Protein AF-A0A4P8R6A0-F1 (afdb_monomer)

Radius of gyration: 49.5 Å; Cα contacts (8 Å, |Δi|>4): 825; chains: 1; bounding box: 116×62×145 Å

Structure (mmCIF, N/CA/C/O backbone):
data_AF-A0A4P8R6A0-F1
#
_entry.id   AF-A0A4P8R6A0-F1
#
loop_
_atom_site.group_PDB
_atom_site.id
_atom_site.type_symbol
_atom_site.label_atom_id
_atom_site.label_alt_id
_atom_site.label_comp_id
_atom_site.label_asym_id
_atom_site.label_entity_id
_atom_site.label_seq_id
_atom_site.pdbx_PDB_ins_code
_atom_site.Cartn_x
_atom_site.Cartn_y
_atom_site.Cartn_z
_atom_site.occupancy
_atom_site.B_iso_or_equiv
_atom_site.auth_seq_id
_atom_site.auth_comp_id
_atom_site.auth_asym_id
_atom_site.auth_atom_id
_atom_site.pdbx_PDB_model_num
ATOM 1 N N . ILE A 1 1 ? 23.141 7.580 -16.821 1.00 83.62 1 ILE A N 1
ATOM 2 C CA . ILE A 1 1 ? 24.372 8.199 -17.360 1.00 83.62 1 ILE A CA 1
ATOM 3 C C . ILE A 1 1 ? 23.989 9.528 -17.996 1.00 83.62 1 ILE A C 1
ATOM 5 O O . ILE A 1 1 ? 23.152 9.530 -18.891 1.00 83.62 1 ILE A O 1
ATOM 9 N N . THR A 1 2 ? 24.521 10.633 -17.475 1.00 76.69 2 THR A N 1
ATOM 10 C CA . THR A 1 2 ? 24.100 12.013 -17.808 1.00 76.69 2 THR A CA 1
ATOM 11 C C . THR A 1 2 ? 25.267 13.006 -17.854 1.00 76.69 2 THR A C 1
ATOM 13 O O . THR A 1 2 ? 25.053 14.209 -17.952 1.00 76.69 2 THR A O 1
ATOM 16 N N . GLU A 1 3 ? 26.505 12.516 -17.764 1.00 76.50 3 GLU A N 1
ATOM 17 C CA . GLU A 1 3 ? 27.731 13.314 -17.835 1.00 76.50 3 GLU A CA 1
ATOM 18 C C . GLU A 1 3 ? 28.727 12.661 -18.800 1.00 76.50 3 GLU A C 1
ATOM 20 O O . GLU A 1 3 ? 28.694 11.447 -19.013 1.00 76.50 3 GLU A O 1
ATOM 25 N N . GLY A 1 4 ? 29.629 13.465 -19.367 1.00 83.62 4 GLY A N 1
ATOM 26 C CA . GLY A 1 4 ? 30.627 13.024 -20.342 1.00 83.62 4 GLY A CA 1
ATOM 27 C C . GLY A 1 4 ? 30.249 13.360 -21.786 1.00 83.62 4 GLY A C 1
ATOM 28 O O . GLY A 1 4 ? 29.437 14.243 -22.047 1.00 83.62 4 GLY A O 1
ATOM 29 N N . ARG A 1 5 ? 30.892 12.678 -22.743 1.00 87.31 5 ARG A N 1
ATOM 30 C CA . ARG A 1 5 ? 30.683 12.903 -24.186 1.00 87.31 5 ARG A CA 1
ATOM 31 C C . ARG A 1 5 ? 29.739 11.875 -24.809 1.00 87.31 5 ARG A C 1
ATOM 33 O O . ARG A 1 5 ? 28.852 12.235 -25.573 1.00 87.31 5 ARG A O 1
ATOM 40 N N . CYS A 1 6 ? 29.945 10.604 -24.477 1.00 90.69 6 CYS A N 1
ATOM 41 C CA . CYS A 1 6 ? 29.092 9.484 -24.870 1.00 90.69 6 CYS A CA 1
ATOM 42 C C . CYS A 1 6 ? 28.660 8.736 -23.605 1.00 90.69 6 CYS A C 1
ATOM 44 O O . CYS A 1 6 ? 29.442 8.686 -22.655 1.00 90.69 6 CYS A O 1
ATOM 46 N N . GLY A 1 7 ? 27.457 8.160 -23.582 1.00 93.69 7 GLY A N 1
ATOM 47 C CA . GLY A 1 7 ? 26.949 7.446 -22.403 1.00 93.69 7 GLY A CA 1
ATOM 48 C C . GLY A 1 7 ? 27.606 6.084 -22.216 1.00 93.69 7 GLY A C 1
ATOM 49 O O . GLY A 1 7 ? 28.164 5.798 -21.161 1.00 93.69 7 GLY A O 1
ATOM 50 N N . VAL A 1 8 ? 27.593 5.270 -23.270 1.00 96.19 8 VAL A N 1
ATOM 51 C CA . VAL A 1 8 ? 28.396 4.044 -23.380 1.00 96.19 8 VAL A CA 1
ATOM 52 C C . VAL A 1 8 ? 29.249 4.145 -24.640 1.00 96.19 8 VAL A C 1
ATOM 54 O O . VAL A 1 8 ? 28.744 4.526 -25.696 1.00 96.19 8 VAL A O 1
ATOM 57 N N . PHE A 1 9 ? 30.537 3.812 -24.537 1.00 96.00 9 PHE A N 1
ATOM 58 C CA . PHE A 1 9 ? 31.465 3.802 -25.668 1.00 96.00 9 PHE A CA 1
ATOM 59 C C . PHE A 1 9 ? 32.236 2.481 -25.721 1.00 96.00 9 PHE A C 1
ATOM 61 O O . PHE A 1 9 ? 33.039 2.195 -24.833 1.00 96.00 9 PHE A O 1
ATOM 68 N N . LEU A 1 10 ? 31.999 1.694 -26.772 1.00 96.94 10 LEU A N 1
ATOM 69 C CA . LEU A 1 10 ? 32.788 0.515 -27.123 1.00 96.94 10 LEU A CA 1
ATOM 70 C C . LEU A 1 10 ? 33.717 0.877 -28.289 1.00 96.94 10 LEU A C 1
ATOM 72 O O . LEU A 1 10 ? 33.303 1.518 -29.257 1.00 96.94 10 LEU A O 1
ATOM 76 N N . ASN A 1 11 ? 34.987 0.498 -28.176 1.00 97.06 11 ASN A N 1
ATOM 77 C CA . ASN A 1 11 ? 36.048 0.893 -29.098 1.00 97.06 11 ASN A CA 1
ATOM 78 C C . ASN A 1 11 ? 37.005 -0.283 -29.290 1.00 97.06 11 ASN A C 1
ATOM 80 O O . ASN A 1 11 ? 37.835 -0.528 -28.414 1.00 97.06 11 ASN A O 1
ATOM 84 N N . ARG A 1 12 ? 36.890 -0.989 -30.421 1.00 97.56 12 ARG A N 1
ATOM 85 C CA . ARG A 1 12 ? 37.631 -2.230 -30.709 1.00 97.56 12 ARG A CA 1
ATOM 86 C C . ARG A 1 12 ? 37.357 -3.323 -29.664 1.00 97.56 12 ARG A C 1
ATOM 88 O O . ARG A 1 12 ? 38.287 -3.941 -29.149 1.00 97.56 12 ARG A O 1
ATOM 95 N N . VAL A 1 13 ? 36.079 -3.505 -29.318 1.00 96.31 13 VAL A N 1
ATOM 96 C CA . VAL A 1 13 ? 35.604 -4.482 -28.325 1.00 96.31 13 VAL A CA 1
ATOM 97 C C . VAL A 1 13 ? 34.478 -5.327 -28.919 1.00 96.31 13 VAL A C 1
ATOM 99 O O . VAL A 1 13 ? 33.514 -4.790 -29.463 1.00 96.31 13 VAL A O 1
ATOM 102 N N . ASP A 1 14 ? 34.584 -6.645 -28.762 1.00 97.06 14 ASP A N 1
ATOM 103 C CA . ASP A 1 14 ? 33.605 -7.607 -29.264 1.00 97.06 14 ASP A CA 1
ATOM 104 C C . ASP A 1 14 ? 32.998 -8.450 -28.129 1.00 97.06 14 ASP A C 1
ATOM 106 O O . ASP A 1 14 ? 33.640 -8.674 -27.101 1.00 97.06 14 ASP A O 1
ATOM 110 N N . ASN A 1 15 ? 31.809 -9.017 -28.361 1.00 96.50 15 ASN A N 1
ATOM 111 C CA . ASN A 1 15 ? 31.113 -9.953 -27.456 1.00 96.50 15 ASN A CA 1
ATOM 112 C C . ASN A 1 15 ? 30.705 -9.375 -26.079 1.00 96.50 15 ASN A C 1
ATOM 114 O O . ASN A 1 15 ? 30.519 -10.125 -25.116 1.00 96.50 15 ASN A O 1
ATOM 118 N N . CYS A 1 16 ? 30.543 -8.056 -25.951 1.00 96.88 16 CYS A N 1
ATOM 119 C CA . CYS A 1 16 ? 30.001 -7.430 -24.744 1.00 96.88 16 CYS A CA 1
ATOM 120 C C . CYS A 1 16 ? 28.467 -7.349 -24.760 1.00 96.88 16 CYS A C 1
ATOM 122 O O . CYS A 1 16 ? 27.828 -7.324 -25.809 1.00 96.88 16 CYS A O 1
ATOM 124 N N . THR A 1 17 ? 27.871 -7.261 -23.569 1.00 97.06 17 THR A N 1
ATOM 125 C CA . THR A 1 17 ? 26.450 -6.930 -23.385 1.00 97.06 17 THR A CA 1
ATOM 126 C C . THR A 1 17 ? 26.327 -5.537 -22.772 1.00 97.06 17 THR A C 1
ATOM 128 O O . THR A 1 17 ? 27.044 -5.212 -21.826 1.00 97.06 17 THR A O 1
ATOM 131 N N . VAL A 1 18 ? 25.427 -4.718 -23.314 1.00 96.50 18 VAL A N 1
ATOM 132 C CA . VAL A 1 18 ? 25.070 -3.386 -22.813 1.00 96.50 18 VAL A CA 1
ATOM 133 C C . VAL A 1 18 ? 23.563 -3.378 -22.590 1.00 96.50 18 VAL A C 1
ATOM 135 O O . VAL A 1 18 ? 22.793 -3.316 -23.552 1.00 96.50 18 VAL A O 1
ATOM 138 N N . ASN A 1 19 ? 23.132 -3.474 -21.335 1.00 95.00 19 ASN A N 1
ATOM 139 C CA . ASN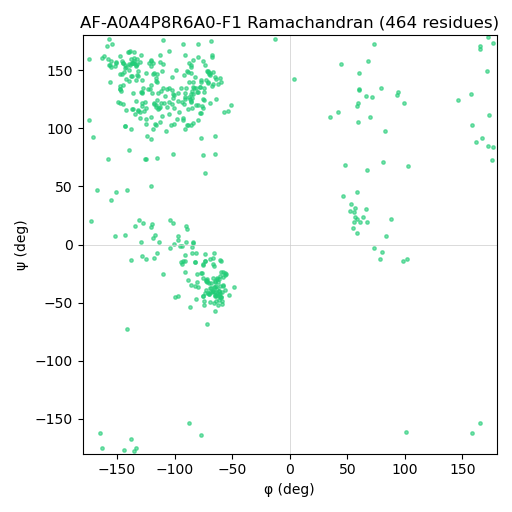 A 1 19 ? 21.719 -3.591 -20.993 1.00 95.00 19 ASN A CA 1
ATOM 140 C C . ASN A 1 19 ? 21.274 -2.730 -19.811 1.00 95.00 19 ASN A C 1
ATOM 142 O O . ASN A 1 19 ? 22.078 -2.353 -18.962 1.00 95.00 19 ASN A O 1
ATOM 146 N N . ASP A 1 20 ? 19.973 -2.428 -19.800 1.00 92.56 20 ASP A N 1
ATOM 147 C CA . ASP A 1 20 ? 19.247 -1.755 -18.713 1.00 92.56 20 ASP A CA 1
ATOM 148 C C . ASP A 1 20 ? 19.795 -0.351 -18.337 1.00 92.56 20 ASP A C 1
ATOM 150 O O . ASP A 1 20 ? 19.543 0.175 -17.251 1.00 92.56 20 ASP A O 1
ATOM 154 N N . ASN A 1 21 ? 20.527 0.308 -19.249 1.00 93.44 21 ASN A N 1
ATOM 155 C CA . ASN A 1 21 ? 21.082 1.648 -19.025 1.00 93.44 21 ASN A CA 1
ATOM 156 C C . ASN A 1 21 ? 20.065 2.754 -19.327 1.00 93.44 21 ASN A C 1
ATOM 158 O O . ASN A 1 21 ? 19.465 2.777 -20.400 1.00 93.44 21 ASN A O 1
ATOM 162 N N . LYS A 1 22 ? 19.979 3.764 -18.452 1.00 93.94 22 LYS A N 1
ATOM 163 C CA . LYS A 1 22 ? 19.275 5.031 -18.718 1.00 93.94 22 LYS A CA 1
ATOM 164 C C . LYS A 1 22 ? 20.279 6.128 -19.095 1.00 93.94 22 LYS A C 1
ATOM 166 O O . LYS A 1 22 ? 21.149 6.458 -18.284 1.00 93.94 22 LYS A O 1
ATOM 171 N N . ILE A 1 23 ? 20.194 6.673 -20.310 1.00 95.00 23 ILE A N 1
ATOM 172 C CA . ILE A 1 23 ? 21.212 7.547 -20.921 1.00 95.00 23 ILE A CA 1
ATOM 173 C C . ILE A 1 23 ? 20.560 8.784 -21.552 1.00 95.00 23 ILE A C 1
ATOM 175 O O . ILE A 1 23 ? 19.707 8.648 -22.430 1.00 95.00 23 ILE A O 1
ATOM 179 N N . SER A 1 24 ? 20.978 9.987 -21.147 1.00 94.94 24 SER A N 1
ATOM 180 C CA . SER A 1 24 ? 20.421 11.226 -21.706 1.00 94.94 24 SER A CA 1
ATOM 181 C C . SER A 1 24 ? 21.304 12.463 -21.577 1.00 94.94 24 SER A C 1
ATOM 183 O O . SER A 1 24 ? 22.168 12.537 -20.704 1.00 94.94 24 SER A O 1
ATOM 185 N N . ASN A 1 25 ? 21.019 13.457 -22.428 1.00 92.75 25 ASN A N 1
ATOM 186 C CA . ASN A 1 25 ? 21.640 14.788 -22.467 1.00 92.75 25 ASN A CA 1
ATOM 187 C C . ASN A 1 25 ? 23.136 14.806 -22.854 1.00 92.75 25 ASN A C 1
ATOM 189 O O . ASN A 1 25 ? 23.879 15.684 -22.416 1.00 92.75 25 ASN A O 1
ATOM 193 N N . LEU A 1 26 ? 23.584 13.852 -23.679 1.00 92.94 26 LEU A N 1
ATOM 194 C CA . LEU A 1 26 ? 24.978 13.713 -24.135 1.00 92.94 26 LEU A CA 1
ATOM 195 C C . LEU A 1 26 ? 25.134 14.039 -25.634 1.00 92.94 26 LEU A C 1
ATOM 197 O O . LEU A 1 26 ? 24.149 14.272 -26.336 1.00 92.94 26 LEU A O 1
ATOM 201 N N . GLU A 1 27 ? 26.370 14.037 -26.154 1.00 92.31 27 GLU A N 1
ATOM 202 C CA . GLU A 1 27 ? 26.608 14.156 -27.605 1.00 92.31 27 GLU A CA 1
ATOM 203 C C . GLU A 1 27 ? 26.057 12.915 -28.320 1.00 92.31 27 GLU A C 1
ATOM 205 O O . GLU A 1 27 ? 25.243 13.050 -29.227 1.00 92.31 27 GLU A O 1
ATOM 210 N N . ALA A 1 28 ? 26.409 11.713 -27.856 1.00 93.50 28 ALA A N 1
ATOM 211 C CA . ALA A 1 28 ? 25.808 10.456 -28.307 1.00 93.50 28 ALA A CA 1
ATOM 212 C C . ALA A 1 28 ? 25.401 9.572 -27.118 1.00 93.50 28 ALA A C 1
ATOM 214 O O . ALA A 1 28 ? 26.092 9.535 -26.100 1.00 93.50 28 ALA A O 1
ATOM 215 N N . GLY A 1 29 ? 24.300 8.829 -27.241 1.00 96.62 29 GLY A N 1
ATOM 216 C CA . GLY A 1 29 ? 23.851 7.924 -26.179 1.00 96.62 29 GLY A CA 1
ATOM 217 C C . GLY A 1 29 ? 24.743 6.684 -26.052 1.00 96.62 29 GLY A C 1
ATOM 218 O O . GLY A 1 29 ? 25.488 6.539 -25.081 1.00 96.62 29 GLY A O 1
ATOM 219 N N . ILE A 1 30 ? 24.702 5.805 -27.054 1.00 97.50 30 ILE A N 1
ATOM 220 C CA . ILE A 1 30 ? 25.554 4.610 -27.165 1.00 97.50 30 ILE A CA 1
ATOM 221 C C . ILE A 1 30 ? 26.386 4.708 -28.447 1.00 97.50 30 ILE A C 1
ATOM 223 O O . ILE A 1 30 ? 25.845 4.952 -29.523 1.00 97.50 30 ILE A O 1
ATOM 227 N N . TYR A 1 31 ? 27.698 4.501 -28.353 1.00 97.06 31 TYR A N 1
ATOM 228 C CA . TYR A 1 31 ? 28.618 4.566 -29.488 1.00 97.06 31 TYR A CA 1
ATOM 229 C C . TYR A 1 31 ? 29.477 3.297 -29.566 1.00 97.06 31 TYR A C 1
ATOM 231 O O . TYR A 1 31 ? 30.196 2.967 -28.627 1.00 97.06 31 TYR A O 1
ATOM 239 N N . LEU A 1 32 ? 29.405 2.591 -30.695 1.00 97.75 32 LEU A N 1
ATOM 240 C CA . LEU A 1 32 ? 30.290 1.489 -31.068 1.00 97.75 32 LEU A CA 1
ATOM 241 C C . LEU A 1 32 ? 31.209 1.954 -32.205 1.00 97.75 32 LEU A C 1
ATOM 243 O O . LEU A 1 32 ? 30.745 2.451 -33.238 1.00 97.75 32 LEU A O 1
ATOM 247 N N . PHE A 1 33 ? 32.516 1.776 -32.018 1.00 97.25 33 PHE A N 1
ATOM 248 C CA . PHE A 1 33 ? 33.543 2.024 -33.026 1.00 97.25 33 PHE A CA 1
ATOM 249 C C . PHE A 1 33 ? 34.406 0.773 -33.221 1.00 97.25 33 PHE A C 1
ATOM 251 O O . PHE A 1 33 ? 34.992 0.274 -32.258 1.00 97.25 33 PHE A O 1
ATOM 258 N N . GLU A 1 34 ? 34.476 0.261 -34.454 1.00 97.69 34 GLU A N 1
ATOM 259 C CA . GLU A 1 34 ? 35.178 -0.992 -34.800 1.00 97.69 34 GLU A CA 1
ATOM 260 C C . GLU A 1 34 ? 34.856 -2.156 -33.828 1.00 97.69 34 GLU A C 1
ATOM 262 O O . GLU A 1 34 ? 35.760 -2.852 -33.380 1.00 97.69 34 GLU A O 1
ATOM 267 N N . SER A 1 35 ? 33.584 -2.305 -33.431 1.00 97.88 35 SER A N 1
ATOM 268 C CA . SER A 1 35 ? 33.126 -3.200 -32.349 1.00 97.88 35 SER A CA 1
ATOM 269 C C . SER A 1 35 ? 31.979 -4.106 -32.819 1.00 97.88 35 SER A C 1
ATOM 271 O O . SER A 1 35 ? 31.016 -3.619 -33.412 1.00 97.88 35 SER A O 1
ATOM 273 N N . SER A 1 36 ? 32.059 -5.411 -32.560 1.00 97.19 36 SER A N 1
ATOM 274 C CA . SER A 1 36 ? 31.266 -6.431 -33.270 1.00 97.19 36 SER A CA 1
ATOM 275 C C . SER A 1 36 ? 30.707 -7.520 -32.345 1.00 97.19 36 SER A C 1
ATOM 277 O O . SER A 1 36 ? 31.235 -7.764 -31.263 1.00 97.19 36 SER A O 1
ATOM 279 N N . ASN A 1 37 ? 29.664 -8.242 -32.767 1.00 96.75 37 ASN A N 1
ATOM 280 C CA . ASN A 1 37 ? 29.056 -9.332 -31.976 1.00 96.75 37 ASN A CA 1
ATOM 281 C C . ASN A 1 37 ? 28.564 -8.900 -30.572 1.00 96.75 37 ASN A C 1
ATOM 283 O O . ASN A 1 37 ? 28.491 -9.722 -29.659 1.00 96.75 37 ASN A O 1
ATOM 287 N N . ASN A 1 38 ? 28.260 -7.615 -30.357 1.00 97.69 38 ASN A N 1
ATOM 288 C CA . ASN A 1 38 ? 27.766 -7.110 -29.073 1.00 97.69 38 ASN A CA 1
ATOM 289 C C . ASN A 1 38 ? 26.232 -7.182 -28.992 1.00 97.69 38 ASN A C 1
ATOM 291 O O . ASN A 1 38 ? 25.535 -7.011 -29.993 1.00 97.69 38 ASN A O 1
ATOM 295 N N . LEU A 1 39 ? 25.708 -7.375 -27.780 1.00 96.75 39 LEU A N 1
ATOM 296 C CA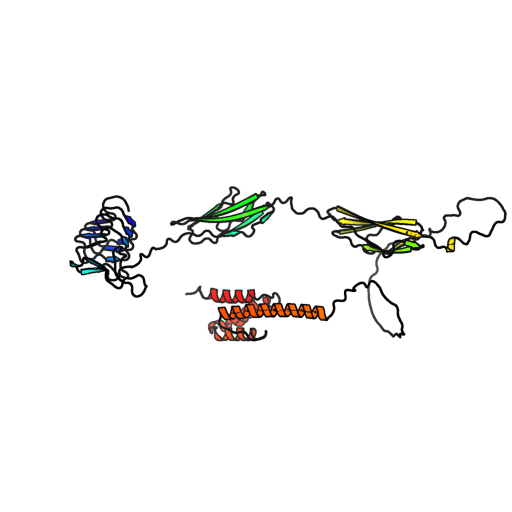 . LEU A 1 39 ? 24.275 -7.399 -27.475 1.00 96.75 39 LEU A CA 1
ATOM 297 C C . LEU A 1 39 ? 23.849 -6.104 -26.772 1.00 96.75 39 LEU A C 1
ATOM 299 O O . LEU A 1 39 ? 24.362 -5.778 -25.703 1.00 96.75 39 LEU A O 1
ATOM 303 N N . LEU A 1 40 ? 22.886 -5.382 -27.342 1.00 96.81 40 LEU A N 1
ATOM 304 C CA . LEU A 1 40 ? 22.347 -4.136 -26.800 1.00 96.81 40 LEU A CA 1
ATOM 305 C C . LEU A 1 40 ? 20.840 -4.285 -26.553 1.00 96.81 40 LEU A C 1
ATOM 307 O O . LEU A 1 40 ? 20.062 -4.344 -27.506 1.00 96.81 40 LEU A O 1
ATOM 311 N N . SER A 1 41 ? 20.396 -4.332 -25.294 1.00 94.50 41 SER A N 1
ATOM 312 C CA . SER A 1 41 ? 18.958 -4.472 -25.000 1.00 94.50 41 SER A CA 1
ATOM 313 C C . SER A 1 41 ? 18.452 -3.736 -23.763 1.00 94.50 41 SER A C 1
ATOM 315 O O . SER A 1 41 ? 19.210 -3.423 -22.855 1.00 94.50 41 SER A O 1
ATOM 317 N N . ASN A 1 42 ? 17.151 -3.430 -23.735 1.00 92.12 42 ASN A N 1
ATOM 318 C CA . ASN A 1 42 ? 16.465 -2.716 -22.645 1.00 92.12 42 ASN A CA 1
ATOM 319 C C . ASN A 1 42 ? 17.011 -1.302 -22.311 1.00 92.12 42 ASN A C 1
ATOM 321 O O . ASN A 1 42 ? 16.628 -0.727 -21.292 1.00 92.12 42 ASN A O 1
ATOM 325 N N . ASN A 1 43 ? 17.903 -0.710 -23.115 1.00 94.12 43 ASN A N 1
ATOM 326 C CA . ASN A 1 43 ? 18.475 0.602 -22.796 1.00 94.12 43 ASN A CA 1
ATOM 327 C C . ASN A 1 43 ? 17.480 1.731 -23.114 1.00 94.12 43 ASN A C 1
ATOM 329 O O . ASN A 1 43 ? 16.888 1.762 -24.191 1.00 94.12 43 ASN A O 1
ATOM 333 N N . MET A 1 44 ? 17.343 2.697 -22.205 1.00 93.88 44 MET A N 1
ATOM 334 C CA . MET A 1 44 ? 16.517 3.896 -22.356 1.00 93.88 44 MET A CA 1
ATOM 335 C C . MET A 1 44 ? 17.397 5.093 -22.728 1.00 93.88 44 MET A C 1
ATOM 337 O O . MET A 1 44 ? 18.076 5.656 -21.868 1.00 93.88 44 MET A O 1
ATOM 341 N N . VAL A 1 45 ? 17.382 5.492 -24.002 1.00 95.88 45 VAL A N 1
ATOM 342 C CA . VAL A 1 45 ? 18.336 6.444 -24.587 1.00 95.88 45 VAL A CA 1
ATOM 343 C C . VAL A 1 45 ? 17.603 7.623 -25.234 1.00 95.88 45 VAL A C 1
ATOM 345 O O . VAL A 1 45 ? 16.983 7.479 -26.288 1.00 95.88 45 VAL A O 1
ATOM 348 N N . TYR A 1 46 ? 17.664 8.803 -24.614 1.00 95.19 46 TYR A N 1
ATOM 349 C CA . TYR A 1 46 ? 16.819 9.943 -24.998 1.00 95.19 46 TYR A CA 1
ATOM 350 C C . TYR A 1 46 ? 17.487 11.313 -24.834 1.00 95.19 46 TYR A C 1
ATOM 352 O O . TYR A 1 46 ? 18.418 11.472 -24.050 1.00 95.19 46 TYR A O 1
ATOM 360 N N . SER A 1 47 ? 16.996 12.322 -25.556 1.00 94.50 47 SER A N 1
ATOM 361 C CA . SER A 1 47 ? 17.477 13.714 -25.487 1.00 94.50 47 SER A CA 1
ATOM 362 C C . SER A 1 47 ? 18.987 13.892 -25.747 1.00 94.50 47 SER A C 1
ATOM 364 O O . SER A 1 47 ? 19.594 14.837 -25.247 1.00 94.50 47 SER A O 1
ATOM 366 N N . ASN A 1 48 ? 19.614 13.000 -26.523 1.00 92.88 48 ASN A N 1
ATOM 367 C CA . ASN A 1 48 ? 21.011 13.141 -26.952 1.00 92.88 48 ASN A CA 1
ATOM 368 C C . ASN A 1 48 ? 21.108 13.944 -28.265 1.00 92.88 48 ASN A C 1
ATOM 370 O O . ASN A 1 48 ? 20.191 13.918 -29.089 1.00 92.88 48 ASN A O 1
ATOM 374 N N . LEU A 1 49 ? 22.206 14.685 -28.440 1.00 91.38 49 LEU A N 1
ATOM 375 C CA . LEU A 1 49 ? 22.309 15.771 -29.426 1.00 91.38 49 LEU A CA 1
ATOM 376 C C . LEU A 1 49 ? 22.621 15.307 -30.858 1.00 91.38 49 LEU A C 1
ATOM 378 O O . LEU A 1 49 ? 21.976 15.774 -31.793 1.00 91.38 49 LEU A O 1
ATOM 382 N N . ASP A 1 50 ? 23.608 14.425 -31.041 1.00 91.88 50 ASP A N 1
ATOM 383 C CA . ASP A 1 50 ? 24.022 13.914 -32.355 1.00 91.88 50 ASP A CA 1
ATOM 384 C C . ASP A 1 50 ? 23.187 12.692 -32.751 1.00 91.88 50 ASP A C 1
ATOM 386 O O . ASP A 1 50 ? 22.591 12.675 -33.828 1.00 91.88 50 ASP A O 1
ATOM 390 N N . CYS A 1 51 ? 23.133 11.671 -31.891 1.00 93.62 51 CYS A N 1
ATOM 391 C CA . CYS A 1 51 ? 22.218 10.538 -32.047 1.00 93.62 51 CYS A CA 1
ATOM 392 C C . CYS A 1 51 ? 22.039 9.718 -30.757 1.00 93.62 51 CYS A C 1
ATOM 394 O O . CYS A 1 51 ? 22.871 9.763 -29.846 1.00 93.62 51 CYS A O 1
ATOM 396 N N . GLY A 1 52 ? 20.953 8.941 -30.690 1.00 96.56 52 GLY A N 1
ATOM 397 C CA . GLY A 1 52 ? 20.723 7.961 -29.626 1.00 96.56 52 GLY A CA 1
ATOM 398 C C . GLY A 1 52 ? 21.761 6.839 -29.655 1.00 96.56 52 GLY A C 1
ATOM 399 O O . GLY A 1 52 ? 22.494 6.645 -28.686 1.00 96.56 52 GLY A O 1
ATOM 400 N N . ILE A 1 53 ? 21.878 6.140 -30.784 1.00 96.88 53 ILE A N 1
ATOM 401 C CA . ILE A 1 53 ? 22.861 5.070 -30.997 1.00 96.88 53 ILE A CA 1
ATOM 402 C C . ILE A 1 53 ? 23.672 5.275 -32.285 1.00 96.88 53 ILE A C 1
ATOM 404 O O . ILE A 1 53 ? 23.151 5.708 -33.312 1.00 96.88 53 ILE A O 1
ATOM 408 N N . LYS A 1 54 ? 24.970 4.963 -32.226 1.00 95.94 54 LYS A N 1
ATOM 409 C CA . LYS A 1 54 ? 25.952 5.218 -33.283 1.00 95.94 54 LYS A CA 1
ATOM 410 C C . LYS A 1 54 ? 26.826 3.984 -33.503 1.00 95.94 54 LYS A C 1
ATOM 412 O O . LYS A 1 54 ? 27.617 3.640 -32.631 1.00 95.94 54 LYS A O 1
ATOM 417 N N . LEU A 1 55 ? 26.706 3.334 -34.657 1.00 95.31 55 LEU A N 1
ATOM 418 C CA . LEU A 1 55 ? 27.491 2.161 -35.051 1.00 95.31 55 LEU A CA 1
ATOM 419 C C . LEU A 1 55 ? 28.407 2.551 -36.221 1.00 95.31 55 LEU A C 1
ATOM 421 O O . LEU A 1 55 ? 27.946 2.741 -37.346 1.00 95.31 55 LEU A O 1
ATOM 425 N N . LEU A 1 56 ? 29.710 2.704 -35.959 1.00 94.81 56 LEU A N 1
ATOM 426 C CA . LEU A 1 56 ? 30.707 3.045 -36.982 1.00 94.81 56 LEU A CA 1
ATOM 427 C C . LEU A 1 56 ? 31.715 1.910 -37.155 1.00 94.81 56 LEU A C 1
ATOM 429 O O . LEU A 1 56 ? 32.406 1.525 -36.211 1.00 94.81 56 LEU A O 1
ATOM 433 N N . SER A 1 57 ? 31.793 1.367 -38.371 1.00 95.31 57 SER A N 1
ATOM 434 C CA . SER A 1 57 ? 32.621 0.199 -38.712 1.00 95.31 57 SER A CA 1
ATOM 435 C C . SER A 1 57 ? 32.385 -1.004 -37.789 1.00 95.31 57 SER A C 1
ATOM 437 O O . SER A 1 57 ? 33.287 -1.800 -37.569 1.00 95.31 57 SER A O 1
ATOM 439 N N . SER A 1 58 ? 31.170 -1.106 -37.250 1.00 95.94 58 SER A N 1
ATOM 440 C CA . SER A 1 58 ? 30.775 -2.003 -36.164 1.00 95.94 58 SER A CA 1
ATOM 441 C C . SER A 1 58 ? 29.663 -2.932 -36.669 1.00 95.94 58 SER A C 1
ATOM 443 O O . SER A 1 58 ? 28.510 -2.501 -36.670 1.00 95.94 58 SER A O 1
ATOM 445 N N . PRO A 1 59 ? 29.993 -4.118 -37.217 1.00 94.19 59 PRO A N 1
ATOM 446 C CA . PRO A 1 59 ? 29.035 -5.067 -37.789 1.00 94.19 59 PRO A CA 1
ATOM 447 C C . PRO A 1 59 ? 28.555 -6.107 -36.765 1.00 94.19 59 PRO A C 1
ATOM 449 O O . PRO A 1 59 ? 29.118 -6.235 -35.679 1.00 94.19 59 PRO A O 1
ATOM 452 N N . ASP A 1 60 ? 27.566 -6.910 -37.153 1.00 94.50 60 ASP A N 1
ATOM 453 C CA . ASP A 1 60 ? 27.179 -8.156 -36.475 1.00 94.50 60 ASP A CA 1
ATOM 454 C C . ASP A 1 60 ? 26.712 -7.974 -35.013 1.00 94.50 60 ASP A C 1
ATOM 456 O O . ASP A 1 60 ? 26.697 -8.922 -34.231 1.00 94.50 60 ASP A O 1
ATOM 460 N N . ASN A 1 61 ? 26.322 -6.758 -34.615 1.00 95.50 61 ASN A N 1
ATOM 461 C CA . ASN A 1 61 ? 25.734 -6.483 -33.303 1.00 95.50 61 ASN A CA 1
ATOM 462 C C . ASN A 1 61 ? 24.216 -6.733 -33.328 1.00 95.50 61 ASN A C 1
ATOM 464 O O . ASN A 1 61 ? 23.567 -6.581 -34.366 1.00 95.50 61 ASN A O 1
ATOM 468 N N . VAL A 1 62 ? 23.643 -7.079 -32.173 1.00 95.75 62 VAL A N 1
ATOM 469 C CA . VAL A 1 62 ? 22.210 -7.371 -31.994 1.00 95.75 62 VAL A CA 1
ATOM 470 C C . VAL A 1 62 ? 21.589 -6.332 -31.061 1.00 95.75 62 VAL A C 1
ATOM 472 O O . VAL A 1 62 ? 22.066 -6.144 -29.941 1.00 95.75 62 VAL A O 1
ATOM 475 N N . ILE A 1 63 ? 20.532 -5.651 -31.511 1.00 96.12 63 ILE A N 1
ATOM 476 C CA . ILE A 1 63 ? 19.920 -4.502 -30.833 1.00 96.12 63 ILE A CA 1
ATOM 477 C C . ILE A 1 63 ? 18.399 -4.703 -30.729 1.00 96.12 63 ILE A C 1
ATOM 479 O O . ILE A 1 63 ? 17.705 -4.602 -31.735 1.00 96.12 63 ILE A O 1
ATOM 483 N N . TYR A 1 64 ? 17.854 -4.960 -29.532 1.00 94.81 64 TYR A N 1
ATOM 484 C CA . TYR A 1 64 ? 16.403 -5.160 -29.328 1.00 94.81 64 TYR A CA 1
ATOM 485 C C . TYR A 1 64 ? 15.861 -4.573 -28.015 1.00 94.81 64 TYR A C 1
ATOM 487 O O . TYR A 1 64 ? 16.569 -4.484 -27.016 1.00 94.81 64 TYR A O 1
ATOM 495 N N . ARG A 1 65 ? 14.563 -4.242 -27.967 1.00 92.44 65 ARG A N 1
ATOM 496 C CA . ARG A 1 65 ? 13.834 -3.702 -26.793 1.00 92.44 65 ARG A CA 1
ATOM 497 C C . ARG A 1 65 ? 14.440 -2.430 -26.182 1.00 92.44 65 ARG A C 1
ATOM 499 O O . ARG A 1 65 ? 14.164 -2.108 -25.029 1.00 92.44 65 ARG A O 1
ATOM 506 N N . ASN A 1 66 ? 15.267 -1.701 -26.926 1.00 94.31 66 ASN A N 1
ATOM 507 C CA . ASN A 1 66 ? 15.756 -0.392 -26.505 1.00 94.31 66 ASN A CA 1
ATOM 508 C C . ASN A 1 66 ? 14.686 0.680 -26.770 1.00 94.31 66 ASN A C 1
ATOM 510 O O . ASN A 1 66 ? 13.769 0.474 -27.564 1.00 94.31 66 ASN A O 1
ATOM 514 N N . TYR A 1 67 ? 14.812 1.823 -26.105 1.00 93.81 67 TYR A N 1
ATOM 515 C CA . TYR A 1 67 ? 13.988 3.011 -26.300 1.00 93.81 67 TYR A CA 1
ATOM 516 C C . TYR A 1 67 ? 14.858 4.134 -26.847 1.00 93.81 67 TYR A C 1
ATOM 518 O O . TYR A 1 67 ? 15.770 4.589 -26.152 1.00 93.81 67 TYR A O 1
ATOM 526 N N . PHE A 1 68 ? 14.562 4.589 -28.063 1.00 95.50 68 PHE A N 1
ATOM 527 C CA . PHE A 1 68 ? 15.233 5.723 -28.685 1.00 95.50 68 PHE A CA 1
ATOM 528 C C . PHE A 1 68 ? 14.260 6.902 -28.839 1.00 95.50 68 PHE A C 1
ATOM 530 O O . PHE A 1 68 ? 13.239 6.797 -29.519 1.00 95.50 68 PHE A O 1
ATOM 537 N N . ASN A 1 69 ? 14.578 8.024 -28.181 1.00 94.81 69 ASN A N 1
ATOM 538 C CA . ASN A 1 69 ? 13.853 9.294 -28.308 1.00 94.81 69 ASN A CA 1
ATOM 539 C C . ASN A 1 69 ? 14.812 10.499 -28.340 1.00 94.81 69 ASN A C 1
ATOM 541 O O . ASN A 1 69 ? 15.096 11.129 -27.319 1.00 94.81 69 ASN A O 1
ATOM 545 N N . ASN A 1 70 ? 15.391 10.769 -29.508 1.00 94.12 70 ASN A N 1
ATOM 546 C CA . ASN A 1 70 ? 16.488 11.716 -29.720 1.00 94.12 70 ASN A CA 1
ATOM 547 C C . ASN A 1 70 ? 16.273 12.496 -31.028 1.00 94.12 70 ASN A C 1
ATOM 549 O O . ASN A 1 70 ? 15.522 12.061 -31.892 1.00 94.12 70 ASN A O 1
ATOM 553 N N . THR A 1 71 ? 17.012 13.594 -31.229 1.00 88.69 71 THR A N 1
ATOM 554 C CA . THR A 1 71 ? 16.994 14.397 -32.476 1.00 88.69 71 THR A CA 1
ATOM 555 C C . THR A 1 71 ? 17.303 13.574 -33.738 1.00 88.69 71 THR A C 1
ATOM 557 O O . THR A 1 71 ? 16.915 13.935 -34.844 1.00 88.69 71 THR A O 1
ATOM 560 N N . ASN A 1 72 ? 18.031 12.473 -33.565 1.00 93.62 72 ASN A N 1
ATOM 561 C CA . ASN A 1 72 ? 18.243 11.410 -34.538 1.00 93.62 72 ASN A CA 1
ATOM 562 C C . ASN A 1 72 ? 18.383 10.116 -33.721 1.00 93.62 72 ASN A C 1
ATOM 564 O O . ASN A 1 72 ? 19.231 10.049 -32.826 1.00 93.62 72 ASN A O 1
ATOM 568 N N . ASN A 1 73 ? 17.540 9.112 -33.952 1.00 95.00 73 ASN A N 1
ATOM 569 C CA . ASN A 1 73 ? 17.515 7.950 -33.066 1.00 95.00 73 ASN A CA 1
ATOM 570 C C . ASN A 1 73 ? 18.705 7.005 -33.269 1.00 95.00 73 ASN A C 1
ATOM 572 O O . ASN A 1 73 ? 19.340 6.626 -32.282 1.00 95.00 73 ASN A O 1
ATOM 576 N N . ALA A 1 74 ? 19.074 6.702 -34.514 1.00 95.31 74 ALA A N 1
ATOM 577 C CA . ALA A 1 74 ? 20.165 5.784 -34.820 1.00 95.31 74 ALA A CA 1
ATOM 578 C C . ALA A 1 74 ? 20.975 6.188 -36.059 1.00 95.31 74 ALA A C 1
ATOM 580 O O . ALA A 1 74 ? 20.454 6.726 -37.034 1.00 95.31 74 ALA A O 1
ATOM 581 N N . ARG A 1 75 ? 22.270 5.856 -36.038 1.00 94.06 75 ARG A N 1
ATOM 582 C CA . ARG A 1 75 ? 23.153 5.889 -37.209 1.00 94.06 75 ARG A CA 1
ATOM 583 C C . ARG A 1 75 ? 23.937 4.589 -37.299 1.00 94.06 75 ARG A C 1
ATOM 585 O O . ARG A 1 75 ? 24.777 4.319 -36.444 1.00 94.06 75 ARG A O 1
ATOM 592 N N . ASP A 1 76 ? 23.690 3.828 -38.355 1.00 93.69 76 ASP A N 1
ATOM 593 C CA . ASP A 1 76 ? 24.344 2.554 -38.653 1.00 93.69 76 ASP A CA 1
ATOM 594 C C . ASP A 1 76 ? 25.059 2.638 -40.009 1.00 93.69 76 ASP A C 1
ATOM 596 O O . ASP A 1 76 ? 24.510 3.198 -40.957 1.00 93.69 76 ASP A O 1
ATOM 600 N N . ASN A 1 77 ? 26.281 2.111 -40.123 1.00 92.62 77 ASN A N 1
ATOM 601 C CA . ASN A 1 77 ? 27.009 2.018 -41.396 1.00 92.62 77 ASN A CA 1
ATOM 602 C C . ASN A 1 77 ? 27.537 0.608 -41.722 1.00 92.62 77 ASN A C 1
ATOM 604 O O . ASN A 1 77 ? 28.432 0.450 -42.565 1.00 92.62 77 ASN A O 1
ATOM 608 N N . LYS A 1 78 ? 26.985 -0.415 -41.057 1.00 91.75 78 LYS A N 1
ATOM 609 C CA . LYS A 1 78 ? 27.234 -1.836 -41.323 1.00 91.75 78 LYS A CA 1
ATOM 610 C C . LYS A 1 78 ? 25.923 -2.624 -41.315 1.00 91.75 78 LYS A C 1
ATOM 612 O O . LYS A 1 78 ? 24.843 -2.057 -41.213 1.00 91.75 78 LYS A O 1
ATOM 617 N N . PHE A 1 79 ? 26.035 -3.936 -41.493 1.00 90.00 79 PHE A N 1
ATOM 618 C CA . PHE A 1 79 ? 24.940 -4.852 -41.218 1.00 90.00 79 PHE A CA 1
ATOM 619 C C . PHE A 1 79 ? 24.915 -5.125 -39.716 1.00 90.00 79 PHE A C 1
ATOM 621 O O . PHE A 1 79 ? 25.900 -5.613 -39.162 1.00 90.00 79 PHE A O 1
ATOM 628 N N . ASN A 1 80 ? 23.801 -4.781 -39.080 1.00 92.81 80 ASN A N 1
ATOM 629 C CA . ASN A 1 80 ? 23.497 -5.074 -37.687 1.00 92.81 80 ASN A CA 1
ATOM 630 C C . ASN A 1 80 ? 22.038 -5.537 -37.590 1.00 92.81 80 ASN A C 1
ATOM 632 O O . ASN A 1 80 ? 21.213 -5.238 -38.455 1.00 92.81 80 ASN A O 1
ATOM 636 N N . THR A 1 81 ? 21.731 -6.287 -36.541 1.00 93.88 81 THR A N 1
ATOM 637 C CA . THR A 1 81 ? 20.458 -6.988 -36.375 1.00 93.88 81 THR A CA 1
ATOM 638 C C . THR A 1 81 ? 19.593 -6.225 -35.376 1.00 93.88 81 THR A C 1
ATOM 640 O O . THR A 1 81 ? 19.829 -6.284 -34.172 1.00 93.88 81 THR A O 1
ATOM 643 N N . TRP A 1 82 ? 18.604 -5.478 -35.872 1.00 95.06 82 TRP A N 1
ATOM 644 C CA . TRP A 1 82 ? 17.798 -4.540 -35.074 1.00 95.06 82 TRP A CA 1
ATOM 645 C C . TRP A 1 82 ? 16.533 -5.150 -34.441 1.00 95.06 82 TRP A C 1
ATOM 647 O O . TRP A 1 82 ? 15.658 -4.421 -33.980 1.00 95.06 82 TRP A O 1
ATOM 657 N N . ASN A 1 83 ? 16.434 -6.479 -34.387 1.00 89.75 83 ASN A N 1
ATOM 658 C CA . ASN A 1 83 ? 15.453 -7.217 -33.590 1.00 89.75 83 ASN A CA 1
ATOM 659 C C . ASN A 1 83 ? 15.923 -8.660 -33.321 1.00 89.75 83 ASN A C 1
ATOM 661 O O . ASN A 1 83 ? 16.923 -9.112 -33.864 1.00 89.75 83 ASN A O 1
ATOM 665 N N . ASP A 1 84 ? 15.214 -9.376 -32.449 1.00 79.94 84 ASP A N 1
ATOM 666 C CA . ASP A 1 84 ? 15.456 -10.799 -32.143 1.00 79.94 84 ASP A CA 1
ATOM 667 C C . ASP A 1 84 ? 14.109 -11.513 -31.962 1.00 79.94 84 ASP A C 1
ATOM 669 O O . ASP A 1 84 ? 13.631 -12.238 -32.827 1.00 79.94 84 ASP A O 1
ATOM 673 N N . SER A 1 85 ? 13.456 -11.217 -30.840 1.00 79.88 85 SER A N 1
ATOM 674 C CA . SER A 1 85 ? 12.139 -11.724 -30.438 1.00 79.88 85 SER A CA 1
ATOM 675 C C . SER A 1 85 ? 11.100 -10.604 -30.298 1.00 79.88 85 SER A C 1
ATOM 677 O O . SER A 1 85 ? 9.912 -10.873 -30.138 1.00 79.88 85 SER A O 1
ATOM 679 N N . ARG A 1 86 ? 11.577 -9.352 -30.321 1.00 81.44 86 ARG A N 1
ATOM 680 C CA . ARG A 1 86 ? 10.879 -8.057 -30.409 1.00 81.44 86 ARG A CA 1
ATOM 681 C C . ARG A 1 86 ? 11.872 -7.048 -31.011 1.00 81.44 86 ARG A C 1
ATOM 683 O O . ARG A 1 86 ? 13.077 -7.279 -30.891 1.00 81.44 86 ARG A O 1
ATOM 690 N N . GLY A 1 87 ? 11.404 -5.957 -31.611 1.00 91.25 87 GLY A N 1
ATOM 691 C CA . GLY A 1 87 ? 12.254 -4.835 -32.026 1.00 91.25 87 GLY A CA 1
ATOM 692 C C . GLY A 1 87 ? 12.451 -3.798 -30.923 1.00 91.25 87 GLY A C 1
ATOM 693 O O . GLY A 1 87 ? 12.396 -4.118 -29.731 1.00 91.25 87 GLY A O 1
ATOM 694 N N . ASN A 1 88 ? 12.718 -2.558 -31.319 1.00 94.38 88 ASN A N 1
ATOM 695 C CA . ASN A 1 88 ? 13.003 -1.409 -30.459 1.00 94.38 88 ASN A CA 1
ATOM 696 C C . ASN A 1 88 ? 11.874 -0.371 -30.549 1.00 94.38 88 ASN A C 1
ATOM 698 O O . ASN A 1 88 ? 11.151 -0.318 -31.538 1.00 94.38 88 ASN A O 1
ATOM 702 N N . TYR A 1 89 ? 11.728 0.470 -29.527 1.00 94.19 89 TYR A N 1
ATOM 703 C CA . TYR A 1 89 ? 10.864 1.647 -29.598 1.00 94.19 89 TYR A CA 1
ATOM 704 C C . TYR A 1 89 ? 11.604 2.811 -30.266 1.00 94.19 89 TYR A C 1
ATOM 706 O O . TYR A 1 89 ? 12.737 3.133 -29.888 1.00 94.19 89 TYR A O 1
ATOM 714 N N . TRP A 1 90 ? 10.913 3.481 -31.185 1.00 94.38 90 TRP A N 1
ATOM 715 C CA . TRP A 1 90 ? 11.411 4.598 -31.981 1.00 94.38 90 TRP A CA 1
ATOM 716 C C . TRP A 1 90 ? 10.435 5.777 -31.869 1.00 94.38 90 TRP A C 1
ATOM 718 O O . TRP A 1 90 ? 9.275 5.662 -32.255 1.00 94.38 90 TRP A O 1
ATOM 728 N N . SER A 1 91 ? 10.884 6.923 -31.349 1.00 91.81 91 SER A N 1
ATOM 729 C CA . SER A 1 91 ? 10.027 8.111 -31.156 1.00 91.81 91 SER A CA 1
ATOM 730 C C . SER A 1 91 ? 9.525 8.774 -32.445 1.00 91.81 91 SER A C 1
ATOM 732 O O . SER A 1 91 ? 8.713 9.693 -32.383 1.00 91.81 91 SER A O 1
ATOM 734 N N . ASP A 1 92 ? 10.086 8.378 -33.584 1.00 92.31 92 ASP A N 1
ATOM 735 C CA . ASP A 1 92 ? 9.893 8.924 -34.929 1.00 92.31 92 ASP A CA 1
ATOM 736 C C . ASP A 1 92 ? 9.341 7.871 -35.914 1.00 92.31 92 ASP A C 1
ATOM 738 O O . ASP A 1 92 ? 9.418 8.044 -37.128 1.00 92.31 92 ASP A O 1
ATOM 742 N N . TYR A 1 93 ? 8.782 6.770 -35.402 1.00 93.81 93 TYR A N 1
ATOM 743 C CA . TYR A 1 93 ? 8.115 5.748 -36.207 1.00 93.81 93 TYR A CA 1
ATOM 744 C C . TYR A 1 93 ? 6.646 6.111 -36.477 1.00 93.81 93 TYR A C 1
ATOM 746 O O . TYR A 1 93 ? 5.836 6.202 -35.559 1.00 93.81 93 TYR A O 1
ATOM 754 N N . GLU A 1 94 ? 6.303 6.290 -37.757 1.00 90.69 94 GLU A N 1
ATOM 755 C CA . GLU A 1 94 ? 4.969 6.704 -38.236 1.00 90.69 94 GLU A CA 1
ATOM 756 C C . GLU A 1 94 ? 4.144 5.544 -38.845 1.00 90.69 94 GLU A C 1
ATOM 758 O O . GLU A 1 94 ? 3.261 5.772 -39.672 1.00 90.69 94 GLU A O 1
ATOM 763 N N . GLY A 1 95 ? 4.465 4.287 -38.513 1.00 91.12 95 GLY A N 1
ATOM 764 C CA . GLY A 1 95 ? 3.812 3.108 -39.101 1.00 91.12 95 GLY A CA 1
ATOM 765 C C . GLY A 1 95 ? 2.419 2.791 -38.540 1.00 91.12 95 GLY A C 1
ATOM 766 O O . GLY A 1 95 ? 1.784 3.601 -37.867 1.00 91.12 95 GLY A O 1
ATOM 767 N N . SER A 1 96 ? 1.955 1.566 -38.791 1.00 90.75 96 SER A N 1
ATOM 768 C CA . SER A 1 96 ? 0.684 1.025 -38.292 1.00 90.75 96 SER A CA 1
ATOM 769 C C . SER A 1 96 ? 0.890 -0.195 -37.393 1.00 90.75 96 SER A C 1
ATOM 771 O O . SER A 1 96 ? 1.807 -0.981 -37.615 1.00 90.75 96 SER A O 1
ATOM 773 N N . ASP A 1 97 ? 0.003 -0.350 -36.413 1.00 89.44 97 ASP A N 1
ATOM 774 C CA . ASP A 1 97 ? -0.284 -1.601 -35.706 1.00 89.44 97 ASP A CA 1
ATOM 775 C C . ASP A 1 97 ? -1.753 -1.919 -36.026 1.00 89.44 97 ASP A C 1
ATOM 777 O O . ASP A 1 97 ? -2.669 -1.229 -35.570 1.00 89.44 97 ASP A O 1
ATOM 781 N N . GLU A 1 98 ? -1.971 -2.876 -36.929 1.00 90.38 98 GLU A N 1
ATOM 782 C CA . GLU A 1 98 ? -3.301 -3.293 -37.389 1.00 90.38 98 GLU A CA 1
ATOM 783 C C . GLU A 1 98 ? -3.965 -4.287 -36.423 1.00 90.38 98 GLU A C 1
ATOM 785 O O . GLU A 1 98 ? -5.171 -4.537 -36.525 1.00 90.38 98 GLU A O 1
ATOM 790 N N . ASN A 1 99 ? -3.192 -4.877 -35.504 1.00 90.19 99 ASN A N 1
ATOM 791 C CA . ASN A 1 99 ? -3.601 -6.033 -34.708 1.00 90.19 99 ASN A CA 1
ATOM 792 C C . ASN A 1 99 ? -3.837 -5.701 -33.215 1.00 90.19 99 ASN A C 1
ATOM 794 O O . ASN A 1 99 ? -4.669 -6.344 -32.567 1.00 90.19 99 ASN A O 1
ATOM 798 N N . GLY A 1 100 ? -3.191 -4.649 -32.707 1.00 85.75 100 GLY A N 1
ATOM 799 C CA . GLY A 1 100 ? -3.318 -4.102 -31.359 1.00 85.75 100 GLY A CA 1
ATOM 800 C C . GLY A 1 100 ? -2.392 -4.723 -30.307 1.00 85.75 100 GLY A C 1
ATOM 801 O O . GLY A 1 100 ? -2.733 -4.657 -29.123 1.00 85.75 100 GLY A O 1
ATOM 802 N N . ASP A 1 101 ? -1.274 -5.353 -30.692 1.00 85.81 101 ASP A N 1
ATOM 803 C CA . ASP A 1 101 ? -0.315 -5.965 -29.753 1.00 85.81 101 ASP A CA 1
ATOM 804 C C . ASP A 1 101 ? 0.858 -5.057 -29.335 1.00 85.81 101 ASP A C 1
ATOM 806 O O . ASP A 1 101 ? 1.668 -5.449 -28.484 1.00 85.81 101 ASP A O 1
ATOM 810 N N . GLY A 1 102 ? 0.925 -3.831 -29.869 1.00 87.56 102 GLY A N 1
ATOM 811 C CA . GLY A 1 102 ? 1.968 -2.852 -29.569 1.00 87.56 102 GLY A CA 1
ATOM 812 C C . GLY A 1 102 ? 3.248 -3.029 -30.393 1.00 87.56 102 GLY A C 1
ATOM 813 O O . GLY A 1 102 ? 4.239 -2.339 -30.127 1.00 87.56 102 GLY A O 1
ATOM 814 N N . ILE A 1 103 ? 3.250 -3.925 -31.384 1.00 90.19 103 ILE A N 1
ATOM 815 C CA . ILE A 1 103 ? 4.309 -4.081 -32.384 1.00 90.19 103 ILE A CA 1
ATOM 816 C C . ILE A 1 103 ? 3.794 -3.525 -33.717 1.00 90.19 103 ILE A C 1
ATOM 818 O O . ILE A 1 103 ? 2.676 -3.798 -34.136 1.00 90.19 103 ILE A O 1
ATOM 822 N N . GLY A 1 104 ? 4.609 -2.720 -34.390 1.00 91.19 104 GLY A N 1
ATOM 823 C CA . GLY A 1 104 ? 4.271 -2.159 -35.690 1.00 91.19 104 GLY A CA 1
ATOM 824 C C . GLY A 1 104 ? 4.479 -3.153 -36.833 1.00 91.19 104 GLY A C 1
ATOM 825 O O . GLY A 1 104 ? 5.560 -3.727 -36.976 1.00 91.19 104 GLY A O 1
ATOM 826 N N . ASP A 1 105 ? 3.473 -3.295 -37.696 1.00 91.38 105 ASP A N 1
ATOM 827 C CA . ASP A 1 105 ? 3.479 -4.182 -38.869 1.00 91.38 105 ASP A CA 1
ATOM 828 C C . ASP A 1 105 ? 4.371 -3.660 -40.019 1.00 91.38 105 ASP A C 1
ATOM 830 O O . ASP A 1 105 ? 4.698 -4.387 -40.958 1.00 91.38 105 ASP A O 1
ATOM 834 N N . SER A 1 106 ? 4.780 -2.386 -39.964 1.00 92.81 106 SER A N 1
ATOM 835 C CA . SER A 1 106 ? 5.697 -1.763 -40.932 1.00 92.81 106 SER A CA 1
ATOM 836 C C . SER A 1 106 ? 7.120 -1.670 -40.378 1.00 92.81 106 SER A C 1
ATOM 838 O O . SER A 1 106 ? 7.318 -1.125 -39.296 1.00 92.81 106 SER A O 1
ATOM 840 N N . ALA A 1 107 ? 8.129 -2.116 -41.130 1.00 92.94 107 ALA A N 1
ATOM 841 C CA . ALA A 1 107 ? 9.527 -2.041 -40.695 1.00 92.94 107 ALA A CA 1
ATOM 842 C C . ALA A 1 107 ? 10.048 -0.589 -40.599 1.00 92.94 107 ALA A C 1
ATOM 844 O O . ALA A 1 107 ? 9.843 0.214 -41.511 1.00 92.94 107 ALA A O 1
ATOM 845 N N . TYR A 1 108 ? 10.781 -0.269 -39.529 1.00 93.81 108 TYR A N 1
ATOM 846 C CA . TYR A 1 108 ? 11.502 0.996 -39.367 1.00 93.81 108 TYR A CA 1
ATOM 847 C C . TYR A 1 108 ? 12.895 0.900 -40.011 1.00 93.81 108 TYR A C 1
ATOM 849 O O . TYR A 1 108 ? 13.688 0.007 -39.698 1.00 93.81 108 TYR A O 1
ATOM 857 N N . ALA A 1 109 ? 13.217 1.822 -40.920 1.00 92.25 109 ALA A N 1
ATOM 858 C CA . ALA A 1 109 ? 14.461 1.789 -41.687 1.00 92.25 109 ALA A CA 1
ATOM 859 C C . ALA A 1 109 ? 15.593 2.570 -40.998 1.00 92.25 109 ALA A C 1
ATOM 861 O O . ALA A 1 109 ? 15.701 3.786 -41.135 1.00 92.25 109 ALA A O 1
ATOM 862 N N . VAL A 1 110 ? 16.473 1.847 -40.299 1.00 92.44 110 VAL A N 1
ATOM 863 C CA . VAL A 1 110 ? 17.602 2.406 -39.533 1.00 92.44 110 VAL A CA 1
ATOM 864 C C . VAL A 1 110 ? 18.731 2.911 -40.442 1.00 92.44 110 VAL A C 1
ATOM 866 O O . VAL A 1 110 ? 19.325 3.960 -40.194 1.00 92.44 110 VAL A O 1
ATOM 869 N N . ASN A 1 111 ? 19.020 2.185 -41.523 1.00 85.50 111 ASN A N 1
ATOM 870 C CA . ASN A 1 111 ? 19.787 2.691 -42.659 1.00 85.50 111 ASN A CA 1
ATOM 871 C C . ASN A 1 111 ? 19.207 2.114 -43.967 1.00 85.50 111 ASN A C 1
ATOM 873 O O . ASN A 1 111 ? 19.517 0.966 -44.310 1.00 85.50 111 ASN A O 1
ATOM 877 N N . PRO A 1 112 ? 18.420 2.905 -44.726 1.00 79.75 112 PRO A N 1
ATOM 878 C CA . PRO A 1 112 ? 17.858 2.489 -46.011 1.00 79.75 112 PRO A CA 1
ATOM 879 C C . PRO A 1 112 ? 18.901 2.074 -47.061 1.00 79.75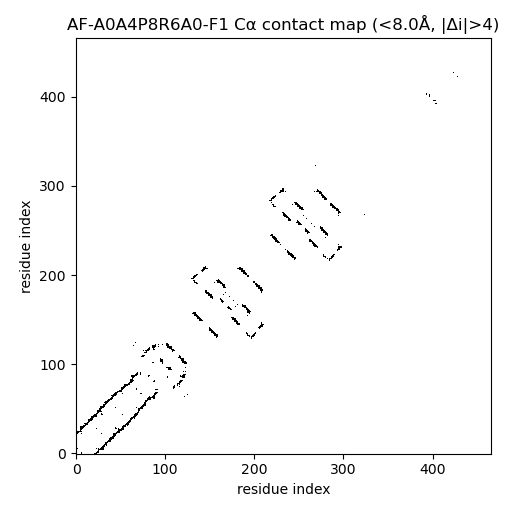 112 PRO A C 1
ATOM 881 O O . PRO A 1 112 ? 18.654 1.143 -47.821 1.00 79.75 112 PRO A O 1
ATOM 884 N N . GLU A 1 113 ? 20.070 2.723 -47.105 1.00 80.12 113 GLU A N 1
ATOM 885 C CA . GLU A 1 113 ? 21.123 2.442 -48.097 1.00 80.12 113 GLU A CA 1
ATOM 886 C C . GLU A 1 113 ? 21.830 1.104 -47.837 1.00 80.12 113 GLU A C 1
ATOM 888 O O . GLU A 1 113 ? 22.266 0.435 -48.773 1.00 80.12 113 GLU A O 1
ATOM 893 N N . ALA A 1 114 ? 21.926 0.702 -46.566 1.00 77.12 114 ALA A N 1
ATOM 894 C CA . ALA A 1 114 ? 22.481 -0.586 -46.151 1.00 77.12 114 ALA A CA 1
ATOM 895 C C . ALA A 1 114 ? 21.424 -1.702 -46.046 1.00 77.12 114 ALA A C 1
ATOM 897 O O . ALA A 1 114 ? 21.783 -2.857 -45.836 1.00 77.12 114 ALA A O 1
ATOM 898 N N . GLY A 1 115 ? 20.129 -1.379 -46.147 1.00 79.75 115 GLY A N 1
ATOM 899 C CA . GLY A 1 115 ? 19.040 -2.312 -45.833 1.00 79.75 115 GLY A CA 1
ATOM 900 C C . GLY A 1 115 ? 18.951 -2.683 -44.345 1.00 79.75 115 GLY A C 1
ATOM 901 O O . GLY A 1 115 ? 18.359 -3.707 -44.009 1.00 79.75 115 GLY A O 1
ATOM 902 N N . SER A 1 116 ? 19.544 -1.876 -43.456 1.00 89.12 116 SER A N 1
ATOM 903 C CA . SER A 1 116 ? 19.498 -2.088 -42.004 1.00 89.12 116 SER A CA 1
ATOM 904 C C . SER A 1 116 ? 18.131 -1.630 -41.486 1.00 89.12 116 SER A C 1
ATOM 906 O O . SER A 1 116 ? 17.785 -0.450 -41.595 1.00 89.12 116 SER A O 1
ATOM 908 N N . MET A 1 117 ? 17.320 -2.570 -41.000 1.00 92.06 117 MET A N 1
ATOM 909 C CA . MET A 1 117 ? 15.901 -2.374 -40.680 1.00 92.06 117 MET A CA 1
ATOM 910 C C . MET A 1 117 ? 15.523 -3.089 -39.382 1.00 92.06 117 MET A C 1
ATOM 912 O O . MET A 1 117 ? 15.931 -4.227 -39.153 1.00 92.06 117 MET A O 1
ATOM 916 N N . ASP A 1 118 ? 14.683 -2.441 -38.578 1.00 93.94 118 ASP A N 1
ATOM 917 C CA . ASP A 1 118 ? 13.918 -3.089 -37.518 1.00 93.94 118 ASP A CA 1
ATOM 918 C C . ASP A 1 118 ? 12.553 -3.498 -38.086 1.00 93.94 118 ASP A C 1
ATOM 920 O O . ASP A 1 118 ? 11.705 -2.659 -38.377 1.00 93.94 118 ASP A O 1
ATOM 924 N N . TYR A 1 119 ? 12.353 -4.800 -38.270 1.00 93.44 119 TYR A N 1
ATOM 925 C CA . TYR A 1 119 ? 11.113 -5.397 -38.779 1.00 93.44 119 TYR A CA 1
ATOM 926 C C . TYR A 1 119 ? 10.038 -5.641 -37.702 1.00 93.44 119 TYR A C 1
ATOM 928 O O . TYR A 1 119 ? 9.012 -6.233 -38.019 1.00 93.44 119 TYR A O 1
ATOM 936 N N . MET A 1 120 ? 10.271 -5.268 -36.437 1.00 93.25 120 MET A N 1
ATOM 937 C CA . MET A 1 120 ? 9.311 -5.448 -35.335 1.00 93.25 120 MET A CA 1
ATOM 938 C C . MET A 1 120 ? 9.311 -4.242 -34.366 1.00 93.25 120 MET A C 1
ATOM 940 O O . MET A 1 120 ? 9.411 -4.449 -33.148 1.00 93.25 120 MET A O 1
ATOM 944 N N . PRO A 1 121 ? 9.260 -2.988 -34.864 1.00 93.50 121 PRO A N 1
ATOM 945 C CA . PRO A 1 121 ? 9.369 -1.798 -34.024 1.00 93.50 121 PRO A CA 1
ATOM 946 C C . PRO A 1 121 ? 8.235 -1.751 -32.993 1.00 93.50 121 PRO A C 1
ATOM 948 O O . PRO A 1 121 ? 7.104 -2.135 -33.274 1.00 93.50 121 PRO A O 1
ATOM 951 N N . LEU A 1 122 ? 8.524 -1.279 -31.785 1.00 91.25 122 LEU A N 1
ATOM 952 C CA . LEU A 1 122 ? 7.537 -1.159 -30.712 1.00 91.25 122 LEU A CA 1
ATOM 953 C C . LEU A 1 122 ? 6.797 0.179 -30.834 1.00 91.25 122 LEU A C 1
ATOM 955 O O . LEU A 1 122 ? 7.431 1.234 -30.799 1.00 91.25 122 LEU A O 1
ATOM 959 N N . MET A 1 123 ? 5.467 0.123 -30.938 1.00 86.25 123 MET A N 1
ATOM 960 C CA . MET A 1 123 ? 4.579 1.293 -31.022 1.00 86.25 123 MET A CA 1
ATOM 961 C C . MET A 1 123 ? 4.505 2.071 -29.714 1.00 86.25 123 MET A C 1
ATOM 963 O O . MET A 1 123 ? 4.539 3.301 -29.700 1.00 86.25 123 MET A O 1
ATOM 967 N N . GLU A 1 124 ? 4.415 1.351 -28.600 1.00 78.75 124 GLU A N 1
ATOM 968 C CA . GLU A 1 124 ? 4.469 1.922 -27.263 1.00 78.75 124 GLU A CA 1
ATOM 969 C C . GLU A 1 124 ? 5.696 1.410 -26.515 1.00 78.75 124 GLU A C 1
ATOM 971 O O . GLU A 1 124 ? 6.116 0.257 -26.646 1.00 78.75 124 GLU A O 1
ATOM 976 N N . TYR A 1 125 ? 6.302 2.281 -25.709 1.00 68.94 125 TYR A N 1
ATOM 977 C CA . TYR A 1 125 ? 7.367 1.833 -24.833 1.00 68.94 125 TYR A CA 1
ATOM 978 C C . TYR A 1 125 ? 6.772 1.103 -23.637 1.00 68.94 125 TYR A C 1
ATOM 980 O O . TYR A 1 125 ? 6.154 1.717 -22.762 1.00 68.94 125 TYR A O 1
ATOM 988 N N . LEU A 1 126 ? 7.040 -0.201 -23.584 1.00 61.34 126 LEU A N 1
ATOM 989 C CA . LEU A 1 126 ? 6.796 -1.052 -22.428 1.00 61.34 126 LEU A CA 1
ATOM 990 C C . LEU A 1 126 ? 7.680 -0.615 -21.249 1.00 61.34 126 LEU A C 1
ATOM 992 O O . LEU A 1 126 ? 8.689 -1.247 -20.933 1.00 61.34 126 LEU A O 1
ATOM 996 N N . HIS A 1 127 ? 7.272 0.461 -20.576 1.00 60.41 127 HIS A N 1
ATOM 997 C CA . HIS A 1 127 ? 7.739 0.780 -19.237 1.00 60.41 127 HIS A CA 1
ATOM 998 C C . HIS A 1 127 ? 7.503 -0.444 -18.351 1.00 60.41 127 HIS A C 1
ATOM 1000 O O . HIS A 1 127 ? 6.362 -0.811 -18.065 1.00 60.41 127 HIS A O 1
ATOM 1006 N N . SER A 1 128 ? 8.583 -1.054 -17.869 1.00 59.75 128 SER A N 1
ATOM 1007 C CA . SER A 1 128 ? 8.511 -1.940 -16.716 1.00 59.75 128 SER A CA 1
ATOM 1008 C C . SER A 1 128 ? 8.096 -1.096 -15.511 1.00 59.75 128 SER A C 1
ATOM 1010 O O . SER A 1 128 ? 8.945 -0.461 -14.881 1.00 59.75 128 SER A O 1
ATOM 1012 N N . SER A 1 129 ? 6.792 -1.030 -15.232 1.00 65.81 129 SER A N 1
ATOM 1013 C CA . SER A 1 129 ? 6.257 -0.322 -14.069 1.00 65.81 129 SER A CA 1
ATOM 1014 C C . SER A 1 129 ? 7.004 -0.795 -12.819 1.00 65.81 129 SER A C 1
ATOM 1016 O O . SER A 1 129 ? 6.993 -2.003 -12.554 1.00 65.81 129 SER A O 1
ATOM 1018 N N . PRO A 1 130 ? 7.684 0.098 -12.075 1.00 77.38 130 PRO A N 1
ATOM 1019 C CA . PRO A 1 130 ? 8.441 -0.307 -10.901 1.00 77.38 130 PRO A CA 1
ATOM 1020 C C . PRO A 1 130 ? 7.497 -0.966 -9.900 1.00 77.38 130 PRO A C 1
ATOM 1022 O O . PRO A 1 130 ? 6.361 -0.523 -9.709 1.00 77.38 130 PRO A O 1
ATOM 1025 N N . VAL A 1 131 ? 7.956 -2.043 -9.268 1.00 86.00 131 VAL A N 1
ATOM 1026 C CA . VAL A 1 131 ? 7.148 -2.752 -8.278 1.00 86.00 131 VAL A CA 1
ATOM 1027 C C . VAL A 1 131 ? 7.183 -1.937 -6.987 1.00 86.00 131 VAL A C 1
ATOM 1029 O O . VAL A 1 131 ? 8.092 -2.075 -6.172 1.00 86.00 131 VAL A O 1
ATOM 1032 N N . LEU A 1 132 ? 6.212 -1.041 -6.831 1.00 89.06 132 LEU A N 1
ATOM 1033 C CA . LEU A 1 132 ? 6.082 -0.183 -5.655 1.00 89.06 132 LEU A CA 1
ATOM 1034 C C . LEU A 1 132 ? 5.656 -1.008 -4.425 1.00 89.06 132 LEU A C 1
ATOM 1036 O O . LEU A 1 132 ? 4.906 -1.985 -4.575 1.00 89.06 132 LEU A O 1
ATOM 1040 N N . PRO A 1 133 ? 6.106 -0.639 -3.210 1.00 96.62 133 PRO A N 1
ATOM 1041 C CA . PRO A 1 133 ? 5.576 -1.209 -1.980 1.00 96.62 133 PRO A CA 1
ATOM 1042 C C . PRO A 1 133 ? 4.123 -0.760 -1.776 1.00 96.62 133 PRO A C 1
ATOM 1044 O O . PRO A 1 133 ? 3.656 0.201 -2.388 1.00 96.62 133 PRO A O 1
ATOM 1047 N N . THR A 1 134 ? 3.382 -1.446 -0.911 1.00 96.25 134 THR A N 1
ATOM 1048 C CA . THR A 1 134 ? 2.041 -0.995 -0.510 1.00 96.25 134 THR A CA 1
ATOM 1049 C C . THR A 1 134 ? 1.817 -1.272 0.967 1.00 96.25 134 THR A C 1
ATOM 1051 O O . THR A 1 134 ? 1.788 -2.432 1.377 1.00 96.25 134 THR A O 1
ATOM 1054 N N . ALA A 1 135 ? 1.660 -0.217 1.761 1.00 97.25 135 ALA A N 1
ATOM 1055 C CA . ALA A 1 135 ? 1.471 -0.251 3.203 1.00 97.25 135 ALA A CA 1
ATOM 1056 C C . ALA A 1 135 ? 0.046 -0.694 3.544 1.00 97.25 135 ALA A C 1
ATOM 1058 O O . ALA A 1 135 ? -0.933 -0.034 3.193 1.00 97.25 135 ALA A O 1
ATOM 1059 N N . ARG A 1 136 ? -0.107 -1.826 4.233 1.00 96.94 136 ARG A N 1
ATOM 1060 C CA . ARG A 1 136 ? -1.429 -2.354 4.603 1.00 96.94 136 ARG A CA 1
ATOM 1061 C C . ARG A 1 136 ? -1.345 -3.056 5.946 1.00 96.94 136 ARG A C 1
ATOM 1063 O O . ARG A 1 136 ? -0.482 -3.903 6.140 1.00 96.94 136 ARG A O 1
ATOM 1070 N N . PHE A 1 137 ? -2.266 -2.764 6.859 1.00 97.62 137 PHE A N 1
ATOM 1071 C CA . PHE A 1 137 ? -2.355 -3.481 8.131 1.00 97.62 137 PHE A CA 1
ATOM 1072 C C . PHE A 1 137 ? -3.762 -3.458 8.731 1.00 97.62 137 PHE A C 1
ATOM 1074 O O . PHE A 1 137 ? -4.654 -2.762 8.249 1.00 97.62 137 PHE A O 1
ATOM 1081 N N . THR A 1 138 ? -3.944 -4.222 9.807 1.00 96.62 138 THR A N 1
ATOM 1082 C CA . THR A 1 138 ? -5.114 -4.157 10.696 1.00 96.62 138 THR A CA 1
ATOM 1083 C C . THR A 1 138 ? -4.667 -4.123 12.154 1.00 96.62 138 THR A C 1
ATOM 1085 O O . THR A 1 138 ? -3.706 -4.815 12.499 1.00 96.62 138 THR A O 1
ATOM 1088 N N . SER A 1 139 ? -5.391 -3.412 13.017 1.00 96.69 139 SER A N 1
ATOM 1089 C CA . SER A 1 139 ? -5.409 -3.690 14.459 1.00 96.69 139 SER A CA 1
ATOM 1090 C C . SER A 1 139 ? -6.530 -4.680 14.808 1.00 96.69 139 SER A C 1
ATOM 1092 O O . SER A 1 139 ? -7.438 -4.901 14.003 1.00 96.69 139 SER A O 1
ATOM 1094 N N . ASP A 1 140 ? -6.467 -5.303 15.985 1.00 96.00 140 ASP A N 1
ATOM 1095 C CA . ASP A 1 140 ? -7.557 -6.121 16.536 1.00 96.00 140 ASP A CA 1
ATOM 1096 C C . ASP A 1 140 ? -8.665 -5.281 17.195 1.00 96.00 140 ASP A C 1
ATOM 1098 O O . ASP A 1 140 ? -9.838 -5.643 17.111 1.00 96.00 140 ASP A O 1
ATOM 1102 N N . ILE A 1 141 ? -8.303 -4.137 17.782 1.00 94.38 141 ILE A N 1
ATOM 1103 C CA . ILE A 1 141 ? -9.215 -3.117 18.323 1.00 94.38 141 ILE A CA 1
ATOM 1104 C C . ILE A 1 141 ? -8.773 -1.700 17.917 1.00 94.38 141 ILE A C 1
ATOM 1106 O O . ILE A 1 141 ? -7.621 -1.477 17.539 1.00 94.38 141 ILE A O 1
ATOM 1110 N N . THR A 1 142 ? -9.689 -0.730 17.983 1.00 96.25 142 THR A N 1
ATOM 1111 C CA . THR A 1 142 ? -9.419 0.700 17.705 1.00 96.25 142 THR A CA 1
ATOM 1112 C C . THR A 1 142 ? -9.821 1.641 18.841 1.00 96.25 142 THR A C 1
ATOM 1114 O O . THR A 1 142 ? -9.401 2.794 18.849 1.00 96.25 142 THR A O 1
ATOM 1117 N N . GLU A 1 143 ? -10.586 1.170 19.826 1.00 95.44 143 GLU A N 1
ATOM 1118 C CA . GLU A 1 143 ? -10.977 1.934 21.013 1.00 95.44 143 GLU A CA 1
ATOM 1119 C C . GLU A 1 143 ? -11.069 1.003 22.232 1.00 95.44 143 GLU A C 1
ATOM 1121 O O . GLU A 1 143 ? -11.425 -0.170 22.099 1.00 95.44 143 GLU A O 1
ATOM 1126 N N . GLY A 1 144 ? -10.735 1.518 23.414 1.00 91.62 144 GLY A N 1
ATOM 1127 C CA . GLY A 1 144 ? -10.846 0.810 24.691 1.00 91.62 144 GLY A CA 1
ATOM 1128 C C . GLY A 1 144 ? -10.206 1.601 25.833 1.00 91.62 144 GLY A C 1
ATOM 1129 O O . GLY A 1 144 ? -9.673 2.685 25.614 1.00 91.62 144 GLY A O 1
ATOM 1130 N N . PHE A 1 145 ? -10.258 1.091 27.063 1.00 91.81 145 PHE A N 1
ATOM 1131 C CA . PHE A 1 145 ? -9.712 1.799 28.228 1.00 91.81 145 PHE A CA 1
ATOM 1132 C C . PHE A 1 145 ? -8.196 1.607 28.387 1.00 91.81 145 PHE A C 1
ATOM 1134 O O . PHE A 1 145 ? -7.669 0.528 28.125 1.00 91.81 145 PHE A O 1
ATOM 1141 N N . ALA A 1 146 ? -7.504 2.651 28.846 1.00 92.38 146 ALA A N 1
ATOM 1142 C CA . ALA A 1 146 ? -6.095 2.594 29.223 1.00 92.38 146 ALA A CA 1
ATOM 1143 C C . ALA A 1 146 ? -5.899 1.783 30.529 1.00 92.38 146 ALA A C 1
ATOM 1145 O O . ALA A 1 146 ? -6.684 1.970 31.464 1.00 92.38 146 ALA A O 1
ATOM 1146 N N . PRO A 1 147 ? -4.862 0.925 30.647 1.00 93.75 147 PRO A N 1
ATOM 1147 C CA . PRO A 1 147 ? -3.839 0.626 29.644 1.00 93.75 147 PRO A CA 1
ATOM 1148 C C . PRO A 1 147 ? -4.363 -0.291 28.522 1.00 93.75 147 PRO A C 1
ATOM 1150 O O . PRO A 1 147 ? -4.747 -1.437 28.759 1.00 93.75 147 PRO A O 1
ATOM 1153 N N . LEU A 1 148 ? -4.335 0.203 27.283 1.00 95.19 148 LEU A N 1
ATOM 1154 C CA . LEU A 1 148 ? -4.953 -0.440 26.125 1.00 95.19 148 LEU A CA 1
ATOM 1155 C C . LEU A 1 148 ? -3.906 -1.223 25.327 1.00 95.19 148 LEU A C 1
ATOM 1157 O O . LEU A 1 148 ? -3.065 -0.620 24.661 1.00 95.19 148 LEU A O 1
ATOM 1161 N N . SER A 1 149 ? -3.951 -2.556 25.380 1.00 96.69 149 SER A N 1
ATOM 1162 C CA . SER A 1 149 ? -3.059 -3.412 24.585 1.00 96.69 149 SER A CA 1
ATOM 1163 C C . SER A 1 149 ? -3.699 -3.768 23.241 1.00 96.69 149 SER A C 1
ATOM 1165 O O . SER A 1 149 ? -4.817 -4.276 23.210 1.00 96.69 149 SER A O 1
ATOM 1167 N N . VAL A 1 150 ? -2.994 -3.488 22.143 1.00 97.62 150 VAL A N 1
ATOM 1168 C CA . VAL A 1 150 ? -3.480 -3.602 20.759 1.00 97.62 150 VAL A CA 1
ATOM 1169 C C . VAL A 1 150 ? -2.493 -4.419 19.935 1.00 97.62 150 VAL A C 1
ATOM 1171 O O . VAL A 1 150 ? -1.286 -4.150 19.937 1.00 97.62 150 VAL A O 1
ATOM 1174 N N . ARG A 1 151 ? -2.992 -5.421 19.209 1.00 97.12 151 ARG A N 1
ATOM 1175 C CA . ARG A 1 151 ? -2.197 -6.229 18.283 1.00 97.12 151 ARG A CA 1
ATOM 1176 C C . ARG A 1 151 ? -2.356 -5.706 16.869 1.00 97.12 151 ARG A C 1
ATOM 1178 O O . ARG A 1 151 ? -3.451 -5.712 16.311 1.00 97.12 151 ARG A O 1
ATOM 1185 N N . PHE A 1 152 ? -1.237 -5.363 16.252 1.00 97.69 152 PHE A N 1
ATOM 1186 C CA . PHE A 1 152 ? -1.191 -4.999 14.845 1.00 97.69 152 PHE A CA 1
ATOM 1187 C C . PHE A 1 152 ? -0.735 -6.187 14.003 1.00 97.69 152 PHE A C 1
ATOM 1189 O O . PHE A 1 152 ? 0.018 -7.053 14.459 1.00 97.69 152 PHE A O 1
ATOM 1196 N N . LYS A 1 153 ? -1.204 -6.233 12.757 1.00 95.56 153 LYS A N 1
ATOM 1197 C CA . LYS A 1 153 ? -0.839 -7.260 11.787 1.00 95.56 153 LYS A CA 1
ATOM 1198 C C . LYS A 1 153 ? -0.557 -6.637 10.428 1.00 95.56 153 LYS A C 1
ATOM 1200 O O . LYS A 1 153 ? -1.468 -6.093 9.806 1.00 95.56 153 LYS A O 1
ATOM 1205 N N . ASP A 1 154 ? 0.689 -6.769 9.988 1.00 96.69 154 ASP A N 1
ATOM 1206 C CA . ASP A 1 154 ? 1.150 -6.372 8.661 1.00 96.69 154 ASP A CA 1
ATOM 1207 C C . ASP A 1 154 ? 0.502 -7.250 7.567 1.00 96.69 154 ASP A C 1
ATOM 1209 O O . ASP A 1 154 ? 0.356 -8.471 7.708 1.00 96.69 154 ASP A O 1
ATOM 1213 N N . PHE A 1 155 ? 0.096 -6.600 6.484 1.00 95.94 155 PHE A N 1
ATOM 1214 C CA . PHE A 1 155 ? -0.427 -7.161 5.237 1.00 95.94 155 PHE A CA 1
ATOM 1215 C C . PHE A 1 155 ? 0.220 -6.478 4.015 1.00 95.94 155 PHE A C 1
ATOM 1217 O O . PHE A 1 155 ? -0.322 -6.557 2.913 1.00 95.94 155 PHE A O 1
ATOM 1224 N N . SER A 1 156 ? 1.336 -5.773 4.214 1.00 96.38 156 SER A N 1
ATOM 1225 C CA . SER A 1 156 ? 1.983 -4.954 3.193 1.00 96.38 156 SER A CA 1
ATOM 1226 C C . SER A 1 156 ? 2.603 -5.797 2.083 1.00 96.38 156 SER A C 1
ATOM 1228 O O . SER A 1 156 ? 3.113 -6.897 2.307 1.00 96.38 156 SER A O 1
ATOM 1230 N N . GLU A 1 157 ? 2.573 -5.258 0.869 1.00 95.38 157 GLU A N 1
ATOM 1231 C CA . GLU A 1 157 ? 3.002 -5.943 -0.350 1.00 95.38 157 GLU A CA 1
ATOM 1232 C C . GLU A 1 157 ? 4.288 -5.300 -0.899 1.00 95.38 157 GLU A C 1
ATOM 1234 O O . GLU A 1 157 ? 4.547 -4.116 -0.685 1.00 95.38 157 GLU A O 1
ATOM 1239 N N . ASN A 1 158 ? 5.127 -6.104 -1.562 1.00 94.44 158 ASN A N 1
ATOM 1240 C CA . ASN A 1 158 ? 6.381 -5.714 -2.237 1.00 94.44 158 ASN A CA 1
ATOM 1241 C C . ASN A 1 158 ? 7.448 -4.967 -1.398 1.00 94.44 158 ASN A C 1
ATOM 1243 O O . ASN A 1 158 ? 8.393 -4.416 -1.961 1.00 94.44 158 ASN A O 1
ATOM 1247 N N . ALA A 1 159 ? 7.335 -4.950 -0.069 1.00 94.44 159 ALA A N 1
ATOM 1248 C CA . ALA A 1 159 ? 8.230 -4.217 0.826 1.00 94.44 159 ALA A CA 1
ATOM 1249 C C . ALA A 1 159 ? 9.440 -5.037 1.316 1.00 94.44 159 ALA A C 1
ATOM 1251 O O . ALA A 1 159 ? 9.280 -6.125 1.879 1.00 94.44 159 ALA A O 1
ATOM 1252 N N . THR A 1 160 ? 10.649 -4.474 1.214 1.00 94.19 160 THR A N 1
ATOM 1253 C CA . THR A 1 160 ? 11.868 -5.045 1.816 1.00 94.19 160 THR A CA 1
ATOM 1254 C C . THR A 1 160 ? 12.042 -4.603 3.273 1.00 94.19 160 THR A C 1
ATOM 1256 O O . THR A 1 160 ? 12.453 -5.414 4.106 1.00 94.19 160 THR A O 1
ATOM 1259 N N . SER A 1 161 ? 11.647 -3.371 3.620 1.00 94.81 161 SER A N 1
ATOM 1260 C CA . SER A 1 161 ? 11.714 -2.813 4.981 1.00 94.81 161 SER A CA 1
ATOM 1261 C C . SER A 1 161 ? 10.337 -2.397 5.525 1.00 94.81 161 SER A C 1
ATOM 1263 O O . SER A 1 161 ? 9.394 -2.202 4.755 1.00 94.81 161 SER A O 1
ATOM 1265 N N . ARG A 1 162 ? 10.217 -2.290 6.857 1.00 96.81 162 ARG A N 1
ATOM 1266 C CA . ARG A 1 162 ? 9.008 -1.832 7.562 1.00 96.81 162 ARG A CA 1
ATOM 1267 C C . ARG A 1 162 ? 9.363 -1.075 8.843 1.00 96.81 162 ARG A C 1
ATOM 1269 O O . ARG A 1 162 ? 10.340 -1.422 9.504 1.00 96.81 162 ARG A O 1
ATOM 1276 N N . LEU A 1 163 ? 8.557 -0.081 9.198 1.00 97.94 163 LEU A N 1
ATOM 1277 C CA . LEU A 1 163 ? 8.671 0.703 10.424 1.00 97.94 163 LEU A CA 1
ATOM 1278 C C . LEU A 1 163 ? 7.278 1.083 10.936 1.00 97.94 163 LEU A C 1
ATOM 1280 O O . LEU A 1 163 ? 6.519 1.779 10.265 1.00 97.94 163 LEU A O 1
ATOM 1284 N N . TRP A 1 164 ? 6.974 0.667 12.159 1.00 98.06 164 TRP A N 1
ATOM 1285 C CA . TRP A 1 164 ? 5.829 1.128 12.932 1.00 98.06 164 TRP A CA 1
ATOM 1286 C C . TRP A 1 164 ? 6.186 2.375 13.729 1.00 98.06 164 TRP A C 1
ATOM 1288 O O . TRP A 1 164 ? 7.244 2.432 14.358 1.00 98.06 164 TRP A O 1
ATOM 1298 N N . MET A 1 165 ? 5.259 3.324 13.776 1.00 98.00 165 MET A N 1
ATOM 1299 C CA . MET A 1 165 ? 5.265 4.470 14.680 1.00 98.00 165 MET A CA 1
ATOM 1300 C C . MET A 1 165 ? 3.922 4.492 15.408 1.00 98.00 165 MET A C 1
ATOM 1302 O O . MET A 1 165 ? 2.890 4.672 14.767 1.00 98.00 165 MET A O 1
ATOM 1306 N N . PHE A 1 166 ? 3.898 4.300 16.729 1.00 97.50 166 PHE A N 1
ATOM 1307 C CA . PHE A 1 166 ? 2.631 4.147 17.463 1.00 97.50 166 PHE A CA 1
ATOM 1308 C C . PHE A 1 166 ? 1.967 5.478 17.864 1.00 97.50 166 PHE A C 1
ATOM 1310 O O . PHE A 1 166 ? 0.888 5.475 18.446 1.00 97.50 166 PHE A O 1
ATOM 1317 N N . GLY A 1 167 ? 2.587 6.621 17.558 1.00 95.88 167 GLY A N 1
ATOM 1318 C CA . GLY A 1 167 ? 2.057 7.955 17.878 1.00 95.88 167 GLY A CA 1
ATOM 1319 C C . GLY A 1 167 ? 2.277 8.410 19.329 1.00 95.88 167 GLY A C 1
ATOM 1320 O O . GLY A 1 167 ? 2.021 9.565 19.649 1.00 95.88 167 GLY A O 1
ATOM 1321 N N . ASP A 1 168 ? 2.801 7.541 20.195 1.00 95.06 168 ASP A N 1
ATOM 1322 C CA . ASP A 1 168 ? 3.176 7.816 21.592 1.00 95.06 168 ASP A CA 1
ATOM 1323 C C . ASP A 1 168 ? 4.693 8.041 21.791 1.00 95.06 168 ASP A C 1
ATOM 1325 O O . ASP A 1 168 ? 5.152 8.263 22.910 1.00 95.06 168 ASP A O 1
ATOM 1329 N N . GLY A 1 169 ? 5.470 7.973 20.704 1.00 94.81 169 GLY A N 1
ATOM 1330 C CA . GLY A 1 169 ? 6.935 8.026 20.691 1.00 94.81 169 GLY A CA 1
ATOM 1331 C C . GLY A 1 169 ? 7.622 6.664 20.527 1.00 94.81 169 GLY A C 1
ATOM 1332 O O . GLY A 1 169 ? 8.813 6.634 20.222 1.00 94.81 169 GLY A O 1
ATOM 1333 N N . ASN A 1 170 ? 6.899 5.548 20.666 1.00 96.06 170 ASN A N 1
ATOM 1334 C CA . ASN A 1 170 ? 7.437 4.202 20.465 1.00 96.06 170 ASN A CA 1
ATOM 1335 C C . ASN A 1 170 ? 7.377 3.763 18.990 1.00 96.06 170 ASN A C 1
ATOM 1337 O O . ASN A 1 170 ? 6.526 4.206 18.208 1.00 96.06 170 ASN A O 1
ATOM 1341 N N . THR A 1 171 ? 8.275 2.848 18.618 1.00 97.38 171 THR A N 1
ATOM 1342 C CA . THR A 1 171 ? 8.413 2.292 17.262 1.00 97.38 171 THR A CA 1
ATOM 1343 C C . THR A 1 171 ? 8.671 0.782 17.281 1.00 97.38 171 THR A C 1
ATOM 1345 O O . THR A 1 171 ? 8.976 0.203 18.325 1.00 97.38 171 THR A O 1
ATOM 1348 N N . SER A 1 172 ? 8.534 0.115 16.130 1.00 96.38 172 SER A N 1
ATOM 1349 C CA . SER A 1 172 ? 8.898 -1.303 15.960 1.00 96.38 172 SER A CA 1
ATOM 1350 C C . SER A 1 172 ? 9.202 -1.644 14.496 1.00 96.38 172 SER A C 1
ATOM 1352 O O . SER A 1 172 ? 8.665 -1.018 13.590 1.00 96.38 172 SER A O 1
ATOM 1354 N N . ASP A 1 173 ? 10.013 -2.669 14.256 1.00 94.81 173 ASP A N 1
ATOM 1355 C CA . ASP A 1 173 ? 10.296 -3.289 12.951 1.00 94.81 173 ASP A CA 1
ATOM 1356 C C . ASP A 1 173 ? 9.573 -4.645 12.758 1.00 94.81 173 ASP A C 1
ATOM 1358 O O . ASP A 1 173 ? 9.643 -5.262 11.693 1.00 94.81 173 ASP A O 1
ATOM 1362 N N . SER A 1 174 ? 8.853 -5.116 13.784 1.00 93.56 174 SER A N 1
ATOM 1363 C CA . SER A 1 174 ? 8.152 -6.405 13.793 1.00 93.56 174 SER A CA 1
ATOM 1364 C C . SER A 1 174 ? 7.027 -6.476 12.745 1.00 93.56 174 SER A C 1
ATOM 1366 O O . SER A 1 174 ? 6.271 -5.520 12.598 1.00 93.56 174 SER A O 1
ATOM 1368 N N . PRO A 1 175 ? 6.799 -7.618 12.067 1.00 87.81 175 PRO A N 1
ATOM 1369 C CA . PRO A 1 175 ? 5.662 -7.790 11.154 1.00 87.81 175 PRO A CA 1
ATOM 1370 C C . PRO A 1 175 ? 4.304 -7.951 11.870 1.00 87.81 175 PRO A C 1
ATOM 1372 O O . PRO A 1 175 ? 3.258 -8.019 11.225 1.00 87.81 175 PRO A O 1
ATOM 1375 N N . SER A 1 176 ? 4.268 -8.081 13.200 1.00 90.44 176 SER A N 1
ATOM 1376 C CA . SER A 1 176 ? 3.016 -8.125 13.980 1.00 90.44 176 SER A CA 1
ATOM 1377 C C . SER A 1 176 ? 3.269 -7.728 15.442 1.00 90.44 176 SER A C 1
ATOM 1379 O O . SER A 1 176 ? 3.327 -8.605 16.313 1.00 90.44 176 SER A O 1
ATOM 1381 N N . PRO A 1 177 ? 3.494 -6.435 15.735 1.00 96.38 177 PRO A N 1
ATOM 1382 C CA . PRO A 1 177 ? 3.747 -5.982 17.094 1.00 96.38 177 PRO A CA 1
ATOM 1383 C C . PRO A 1 177 ? 2.480 -6.053 17.959 1.00 96.38 177 PRO A C 1
ATOM 1385 O O . PRO A 1 177 ? 1.356 -5.858 17.495 1.00 96.38 177 PRO A O 1
ATOM 1388 N N . LEU A 1 178 ? 2.690 -6.306 19.249 1.00 96.88 178 LEU A N 1
ATOM 1389 C CA . LEU A 1 178 ? 1.719 -6.062 20.310 1.00 96.88 178 LEU A CA 1
ATOM 1390 C C . LEU A 1 178 ? 2.218 -4.831 21.070 1.00 96.88 178 LEU A C 1
ATOM 1392 O O . LEU A 1 178 ? 3.323 -4.874 21.609 1.00 96.88 178 LEU A O 1
ATOM 1396 N N . HIS A 1 179 ? 1.436 -3.755 21.084 1.00 97.44 179 HIS A N 1
ATOM 1397 C CA . HIS A 1 179 ? 1.788 -2.505 21.765 1.00 97.44 179 HIS A CA 1
ATOM 1398 C C . HIS A 1 179 ? 0.767 -2.173 22.853 1.00 97.44 179 HIS A C 1
ATOM 1400 O O . HIS A 1 179 ? -0.374 -2.624 22.773 1.00 97.44 179 HIS A O 1
ATOM 1406 N N . THR A 1 180 ? 1.156 -1.391 23.861 1.00 96.75 180 THR A N 1
ATOM 1407 C CA . THR A 1 180 ? 0.273 -1.025 24.978 1.00 96.75 180 THR A CA 1
ATOM 1408 C C . THR A 1 180 ? 0.311 0.475 25.239 1.00 96.75 180 THR A C 1
ATOM 1410 O O . THR A 1 180 ? 1.326 1.016 25.673 1.00 96.75 180 THR A O 1
ATOM 1413 N N . PHE A 1 181 ? -0.826 1.134 25.029 1.00 97.12 181 PHE A N 1
ATOM 1414 C CA . PHE A 1 181 ? -1.028 2.552 25.310 1.00 97.12 181 PHE A CA 1
ATOM 1415 C C . PHE A 1 181 ? -1.388 2.732 26.787 1.00 97.12 181 PHE A C 1
ATOM 1417 O O . PHE A 1 181 ? -2.495 2.401 27.208 1.00 97.12 181 PHE A O 1
ATOM 1424 N N . PHE A 1 182 ? -0.435 3.206 27.594 1.00 94.06 182 PHE A N 1
ATOM 1425 C CA . PHE A 1 182 ? -0.576 3.265 29.056 1.00 94.06 182 PHE A CA 1
ATOM 1426 C C . PHE A 1 182 ? -1.451 4.412 29.582 1.00 94.06 182 PHE A C 1
ATOM 1428 O O . PHE A 1 182 ? -1.990 4.289 30.678 1.00 94.06 182 PHE A O 1
ATOM 1435 N N . ASN A 1 183 ? -1.593 5.498 28.819 1.00 94.25 183 ASN A N 1
ATOM 1436 C CA . ASN A 1 183 ? -2.366 6.686 29.192 1.00 94.25 183 ASN A CA 1
ATOM 1437 C C . ASN A 1 183 ? -3.600 6.817 28.288 1.00 94.25 183 ASN A C 1
ATOM 1439 O O . ASN A 1 183 ? -3.641 6.222 27.208 1.00 94.25 183 ASN A O 1
ATOM 1443 N N . GLU A 1 184 ? -4.587 7.621 28.684 1.00 94.69 184 GLU A N 1
ATOM 1444 C CA . GLU A 1 184 ? -5.627 8.048 27.749 1.00 94.69 184 GLU A CA 1
ATOM 1445 C C . GLU A 1 184 ? -5.065 8.968 26.651 1.00 94.69 184 GLU A C 1
ATOM 1447 O O . GLU A 1 184 ? -4.129 9.741 26.867 1.00 94.69 184 GLU A O 1
ATOM 1452 N N . GLY A 1 185 ? -5.652 8.898 25.458 1.00 95.00 185 GLY A N 1
ATOM 1453 C CA . GLY A 1 185 ? -5.192 9.656 24.303 1.00 95.00 185 GLY A CA 1
ATOM 1454 C C . GLY A 1 185 ? -5.779 9.163 22.986 1.00 95.00 185 GLY A C 1
ATOM 1455 O O . GLY A 1 185 ? -6.376 8.089 22.902 1.00 95.00 185 GLY A O 1
ATOM 1456 N N . GLU A 1 186 ? -5.590 9.965 21.943 1.00 97.44 186 GLU A N 1
ATOM 1457 C CA . GLU A 1 186 ? -5.890 9.592 20.564 1.00 97.44 186 GLU A CA 1
ATOM 1458 C C . GLU A 1 186 ? -4.562 9.464 19.808 1.00 97.44 186 GLU A C 1
ATOM 1460 O O . GLU A 1 186 ? -3.840 10.443 19.618 1.00 97.44 186 GLU A O 1
ATOM 1465 N N . TYR A 1 187 ? -4.211 8.230 19.448 1.00 97.56 187 TYR A N 1
ATOM 1466 C CA . TYR A 1 187 ? -2.907 7.845 18.922 1.00 97.56 187 TYR A CA 1
ATOM 1467 C C . TYR A 1 187 ? -3.017 7.498 17.439 1.00 97.56 187 TYR A C 1
ATOM 1469 O O . TYR A 1 187 ? -3.766 6.597 17.059 1.00 97.56 187 TYR A O 1
ATOM 1477 N N . ILE A 1 188 ? -2.259 8.193 16.592 1.00 97.94 188 ILE A N 1
ATOM 1478 C CA . ILE A 1 188 ? -2.164 7.870 15.165 1.00 97.94 188 ILE A CA 1
ATOM 1479 C C . ILE A 1 188 ? -1.045 6.844 14.996 1.00 97.94 188 ILE A C 1
ATOM 1481 O O . ILE A 1 188 ? 0.136 7.191 15.041 1.00 97.94 188 ILE A O 1
ATOM 1485 N N . VAL A 1 189 ? -1.421 5.580 14.811 1.00 98.12 189 VAL A N 1
ATOM 1486 C CA . VAL A 1 189 ? -0.480 4.497 14.520 1.00 98.12 189 VAL A CA 1
ATOM 1487 C C . VAL A 1 189 ? -0.235 4.462 13.023 1.00 98.12 189 VAL A C 1
ATOM 1489 O O . VAL A 1 189 ? -1.177 4.289 12.252 1.00 98.12 189 VAL A O 1
ATOM 1492 N N . SER A 1 190 ? 1.023 4.596 12.617 1.00 97.56 190 SER A N 1
ATOM 1493 C CA . SER A 1 190 ? 1.452 4.544 11.223 1.00 97.56 190 SER A CA 1
ATOM 1494 C C . SER A 1 190 ? 2.352 3.336 10.969 1.00 97.56 190 SER A C 1
ATOM 1496 O O . SER A 1 190 ? 3.205 3.002 11.795 1.00 97.56 190 SER A O 1
ATOM 1498 N N . LEU A 1 191 ? 2.162 2.696 9.818 1.00 98.12 191 LEU A N 1
ATOM 1499 C CA . LEU A 1 191 ? 3.067 1.708 9.244 1.00 98.12 191 LEU A CA 1
ATOM 1500 C C . LEU A 1 191 ? 3.652 2.298 7.964 1.00 98.12 191 LEU A C 1
ATOM 1502 O O . LEU A 1 191 ? 2.918 2.548 7.008 1.00 98.12 191 LEU A O 1
ATOM 1506 N N . ILE A 1 192 ? 4.968 2.481 7.953 1.00 97.62 192 ILE A N 1
ATOM 1507 C CA . ILE A 1 192 ? 5.754 2.907 6.797 1.00 97.62 192 ILE A CA 1
ATOM 1508 C C . ILE A 1 192 ? 6.500 1.681 6.267 1.00 97.62 192 ILE A C 1
ATOM 1510 O O . ILE A 1 192 ? 7.093 0.929 7.042 1.00 97.62 192 ILE A O 1
ATOM 1514 N N . VAL A 1 193 ? 6.494 1.473 4.955 1.00 97.50 193 VAL A N 1
ATOM 1515 C CA . VAL A 1 193 ? 7.224 0.386 4.286 1.00 97.50 193 VAL A CA 1
ATOM 1516 C C . VAL A 1 193 ? 7.986 0.908 3.076 1.00 97.50 193 VAL A C 1
ATOM 1518 O O . VAL A 1 193 ? 7.598 1.909 2.479 1.00 97.50 193 VAL A O 1
ATOM 1521 N N . SER A 1 194 ? 9.070 0.236 2.691 1.00 95.88 194 SER A N 1
ATOM 1522 C CA . SER A 1 194 ? 9.861 0.629 1.518 1.00 95.88 194 SER A CA 1
ATOM 1523 C C . SER A 1 194 ? 10.497 -0.549 0.792 1.00 95.88 194 SER A C 1
ATOM 1525 O O . SER A 1 194 ? 10.628 -1.647 1.343 1.00 95.88 194 SER A O 1
ATOM 1527 N N . ASN A 1 195 ? 10.905 -0.301 -0.451 1.00 93.19 195 ASN A N 1
ATOM 1528 C CA . ASN A 1 195 ? 11.828 -1.135 -1.214 1.00 93.19 195 ASN A CA 1
ATOM 1529 C C . ASN A 1 195 ? 12.842 -0.254 -1.969 1.00 93.19 195 ASN A C 1
ATOM 1531 O O . ASN A 1 195 ? 12.988 0.926 -1.661 1.00 93.19 195 ASN A O 1
ATOM 1535 N N . GLU A 1 196 ? 13.591 -0.819 -2.915 1.00 87.94 196 GLU A N 1
ATOM 1536 C CA . GLU A 1 196 ? 14.578 -0.086 -3.716 1.00 87.94 196 GLU A CA 1
ATOM 1537 C C . GLU A 1 196 ? 13.982 0.923 -4.717 1.00 87.94 196 GLU A C 1
ATOM 1539 O O . GLU A 1 196 ? 14.725 1.745 -5.251 1.00 87.94 196 GLU A O 1
ATOM 1544 N N . ASN A 1 197 ? 12.668 0.879 -4.965 1.00 87.50 197 ASN A N 1
ATOM 1545 C CA . ASN A 1 197 ? 11.977 1.770 -5.897 1.00 87.50 197 ASN A CA 1
ATOM 1546 C C . ASN A 1 197 ? 11.321 2.966 -5.189 1.00 87.50 197 ASN A C 1
ATOM 1548 O O . ASN A 1 197 ? 11.417 4.082 -5.694 1.00 87.50 197 ASN A O 1
ATOM 1552 N N . ASP A 1 198 ? 10.634 2.738 -4.061 1.00 92.25 198 ASP A N 1
ATOM 1553 C CA . ASP A 1 198 ? 9.848 3.772 -3.367 1.00 92.25 198 ASP A CA 1
ATOM 1554 C C . ASP A 1 198 ? 9.508 3.392 -1.903 1.00 92.25 198 ASP A C 1
ATOM 1556 O O . ASP A 1 198 ? 9.930 2.349 -1.387 1.00 92.25 198 ASP A O 1
ATOM 1560 N N . SER A 1 199 ? 8.707 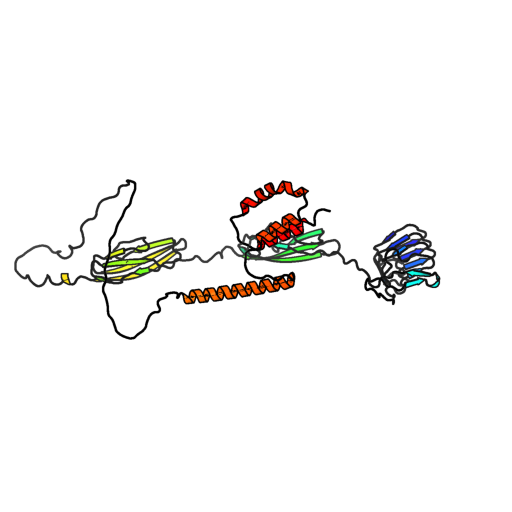4.226 -1.236 1.00 94.88 199 SER A N 1
ATOM 1561 C CA . SER A 1 199 ? 8.090 3.972 0.071 1.00 94.88 199 SER A CA 1
ATOM 1562 C C . SER A 1 199 ? 6.593 4.293 0.080 1.00 94.88 199 SER A C 1
ATOM 1564 O O . SER A 1 199 ? 6.150 5.204 -0.609 1.00 94.88 199 SER A O 1
ATOM 1566 N N . ASP A 1 200 ? 5.824 3.578 0.901 1.00 97.62 200 ASP A N 1
ATOM 1567 C CA . ASP A 1 200 ? 4.394 3.826 1.119 1.00 97.62 200 ASP A CA 1
ATOM 1568 C C . ASP A 1 200 ? 4.069 3.833 2.623 1.00 97.62 200 ASP A C 1
ATOM 1570 O O . ASP A 1 200 ? 4.829 3.299 3.439 1.00 97.62 200 ASP A O 1
ATOM 1574 N N . SER A 1 201 ? 2.944 4.439 3.010 1.00 96.88 201 SER A N 1
ATOM 1575 C CA . SER A 1 201 ? 2.514 4.517 4.407 1.00 96.88 201 SER A CA 1
ATOM 1576 C C . SER A 1 201 ? 0.999 4.431 4.586 1.00 96.88 201 SER A C 1
ATOM 1578 O O . SER A 1 201 ? 0.228 5.099 3.900 1.00 96.88 201 SER A O 1
ATOM 1580 N N . ALA A 1 202 ? 0.574 3.657 5.582 1.00 97.31 202 ALA A N 1
ATOM 1581 C CA . ALA A 1 202 ? -0.812 3.556 6.026 1.00 97.31 202 ALA A CA 1
ATOM 1582 C C . ALA A 1 202 ? -0.912 3.967 7.496 1.00 97.31 202 ALA A C 1
ATOM 1584 O O . ALA A 1 202 ? 0.056 3.838 8.243 1.00 97.31 202 ALA A O 1
ATOM 1585 N N . SER A 1 203 ? -2.078 4.446 7.936 1.00 97.50 203 SER A N 1
ATOM 1586 C CA . SER A 1 203 ? -2.290 4.837 9.337 1.00 97.50 203 SER A CA 1
ATOM 1587 C C . SER A 1 203 ? -3.691 4.489 9.841 1.00 97.50 203 SER A C 1
ATOM 1589 O O . SER A 1 203 ? -4.645 4.466 9.063 1.00 97.50 203 SER A O 1
ATOM 1591 N N . VAL A 1 204 ? -3.821 4.256 11.149 1.00 97.31 204 VAL A N 1
ATOM 1592 C CA . VAL A 1 204 ? -5.100 4.080 11.855 1.00 97.31 204 VAL A CA 1
ATOM 1593 C C . VAL A 1 204 ? -5.085 4.851 13.175 1.00 97.31 204 VAL A C 1
ATOM 1595 O O . VAL A 1 204 ? -4.057 4.933 13.846 1.00 97.31 204 VAL A O 1
ATOM 1598 N N . THR A 1 205 ? -6.233 5.397 13.565 1.00 98.00 205 THR A N 1
ATOM 1599 C CA . THR A 1 205 ? -6.412 6.026 14.878 1.00 98.00 205 THR A CA 1
ATOM 1600 C C . THR A 1 205 ? -6.787 4.977 15.924 1.00 98.00 205 THR A C 1
ATOM 1602 O O . THR A 1 205 ? -7.738 4.220 15.728 1.00 98.00 205 THR A O 1
ATOM 1605 N N . ILE A 1 206 ? -6.071 4.967 17.048 1.00 97.94 206 ILE A N 1
ATOM 1606 C CA . ILE A 1 206 ? -6.372 4.185 18.250 1.00 97.94 206 ILE A CA 1
ATOM 1607 C C . ILE A 1 206 ? -6.773 5.142 19.377 1.00 97.94 206 ILE A C 1
ATOM 1609 O O . ILE A 1 206 ? -6.091 6.135 19.625 1.00 97.94 206 ILE A O 1
ATOM 1613 N N . ARG A 1 207 ? -7.873 4.851 20.075 1.00 96.88 207 ARG A N 1
ATOM 1614 C CA . ARG A 1 207 ? -8.458 5.726 21.101 1.00 96.88 207 ARG A CA 1
ATOM 1615 C C . ARG A 1 207 ? -8.399 5.047 22.468 1.00 96.88 207 ARG A C 1
ATOM 1617 O O . ARG A 1 207 ? -9.184 4.146 22.758 1.00 96.88 207 ARG A O 1
ATOM 1624 N N . ALA A 1 208 ? -7.454 5.473 23.300 1.00 95.50 208 ALA A N 1
ATOM 1625 C CA . ALA A 1 208 ? -7.340 5.026 24.681 1.00 95.50 208 ALA A CA 1
ATOM 1626 C C . ALA A 1 208 ? -8.191 5.937 25.579 1.00 95.50 208 ALA A C 1
ATOM 1628 O O . ALA A 1 208 ? -7.945 7.137 25.690 1.00 95.50 208 ALA A O 1
ATOM 1629 N N . LEU A 1 209 ? -9.215 5.371 26.210 1.00 92.50 209 LEU A N 1
ATOM 1630 C CA . LEU A 1 209 ? -10.148 6.068 27.092 1.00 92.50 209 LEU A CA 1
ATOM 1631 C C . LEU A 1 209 ? -9.672 5.992 28.550 1.00 92.50 209 LEU A C 1
ATOM 1633 O O . LEU A 1 209 ? -9.136 4.973 28.982 1.00 92.50 209 LEU A O 1
ATOM 1637 N N . ASN A 1 210 ? -9.914 7.035 29.345 1.00 86.38 210 ASN A N 1
ATOM 1638 C CA . ASN A 1 210 ? -9.596 7.000 30.775 1.00 86.38 210 ASN A CA 1
ATOM 1639 C C . ASN A 1 210 ? -10.533 6.014 31.506 1.00 86.38 210 ASN A C 1
ATOM 1641 O O . ASN A 1 210 ? -11.755 6.184 31.486 1.00 86.38 210 ASN A O 1
ATOM 1645 N N . ALA A 1 211 ? -9.955 5.008 32.172 1.00 73.88 211 ALA A N 1
ATOM 1646 C CA . ALA A 1 211 ? -10.680 3.948 32.880 1.00 73.88 211 ALA A CA 1
ATOM 1647 C C . ALA A 1 211 ? -11.602 4.455 34.009 1.00 73.88 211 ALA A C 1
ATOM 1649 O O . ALA A 1 211 ? -12.595 3.806 34.322 1.00 73.88 211 ALA A O 1
ATOM 1650 N N . SER A 1 212 ? -11.355 5.642 34.575 1.00 69.62 212 SER A N 1
ATOM 1651 C CA . SER A 1 212 ? -12.238 6.242 35.593 1.00 69.62 212 SER A CA 1
ATOM 1652 C C . SER A 1 212 ? -13.633 6.633 35.075 1.00 69.62 212 SER A C 1
ATOM 1654 O O . SER A 1 212 ? -14.498 6.981 35.872 1.00 69.62 212 SER A O 1
ATOM 1656 N N . ARG A 1 213 ? -13.886 6.549 33.758 1.00 62.06 213 ARG A N 1
ATOM 1657 C CA . ARG A 1 213 ? -15.219 6.719 33.147 1.00 62.06 213 ARG A CA 1
ATOM 1658 C C . ARG A 1 213 ? -16.027 5.418 33.027 1.00 62.06 213 ARG A C 1
ATOM 1660 O O . ARG A 1 213 ? -17.014 5.384 32.291 1.00 62.06 213 ARG A O 1
ATOM 1667 N N . GLN A 1 214 ? -15.619 4.340 33.695 1.00 56.81 214 GLN A N 1
ATOM 1668 C CA . GLN A 1 214 ? -16.300 3.045 33.631 1.00 56.81 214 GLN A CA 1
ATOM 1669 C C . GLN A 1 214 ? -17.610 3.039 34.449 1.00 56.81 214 GLN A C 1
ATOM 1671 O O . GLN A 1 214 ? -17.679 2.458 35.526 1.00 56.81 214 GLN A O 1
ATOM 1676 N N . SER A 1 215 ? -18.649 3.654 33.864 1.00 60.25 215 SER A N 1
ATOM 1677 C CA . SER A 1 215 ? -20.046 3.785 34.330 1.00 60.25 215 SER A CA 1
ATOM 1678 C C . SER A 1 215 ? -20.280 4.506 35.665 1.00 60.25 215 SER A C 1
ATOM 1680 O O . SER A 1 215 ? -19.678 4.185 36.683 1.00 60.25 215 SER A O 1
ATOM 1682 N N . ASP A 1 216 ? -21.242 5.436 35.674 1.00 68.06 216 ASP A N 1
ATOM 1683 C CA . ASP A 1 216 ? -21.812 5.951 36.922 1.00 68.06 216 ASP A CA 1
ATOM 1684 C C . ASP A 1 216 ? -22.510 4.806 37.691 1.00 68.06 216 ASP A C 1
ATOM 1686 O O . ASP A 1 216 ? -23.207 3.994 37.069 1.00 68.06 216 ASP A O 1
ATOM 1690 N N . PRO A 1 217 ? -22.352 4.718 39.026 1.00 74.88 217 PRO A N 1
ATOM 1691 C CA . PRO A 1 217 ? -22.879 3.612 39.821 1.00 74.88 217 PRO A CA 1
ATOM 1692 C C . PRO A 1 217 ? -24.413 3.568 39.798 1.00 74.88 217 PRO A C 1
ATOM 1694 O O . PRO A 1 217 ? -25.097 4.536 40.142 1.00 74.88 217 PRO A O 1
ATOM 1697 N N . VAL A 1 218 ? -24.972 2.419 39.406 1.00 83.25 218 VAL A N 1
ATOM 1698 C CA . VAL A 1 218 ? -26.421 2.246 39.243 1.00 83.25 218 VAL A CA 1
ATOM 1699 C C . VAL A 1 218 ? -27.078 2.016 40.604 1.00 83.25 218 VAL A C 1
ATOM 1701 O O . VAL A 1 218 ? -26.968 0.943 41.194 1.00 83.25 218 VAL A O 1
ATOM 1704 N N . LEU A 1 219 ? -27.795 3.026 41.094 1.00 89.25 219 LEU A N 1
ATOM 1705 C CA . LEU A 1 219 ? -28.570 2.945 42.334 1.00 89.25 219 LEU A CA 1
ATOM 1706 C C . LEU A 1 219 ? -29.854 2.096 42.175 1.00 89.25 219 LEU A C 1
ATOM 1708 O O . LEU A 1 219 ? -30.411 2.010 41.071 1.00 89.25 219 LEU A O 1
ATOM 1712 N N . PRO A 1 220 ? -30.364 1.503 43.273 1.00 94.88 220 PRO A N 1
ATOM 1713 C CA . PRO A 1 220 ? -31.638 0.790 43.273 1.00 94.88 220 PRO A CA 1
ATOM 1714 C C . PRO A 1 220 ? -32.846 1.739 43.150 1.00 94.88 220 PRO A C 1
ATOM 1716 O O . PRO A 1 220 ? -32.842 2.865 43.649 1.00 94.88 220 PRO A O 1
ATOM 1719 N N . GLU A 1 221 ? -33.927 1.265 42.529 1.00 95.81 221 GLU A N 1
ATOM 1720 C CA . GLU A 1 221 ? -35.231 1.947 42.455 1.00 95.81 221 GLU A CA 1
ATOM 1721 C C . GLU A 1 221 ? -36.214 1.194 43.367 1.00 95.81 221 GLU A C 1
ATOM 1723 O O . GLU A 1 221 ? -36.739 0.159 42.963 1.00 95.81 221 GLU A O 1
ATOM 1728 N N . ALA A 1 222 ? -36.443 1.661 44.602 1.00 96.25 222 ALA A N 1
ATOM 1729 C CA . ALA A 1 222 ? -37.346 0.989 45.543 1.00 96.25 222 ALA A CA 1
ATOM 1730 C C . ALA A 1 222 ? -38.823 1.232 45.188 1.00 96.25 222 ALA A C 1
ATOM 1732 O O . ALA A 1 222 ? -39.271 2.380 45.110 1.00 96.25 222 ALA A O 1
ATOM 1733 N N . LYS A 1 223 ? -39.609 0.162 45.020 1.00 96.81 223 LYS A N 1
ATOM 1734 C CA . LYS A 1 223 ? -41.018 0.249 44.611 1.00 96.81 223 LYS A CA 1
ATOM 1735 C C . LYS A 1 223 ? -41.858 -0.866 45.230 1.00 96.81 223 LYS A C 1
ATOM 1737 O O . LYS A 1 223 ? -41.480 -2.026 45.168 1.00 96.81 223 LYS A O 1
ATOM 1742 N N . LEU A 1 224 ? -43.026 -0.515 45.768 1.00 96.50 224 LEU A N 1
ATOM 1743 C CA . LEU A 1 224 ? -43.981 -1.455 46.364 1.00 96.50 224 LEU A CA 1
ATOM 1744 C C . LEU A 1 224 ? -45.393 -1.270 45.799 1.00 96.50 224 LEU A C 1
ATOM 1746 O O . LEU A 1 224 ? -45.721 -0.208 45.263 1.00 96.50 224 LEU A O 1
ATOM 1750 N N . ILE A 1 225 ? -46.240 -2.279 46.002 1.00 96.00 225 ILE A N 1
ATOM 1751 C CA . ILE A 1 225 ? -47.708 -2.169 46.016 1.00 96.00 225 ILE A CA 1
ATOM 1752 C C . ILE A 1 225 ? -48.286 -2.957 47.203 1.00 96.00 225 ILE A C 1
ATOM 1754 O O . ILE A 1 225 ? -47.601 -3.789 47.801 1.00 96.00 225 ILE A O 1
ATOM 1758 N N . SER A 1 226 ? -49.556 -2.716 47.532 1.00 94.88 226 SER A N 1
ATOM 1759 C CA . SER A 1 226 ? -50.331 -3.509 48.495 1.00 94.88 226 SER A CA 1
ATOM 1760 C C . SER A 1 226 ? -51.742 -3.787 47.972 1.00 94.88 226 SER A C 1
ATOM 1762 O O . SER A 1 226 ? -52.262 -3.038 47.144 1.00 94.88 226 SER A O 1
ATOM 1764 N N . ASN A 1 227 ? -52.389 -4.850 48.462 1.00 94.50 227 ASN A N 1
ATOM 1765 C CA . ASN A 1 227 ? -53.785 -5.153 48.112 1.00 94.50 227 ASN A CA 1
ATOM 1766 C C . ASN A 1 227 ? -54.812 -4.237 48.812 1.00 94.50 227 ASN A C 1
ATOM 1768 O O . ASN A 1 227 ? -55.965 -4.179 48.391 1.00 94.50 227 ASN A O 1
ATOM 1772 N N . ALA A 1 228 ? -54.406 -3.535 49.874 1.00 92.19 228 ALA A N 1
ATOM 1773 C CA . ALA A 1 228 ? -55.225 -2.586 50.622 1.00 92.19 228 ALA A CA 1
ATOM 1774 C C . ALA A 1 228 ? -54.365 -1.474 51.253 1.00 92.19 228 ALA A C 1
ATOM 1776 O O . ALA A 1 228 ? -53.175 -1.663 51.513 1.00 92.19 228 ALA A O 1
ATOM 1777 N N . THR A 1 229 ? -54.985 -0.326 51.540 1.00 93.56 229 THR A N 1
ATOM 1778 C CA . THR A 1 229 ? -54.388 0.813 52.274 1.00 93.56 229 THR A CA 1
ATOM 1779 C C . THR A 1 229 ? -55.126 1.147 53.577 1.00 93.56 229 THR A C 1
ATOM 1781 O O . THR A 1 229 ? -54.810 2.117 54.263 1.00 93.56 229 THR A O 1
ATOM 1784 N N . GLY A 1 230 ? -56.108 0.332 53.962 1.00 92.88 230 GLY A N 1
ATOM 1785 C CA . GLY A 1 230 ? -56.825 0.476 55.223 1.00 92.88 230 GLY A CA 1
ATOM 1786 C C . GLY A 1 230 ? -57.959 -0.530 55.380 1.00 92.88 230 GLY A C 1
ATOM 1787 O O . GLY A 1 230 ? -58.257 -1.294 54.463 1.00 92.88 230 GLY A O 1
ATOM 1788 N N . GLY A 1 231 ? -58.571 -0.544 56.562 1.00 92.88 231 GLY A N 1
ATOM 1789 C CA . GLY A 1 231 ? -59.611 -1.506 56.933 1.00 92.88 231 GLY A CA 1
ATOM 1790 C C . GLY A 1 231 ? -59.869 -1.521 58.439 1.00 92.88 231 GLY A C 1
ATOM 1791 O O . GLY A 1 231 ? -59.637 -0.519 59.116 1.00 92.88 231 GLY A O 1
ATOM 1792 N N . ARG A 1 232 ? -60.343 -2.649 58.980 1.00 91.69 232 ARG A N 1
ATOM 1793 C CA . ARG A 1 232 ? -60.599 -2.840 60.421 1.00 91.69 232 ARG A CA 1
ATOM 1794 C C . ARG A 1 232 ? -59.800 -4.016 60.978 1.00 91.69 232 ARG A C 1
ATOM 1796 O O . ARG A 1 232 ? -59.435 -4.914 60.228 1.00 91.69 232 ARG A O 1
ATOM 1803 N N . VAL A 1 233 ? -59.541 -4.007 62.285 1.00 91.56 233 VAL A N 1
ATOM 1804 C CA . VAL A 1 233 ? -58.824 -5.095 62.972 1.00 91.56 233 VAL A CA 1
ATOM 1805 C C . VAL A 1 233 ? -59.595 -6.431 62.964 1.00 91.56 233 VAL A C 1
ATOM 1807 O O . VAL A 1 233 ? -60.812 -6.424 63.149 1.00 91.56 233 VAL A O 1
ATOM 1810 N N . PRO A 1 234 ? -58.910 -7.586 62.853 1.00 92.50 234 PRO A N 1
ATOM 1811 C CA . PRO A 1 234 ? -57.522 -7.746 62.417 1.00 92.50 234 PRO A CA 1
ATOM 1812 C C . PRO A 1 234 ? -57.412 -7.544 60.895 1.00 92.50 234 PRO A C 1
ATOM 1814 O O . PRO A 1 234 ? -58.074 -8.239 60.127 1.00 92.50 234 PRO A O 1
ATOM 1817 N N . LEU A 1 235 ? -56.562 -6.614 60.449 1.00 93.56 235 LEU A N 1
ATOM 1818 C CA . LEU A 1 235 ? -56.411 -6.311 59.023 1.00 93.56 235 LEU A CA 1
ATOM 1819 C C . LEU A 1 235 ? -55.222 -7.069 58.432 1.00 93.56 235 LEU A C 1
ATOM 1821 O O . LEU A 1 235 ? -54.079 -6.777 58.780 1.00 93.56 235 LEU A O 1
ATOM 1825 N N . VAL A 1 236 ? -55.493 -8.004 57.523 1.00 95.88 236 VAL A N 1
ATOM 1826 C CA . VAL A 1 236 ? -54.472 -8.730 56.751 1.00 95.88 236 VAL A CA 1
ATOM 1827 C C . VAL A 1 236 ? -54.198 -7.985 55.444 1.00 95.88 236 VAL A C 1
ATOM 1829 O O . VAL A 1 236 ? -55.129 -7.706 54.686 1.00 95.88 236 VAL A O 1
ATOM 1832 N N . ILE A 1 237 ? -52.931 -7.671 55.167 1.00 96.62 237 ILE A N 1
ATOM 1833 C CA . ILE A 1 237 ? -52.487 -7.009 53.933 1.00 96.62 237 ILE A CA 1
ATOM 1834 C C . ILE A 1 237 ? -51.367 -7.826 53.292 1.00 96.62 237 ILE A C 1
ATOM 1836 O O . ILE A 1 237 ? -50.423 -8.241 53.965 1.00 96.62 237 ILE A O 1
ATOM 1840 N N . LYS A 1 238 ? -51.466 -8.020 51.975 1.00 96.62 238 LYS A N 1
ATOM 1841 C CA . LYS A 1 238 ? -50.391 -8.535 51.124 1.00 96.62 238 LYS A CA 1
ATOM 1842 C C . LYS A 1 238 ? -49.677 -7.370 50.460 1.00 96.62 238 LYS A C 1
ATOM 1844 O O . LYS A 1 238 ? -50.328 -6.505 49.866 1.00 96.62 238 LYS A O 1
ATOM 1849 N N . PHE A 1 239 ? -48.355 -7.377 50.543 1.00 97.06 239 PHE A N 1
ATOM 1850 C CA . PHE A 1 239 ? -47.480 -6.447 49.841 1.00 97.06 239 PHE A CA 1
ATOM 1851 C C . PHE A 1 239 ? -46.712 -7.191 48.748 1.00 97.06 239 PHE A C 1
ATOM 1853 O O . PHE A 1 239 ? -46.524 -8.401 48.848 1.00 97.06 239 PHE A O 1
ATOM 1860 N N . VAL A 1 240 ? -46.280 -6.472 47.713 1.00 96.88 240 VAL A N 1
ATOM 1861 C CA . VAL A 1 240 ? -45.442 -7.007 46.630 1.00 96.88 240 VAL A CA 1
ATOM 1862 C C . VAL A 1 240 ? -44.336 -6.005 46.324 1.00 96.88 240 VAL A C 1
ATOM 1864 O O . VAL A 1 240 ? -44.606 -4.811 46.144 1.00 96.88 240 VAL A O 1
ATOM 1867 N N . ASP A 1 241 ? -43.101 -6.494 46.280 1.00 96.31 241 ASP A N 1
ATOM 1868 C CA . ASP A 1 241 ? -41.932 -5.767 45.798 1.00 96.31 241 ASP A CA 1
ATOM 1869 C C . ASP A 1 241 ? -41.939 -5.668 44.263 1.00 96.31 241 ASP A C 1
ATOM 1871 O O . ASP A 1 241 ? -42.195 -6.639 43.555 1.00 96.31 241 ASP A O 1
ATOM 1875 N N . LEU A 1 242 ? -41.651 -4.475 43.745 1.00 96.06 242 LEU A N 1
ATOM 1876 C CA . LEU A 1 242 ? -41.491 -4.172 42.319 1.00 96.06 242 LEU A CA 1
ATOM 1877 C C . LEU A 1 242 ? -40.197 -3.378 42.059 1.00 96.06 242 LEU A C 1
ATOM 1879 O O . LEU A 1 242 ? -40.110 -2.639 41.070 1.00 96.06 242 LEU A O 1
ATOM 1883 N N . SER A 1 243 ? -39.235 -3.460 42.982 1.00 96.62 243 SER A N 1
ATOM 1884 C CA . SER A 1 243 ? -37.983 -2.710 42.948 1.00 96.62 243 SER A CA 1
ATOM 1885 C C . SER A 1 243 ? -37.069 -3.150 41.801 1.00 96.62 243 SER A C 1
ATOM 1887 O O . SER A 1 243 ? -37.218 -4.226 41.221 1.00 96.62 243 SER A O 1
ATOM 1889 N N . ARG A 1 244 ? -36.100 -2.300 41.450 1.00 94.88 244 ARG A N 1
ATOM 1890 C CA . ARG A 1 244 ? -35.106 -2.583 40.402 1.00 94.88 244 ARG A CA 1
ATOM 1891 C C . ARG A 1 244 ? -33.688 -2.316 40.875 1.00 94.88 244 ARG A C 1
ATOM 1893 O O . ARG A 1 244 ? -33.474 -1.495 41.763 1.00 94.88 244 ARG A O 1
ATOM 1900 N N . ASN A 1 245 ? -32.736 -2.969 40.207 1.00 92.50 245 ASN A N 1
ATOM 1901 C CA . ASN A 1 245 ? -31.295 -2.851 40.441 1.00 92.50 245 ASN A CA 1
ATOM 1902 C C . ASN A 1 245 ? -30.913 -3.099 41.914 1.00 92.50 245 ASN A C 1
ATOM 1904 O O . ASN A 1 245 ? -30.021 -2.434 42.430 1.00 92.50 245 ASN A O 1
ATOM 1908 N N . ALA A 1 246 ? -31.620 -4.001 42.599 1.00 93.56 246 ALA A N 1
ATOM 1909 C CA . ALA A 1 246 ? -31.441 -4.296 44.017 1.00 93.56 246 ALA A CA 1
ATOM 1910 C C . ALA A 1 246 ? -31.093 -5.776 44.222 1.00 93.56 246 ALA A C 1
ATOM 1912 O O . ALA A 1 246 ? -31.760 -6.649 43.669 1.00 93.56 246 ALA A O 1
ATOM 1913 N N . ASP A 1 247 ? -30.083 -6.030 45.050 1.00 95.00 247 ASP A N 1
ATOM 1914 C CA . ASP A 1 247 ? -29.637 -7.366 45.459 1.00 95.00 247 ASP A CA 1
ATOM 1915 C C . ASP A 1 247 ? -30.352 -7.827 46.741 1.00 95.00 247 ASP A C 1
ATOM 1917 O O . ASP A 1 247 ? -30.443 -9.021 47.028 1.00 95.00 247 ASP A O 1
ATOM 1921 N N . CYS A 1 248 ? -30.852 -6.877 47.540 1.00 95.06 248 CYS A N 1
ATOM 1922 C CA . CYS A 1 248 ? -31.549 -7.147 48.792 1.00 95.06 248 CYS A CA 1
ATOM 1923 C C . CYS A 1 248 ? -32.695 -6.162 49.061 1.00 95.06 248 CYS A C 1
ATOM 1925 O O . CYS A 1 248 ? -32.705 -5.023 48.586 1.00 95.06 248 CYS A O 1
ATOM 1927 N N . ILE A 1 249 ? -33.656 -6.608 49.874 1.00 97.31 249 ILE A N 1
ATOM 1928 C CA . ILE A 1 249 ? -34.805 -5.817 50.324 1.00 97.31 249 ILE A CA 1
ATOM 1929 C C . ILE A 1 249 ? -35.062 -5.990 51.823 1.00 97.31 249 ILE A C 1
ATOM 1931 O O . ILE A 1 249 ? -34.701 -6.998 52.432 1.00 97.31 249 ILE A O 1
ATOM 1935 N N . THR A 1 250 ? -35.715 -5.009 52.441 1.00 97.62 250 THR A N 1
ATOM 1936 C CA . THR A 1 250 ? -36.233 -5.103 53.812 1.00 97.62 250 THR A CA 1
ATOM 1937 C C . THR A 1 250 ? -37.495 -4.263 53.973 1.00 97.62 250 THR A C 1
ATOM 1939 O O . THR A 1 250 ? -37.477 -3.044 53.802 1.00 97.62 250 THR A O 1
ATOM 1942 N N . TRP A 1 251 ? -38.577 -4.919 54.379 1.00 97.50 251 TRP A N 1
ATOM 1943 C CA . TRP A 1 251 ? -39.829 -4.303 54.803 1.00 97.50 251 TRP A CA 1
ATOM 1944 C C . TRP A 1 251 ? -39.790 -3.932 56.286 1.00 97.50 251 TRP A C 1
ATOM 1946 O O . TRP A 1 251 ? -39.223 -4.654 57.108 1.00 97.50 251 TRP A O 1
ATOM 1956 N N . SER A 1 252 ? -40.478 -2.854 56.645 1.00 97.38 252 SER A N 1
ATOM 1957 C CA . SER A 1 252 ? -40.786 -2.464 58.021 1.00 97.38 252 SER A CA 1
ATOM 1958 C C . SER A 1 252 ? -42.239 -2.011 58.080 1.00 97.38 252 SER A C 1
ATOM 1960 O O . SER A 1 252 ? -42.591 -1.021 57.446 1.00 97.38 252 SER A O 1
ATOM 1962 N N . PHE A 1 253 ? -43.093 -2.711 58.830 1.00 96.62 253 PHE A N 1
ATOM 1963 C CA . PHE A 1 253 ? -44.550 -2.505 58.769 1.00 96.62 253 PHE A CA 1
ATOM 1964 C C . PHE A 1 253 ? -45.072 -1.354 59.646 1.00 96.62 253 PHE A C 1
ATOM 1966 O O . PHE A 1 253 ? -46.273 -1.116 59.712 1.00 96.62 253 PHE A O 1
ATOM 1973 N N . GLY A 1 254 ? -44.187 -0.642 60.347 1.00 93.12 254 GLY A N 1
ATOM 1974 C CA . GLY A 1 254 ? -44.550 0.459 61.247 1.00 93.12 254 GLY A CA 1
ATOM 1975 C C . GLY A 1 254 ? -45.093 0.021 62.616 1.00 93.12 254 GLY A C 1
ATOM 1976 O O . GLY A 1 254 ? -45.152 0.842 63.524 1.00 93.12 254 GLY A O 1
ATOM 1977 N N . ASP A 1 255 ? -45.426 -1.262 62.805 1.00 91.88 255 ASP A N 1
ATOM 1978 C CA . ASP A 1 255 ? -45.817 -1.863 64.094 1.00 91.88 255 ASP A CA 1
ATOM 1979 C C . ASP A 1 255 ? -44.622 -2.439 64.893 1.00 91.88 255 ASP A C 1
ATOM 1981 O O . ASP A 1 255 ? -44.799 -3.024 65.961 1.00 91.88 255 ASP A O 1
ATOM 1985 N N . GLY A 1 256 ? -43.404 -2.283 64.363 1.00 91.94 256 GLY A N 1
ATOM 1986 C CA . GLY A 1 256 ? -42.159 -2.846 64.894 1.00 91.94 256 GLY A CA 1
ATOM 1987 C C . GLY A 1 256 ? -41.701 -4.141 64.209 1.00 91.94 256 GLY A C 1
ATOM 1988 O O . GLY A 1 256 ? -40.535 -4.511 64.356 1.00 91.94 256 GLY A O 1
ATOM 1989 N N . LYS A 1 257 ? -42.560 -4.811 63.427 1.00 93.62 257 LYS A N 1
ATOM 1990 C CA . LYS A 1 257 ? -42.192 -6.009 62.656 1.00 93.62 257 LYS A CA 1
ATOM 1991 C C . LYS A 1 257 ? -41.549 -5.654 61.312 1.00 93.62 257 LYS A C 1
ATOM 1993 O O . LYS A 1 257 ? -41.721 -4.558 60.772 1.00 93.62 257 LYS A O 1
ATOM 1998 N N . LYS A 1 258 ? -40.812 -6.623 60.765 1.00 96.62 258 LYS A N 1
ATOM 1999 C CA . LYS A 1 258 ? -40.062 -6.538 59.503 1.00 96.62 258 LYS A CA 1
ATOM 2000 C C . LYS A 1 258 ? -40.187 -7.833 58.700 1.00 96.62 258 LYS A C 1
ATOM 2002 O O . LYS A 1 258 ? -40.587 -8.855 59.253 1.00 96.62 258 LYS A O 1
ATOM 2007 N N . SER A 1 259 ? -39.819 -7.795 57.422 1.00 95.50 259 SER A N 1
ATOM 2008 C CA . SER A 1 259 ? -39.685 -8.980 56.560 1.00 95.50 259 SER A CA 1
ATOM 2009 C C . SER A 1 259 ? -38.629 -8.748 55.477 1.00 95.50 259 SER A C 1
ATOM 2011 O O . SER A 1 259 ? -38.385 -7.605 55.102 1.00 95.50 259 SER A O 1
ATOM 2013 N N . CYS A 1 260 ? -38.045 -9.821 54.943 1.00 94.88 260 CYS A N 1
ATOM 2014 C CA . CYS A 1 260 ? -37.174 -9.788 53.758 1.00 94.88 260 CYS A CA 1
ATOM 2015 C C . CYS A 1 260 ? -37.755 -10.596 52.578 1.00 94.88 260 CYS A C 1
ATOM 2017 O O . CYS A 1 260 ? -37.076 -10.799 51.578 1.00 94.88 260 CYS A O 1
ATOM 2019 N N . CYS A 1 261 ? -38.999 -11.078 52.689 1.00 94.25 261 CYS A N 1
ATOM 2020 C CA . CYS A 1 261 ? -39.705 -11.737 51.586 1.00 94.25 261 CYS A CA 1
ATOM 2021 C C . CYS A 1 261 ? -40.122 -10.700 50.520 1.00 94.25 261 CYS A C 1
ATOM 2023 O O . CYS A 1 261 ? -40.572 -9.624 50.918 1.00 94.25 261 CYS A O 1
ATOM 2025 N N . PRO A 1 262 ? -40.054 -10.994 49.206 1.00 91.19 262 PRO A N 1
ATOM 2026 C CA . PRO A 1 262 ? -40.597 -10.115 48.161 1.00 91.19 262 PRO A CA 1
ATOM 2027 C C . PRO A 1 262 ? -42.115 -9.905 48.245 1.00 91.19 262 PRO A C 1
ATOM 2029 O O . PRO A 1 262 ? -42.598 -8.815 47.947 1.00 91.19 262 PRO A O 1
ATOM 2032 N N . GLU A 1 263 ? -42.863 -10.914 48.703 1.00 96.06 263 GLU A N 1
ATOM 2033 C CA . GLU A 1 263 ? -44.328 -10.871 48.819 1.00 96.06 263 GLU A CA 1
ATOM 2034 C C . GLU A 1 263 ? -44.796 -11.215 50.249 1.00 96.06 263 GLU A C 1
ATOM 2036 O O . GLU A 1 263 ? -45.261 -12.329 50.510 1.00 96.06 263 GLU A O 1
ATOM 2041 N N . PRO A 1 264 ? -44.632 -10.316 51.238 1.00 96.44 264 PRO A N 1
ATOM 2042 C CA . PRO A 1 264 ? -45.044 -10.602 52.603 1.00 96.44 264 PRO A CA 1
ATOM 2043 C C . PRO A 1 264 ? -46.549 -10.372 52.805 1.00 96.44 264 PRO A C 1
ATOM 2045 O O . PRO A 1 264 ? -47.100 -9.323 52.460 1.00 96.44 264 PRO A O 1
ATOM 2048 N N . GLU A 1 265 ? -47.197 -11.325 53.470 1.00 96.81 265 GLU A N 1
ATOM 2049 C CA . GLU A 1 265 ? -48.482 -11.113 54.136 1.00 96.81 265 GLU A CA 1
ATOM 2050 C C . GLU A 1 265 ? -48.234 -10.656 55.583 1.00 96.81 265 GLU A C 1
ATOM 2052 O O . GLU A 1 265 ? -47.384 -11.210 56.285 1.00 96.81 265 GLU A O 1
ATOM 2057 N N . HIS A 1 266 ? -48.952 -9.629 56.037 1.00 96.69 266 HIS A N 1
ATOM 2058 C CA . HIS A 1 266 ? -48.821 -9.094 57.389 1.00 96.69 266 HIS A CA 1
ATOM 2059 C C . HIS A 1 266 ? -50.178 -8.678 57.978 1.00 96.69 266 HIS A C 1
ATOM 2061 O O . HIS A 1 266 ? -51.038 -8.138 57.282 1.00 96.69 266 HIS A O 1
ATOM 2067 N N . THR A 1 267 ? -50.345 -8.914 59.284 1.00 96.44 267 THR A N 1
ATOM 2068 C CA . THR A 1 267 ? -51.600 -8.705 60.018 1.00 96.44 267 THR A CA 1
ATOM 2069 C C . THR A 1 267 ? -51.460 -7.630 61.094 1.00 96.44 267 THR A C 1
ATOM 2071 O O . THR A 1 267 ? -50.726 -7.800 62.076 1.00 96.44 267 THR A O 1
ATOM 2074 N N . PHE A 1 268 ? -52.241 -6.560 60.946 1.00 95.31 268 PHE A N 1
ATOM 2075 C CA . PHE A 1 268 ? -52.391 -5.487 61.924 1.00 95.31 268 PHE A CA 1
ATOM 2076 C C . PHE A 1 268 ? -53.521 -5.821 62.909 1.00 95.31 268 PHE A C 1
ATOM 2078 O O . PHE A 1 268 ? -54.708 -5.690 62.599 1.00 95.31 268 PHE A O 1
ATOM 2085 N N . CYS A 1 269 ? -53.155 -6.259 64.116 1.00 93.19 269 CYS A N 1
ATOM 2086 C CA . CYS A 1 269 ? -54.112 -6.625 65.171 1.00 93.19 269 CYS A CA 1
ATOM 2087 C C . CYS A 1 269 ? -54.652 -5.425 65.969 1.00 93.19 269 CYS A C 1
ATOM 2089 O O . CYS A 1 269 ? -55.642 -5.568 66.682 1.00 93.19 269 CYS A O 1
ATOM 2091 N N . CYS A 1 270 ? -54.011 -4.257 65.868 1.00 91.19 270 CYS A N 1
ATOM 2092 C CA . CYS A 1 270 ? -54.365 -3.051 66.616 1.00 91.19 270 CYS A CA 1
ATOM 2093 C C . CYS A 1 270 ? -54.844 -1.928 65.675 1.00 91.19 270 CYS A C 1
ATOM 2095 O O . CYS A 1 270 ? -54.337 -1.817 64.558 1.00 91.19 270 CYS A O 1
ATOM 2097 N N . PRO A 1 271 ? -55.791 -1.073 66.107 1.00 92.56 271 PRO A N 1
ATOM 2098 C CA . PRO A 1 271 ? -56.157 0.130 65.368 1.00 92.56 271 PRO A CA 1
ATOM 2099 C C . PRO A 1 271 ? -55.036 1.172 65.447 1.00 92.56 271 PRO A C 1
ATOM 2101 O O . PRO A 1 271 ? -54.457 1.381 66.515 1.00 92.56 271 PRO A O 1
ATOM 2104 N N . GLY A 1 272 ? -54.774 1.864 64.344 1.00 93.94 272 GLY A N 1
ATOM 2105 C CA . GLY A 1 272 ? -53.709 2.854 64.228 1.00 93.94 272 GLY A CA 1
ATOM 2106 C C . GLY A 1 272 ? -53.417 3.219 62.774 1.00 93.94 272 GLY A C 1
ATOM 2107 O O . GLY A 1 272 ? -53.911 2.575 61.851 1.00 93.94 272 GLY A O 1
ATOM 2108 N N . ASN A 1 273 ? -52.591 4.247 62.583 1.00 95.06 273 ASN A N 1
ATOM 2109 C CA . ASN A 1 273 ? -52.029 4.588 61.279 1.00 95.06 273 ASN A CA 1
ATOM 2110 C C . ASN A 1 273 ? -50.579 4.098 61.242 1.00 95.06 273 ASN A C 1
ATOM 2112 O O . ASN A 1 273 ? -49.769 4.520 62.067 1.00 95.06 273 ASN A O 1
ATOM 2116 N N . TYR A 1 274 ? -50.263 3.223 60.294 1.00 95.12 274 TYR A N 1
ATOM 2117 C CA . TYR A 1 274 ? -48.959 2.581 60.163 1.00 95.12 274 TYR A CA 1
ATOM 2118 C C . TYR A 1 274 ? -48.271 3.028 58.875 1.00 95.12 274 TYR A C 1
ATOM 2120 O O . TYR A 1 274 ? -48.862 2.965 57.798 1.00 95.12 274 TYR A O 1
ATOM 2128 N N . THR A 1 275 ? -47.012 3.454 58.971 1.00 96.56 275 THR A N 1
ATOM 2129 C CA . THR A 1 275 ? -46.172 3.709 57.795 1.00 96.56 275 THR A CA 1
ATOM 2130 C C . THR A 1 275 ? -45.388 2.444 57.483 1.00 96.56 275 THR A C 1
ATOM 2132 O O . THR A 1 275 ? -44.447 2.108 58.203 1.00 96.56 275 THR A O 1
ATOM 2135 N N . VAL A 1 276 ? -45.772 1.754 56.413 1.00 97.38 276 VAL A N 1
ATOM 2136 C CA . VAL A 1 276 ? -45.023 0.615 55.880 1.00 97.38 276 VAL A CA 1
ATOM 2137 C C . VAL A 1 276 ? -43.945 1.156 54.952 1.00 97.38 276 VAL A C 1
ATOM 2139 O O . VAL A 1 276 ? -44.258 1.910 54.031 1.00 97.38 276 VAL A O 1
ATOM 2142 N N . SER A 1 277 ? -42.689 0.780 55.178 1.00 96.44 277 SER A N 1
ATOM 2143 C CA . SER A 1 277 ? -41.573 1.120 54.293 1.00 96.44 277 SER A CA 1
ATOM 2144 C C . SER A 1 277 ? -40.912 -0.120 53.706 1.00 96.44 277 SER A C 1
ATOM 2146 O O . SER A 1 277 ? -40.825 -1.165 54.354 1.00 96.44 277 SER A O 1
ATOM 2148 N N . LEU A 1 278 ? -40.430 0.026 52.475 1.00 97.69 278 LEU A N 1
ATOM 2149 C CA . LEU A 1 278 ? -39.574 -0.919 51.773 1.00 97.69 278 LEU A CA 1
ATOM 2150 C C . LEU A 1 278 ? -38.243 -0.229 51.484 1.00 97.69 278 LEU A C 1
ATOM 2152 O O . LEU A 1 278 ? -38.212 0.803 50.810 1.00 97.69 278 LEU A O 1
ATOM 2156 N N . VAL A 1 279 ? -37.157 -0.805 51.990 1.00 97.75 279 VAL A N 1
ATOM 2157 C CA . VAL A 1 279 ? -35.782 -0.434 51.645 1.00 97.75 279 VAL A CA 1
ATOM 2158 C C . VAL A 1 279 ? -35.265 -1.452 50.636 1.00 97.75 279 VAL A C 1
ATOM 2160 O O . VAL A 1 279 ? -35.350 -2.649 50.901 1.00 97.75 279 VAL A O 1
ATOM 2163 N N . ALA A 1 280 ? -34.719 -0.989 49.515 1.00 97.19 280 ALA A N 1
ATOM 2164 C CA . ALA A 1 280 ? -34.033 -1.812 48.519 1.00 97.19 280 ALA A CA 1
ATOM 2165 C C . ALA A 1 280 ? -32.556 -1.395 48.447 1.00 97.19 280 ALA A C 1
ATOM 2167 O O . ALA A 1 280 ? -32.253 -0.203 48.554 1.00 97.19 280 ALA A O 1
ATOM 2168 N N . GLY A 1 281 ? -31.637 -2.349 48.297 1.00 95.38 281 GLY A N 1
ATOM 2169 C CA . GLY A 1 281 ? -30.194 -2.105 48.360 1.00 95.38 281 GLY A CA 1
ATOM 2170 C C . GLY A 1 281 ? -29.390 -2.931 47.361 1.00 95.38 281 GLY A C 1
ATOM 2171 O O . GLY A 1 281 ? -29.808 -4.019 46.974 1.00 95.38 281 GLY A O 1
ATOM 2172 N N . ASN A 1 282 ? -28.238 -2.401 46.961 1.00 93.75 282 ASN A N 1
ATOM 2173 C CA . ASN A 1 282 ? -27.211 -3.087 46.178 1.00 93.75 282 ASN A CA 1
ATOM 2174 C C . ASN A 1 282 ? -25.807 -2.634 46.631 1.00 93.75 282 ASN A C 1
ATOM 2176 O O . ASN A 1 282 ? -25.681 -1.829 47.556 1.00 93.75 282 ASN A O 1
ATOM 2180 N N . GLU A 1 283 ? -24.748 -3.112 45.975 1.00 89.00 283 GLU A N 1
ATOM 2181 C CA . GLU A 1 283 ? -23.361 -2.689 46.261 1.00 89.00 283 GLU A CA 1
ATOM 2182 C C . GLU A 1 283 ? -23.108 -1.168 46.119 1.00 89.00 283 GLU A C 1
ATOM 2184 O O . GLU A 1 283 ? -22.197 -0.628 46.746 1.00 89.00 283 GLU A O 1
ATOM 2189 N N . ASN A 1 284 ? -23.927 -0.470 45.324 1.00 87.06 284 ASN A N 1
ATOM 2190 C CA . ASN A 1 284 ? -23.782 0.945 44.979 1.00 87.06 284 ASN A CA 1
ATOM 2191 C C . ASN A 1 284 ? -24.574 1.892 45.902 1.00 87.06 284 ASN A C 1
ATOM 2193 O O . ASN A 1 284 ? -24.305 3.094 45.920 1.00 87.06 284 ASN A O 1
ATOM 2197 N N . GLY A 1 285 ? -25.549 1.391 46.668 1.00 91.50 285 GLY A N 1
ATOM 2198 C CA . GLY A 1 285 ? -26.326 2.199 47.607 1.00 91.50 285 GLY A CA 1
ATOM 2199 C C . GLY A 1 285 ? -27.685 1.611 47.980 1.00 91.50 285 GLY A C 1
ATOM 2200 O O . GLY A 1 285 ? -27.958 0.423 47.811 1.00 91.50 285 GLY A O 1
ATOM 2201 N N . THR A 1 286 ? -28.563 2.464 48.512 1.00 95.75 286 THR A N 1
ATOM 2202 C CA . THR A 1 286 ? -29.921 2.090 48.927 1.00 95.75 286 THR A CA 1
ATOM 2203 C C . THR A 1 286 ? -30.964 3.101 48.465 1.00 95.75 286 THR A C 1
ATOM 2205 O O . THR A 1 286 ? -30.673 4.261 48.176 1.00 95.75 286 THR A O 1
ATOM 2208 N N . SER A 1 287 ? -32.206 2.636 48.394 1.00 97.19 287 SER A N 1
ATOM 2209 C CA . SER A 1 287 ? -33.392 3.394 48.008 1.00 97.19 287 SER A CA 1
ATOM 2210 C C . SER A 1 287 ? -34.545 2.999 48.927 1.00 97.19 287 SER A C 1
ATOM 2212 O O . SER A 1 287 ? -34.522 1.932 49.545 1.00 97.19 287 SER A O 1
ATOM 2214 N N . THR A 1 288 ? -35.536 3.868 49.115 1.00 97.25 288 THR A N 1
ATOM 2215 C CA . THR A 1 288 ? -36.624 3.622 50.074 1.00 97.25 288 THR A CA 1
ATOM 2216 C C . THR A 1 288 ? -37.931 4.224 49.592 1.00 97.25 288 THR A C 1
ATOM 2218 O O . THR A 1 288 ? -37.971 5.366 49.141 1.00 97.25 288 THR A O 1
ATOM 2221 N N . THR A 1 289 ? -39.011 3.460 49.734 1.00 97.12 289 THR A N 1
ATOM 2222 C CA . THR A 1 289 ? -40.377 3.882 49.418 1.00 97.12 289 THR A CA 1
ATOM 2223 C C . THR A 1 289 ? -41.332 3.506 50.551 1.00 97.12 289 THR A C 1
ATOM 2225 O O . THR A 1 289 ? -41.056 2.581 51.318 1.00 97.12 289 THR A O 1
ATOM 2228 N N . CYS A 1 290 ? -42.438 4.238 50.691 1.00 96.25 290 CYS A N 1
ATOM 2229 C CA . CYS A 1 290 ? -43.344 4.138 51.837 1.00 96.25 290 CYS A CA 1
ATOM 2230 C C . CYS A 1 290 ? -44.818 4.221 51.421 1.00 96.25 290 CYS A C 1
ATOM 2232 O O . CYS A 1 290 ? -45.168 4.943 50.489 1.00 96.25 290 CYS A O 1
ATOM 2234 N N . ILE A 1 291 ? -45.691 3.559 52.181 1.00 95.81 291 ILE A N 1
ATOM 2235 C CA . ILE A 1 291 ? -47.151 3.659 52.071 1.00 95.81 291 ILE A CA 1
ATOM 2236 C C . ILE A 1 291 ? -47.795 3.729 53.459 1.00 95.81 291 ILE A C 1
ATOM 2238 O O . ILE A 1 291 ? -47.307 3.132 54.419 1.00 95.81 291 ILE A O 1
ATOM 2242 N N . ALA A 1 292 ? -48.885 4.486 53.575 1.00 96.06 292 ALA A N 1
ATOM 2243 C CA . ALA A 1 292 ? -49.654 4.609 54.808 1.00 96.06 292 ALA A CA 1
ATOM 2244 C C . ALA A 1 292 ? -50.821 3.610 54.821 1.00 96.06 292 ALA A C 1
ATOM 2246 O O . ALA A 1 292 ? -51.552 3.497 53.837 1.00 96.06 292 ALA A O 1
ATOM 2247 N N . ILE A 1 293 ? -50.997 2.923 55.951 1.00 96.50 293 ILE A N 1
ATOM 2248 C CA . ILE A 1 293 ? -52.073 1.967 56.214 1.00 96.50 293 ILE A CA 1
ATOM 2249 C C . ILE A 1 293 ? -52.917 2.471 57.391 1.00 96.50 293 ILE A C 1
ATOM 2251 O O . ILE A 1 293 ? -52.394 2.637 58.493 1.00 96.50 293 ILE A O 1
ATOM 2255 N N . SER A 1 294 ? -54.220 2.672 57.182 1.00 95.06 294 SER A N 1
ATOM 2256 C CA . SER A 1 294 ? -55.147 3.154 58.223 1.00 95.06 294 SER A CA 1
ATOM 2257 C C . SER A 1 294 ? -56.042 2.029 58.754 1.00 95.06 294 SER A C 1
ATOM 2259 O O . SER A 1 294 ? -56.913 1.528 58.040 1.00 95.06 294 SER A O 1
ATOM 2261 N N . VAL A 1 295 ? -55.854 1.637 60.015 1.00 94.88 295 VAL A N 1
ATOM 2262 C CA . VAL A 1 295 ? -56.538 0.495 60.646 1.00 94.88 295 VAL A CA 1
ATOM 2263 C C . VAL A 1 295 ? -57.511 0.977 61.721 1.00 94.88 295 VAL A C 1
ATOM 2265 O O . VAL A 1 295 ? -57.127 1.644 62.681 1.00 94.88 295 VAL A O 1
ATOM 2268 N N . LEU A 1 296 ? -58.787 0.625 61.574 1.00 92.81 296 LEU A N 1
ATOM 2269 C CA . LEU A 1 296 ? -59.888 1.066 62.431 1.00 92.81 296 LEU A CA 1
ATOM 2270 C C . LEU A 1 296 ? -60.366 -0.039 63.392 1.00 92.81 296 LEU A C 1
ATOM 2272 O O . LEU A 1 296 ? -60.041 -1.218 63.243 1.00 92.81 296 LEU A O 1
ATOM 2276 N N . LYS A 1 297 ? -61.172 0.347 64.387 1.00 90.56 297 LYS A N 1
ATOM 2277 C CA . LYS A 1 297 ? -61.867 -0.590 65.287 1.00 90.56 297 LYS A CA 1
ATOM 2278 C C . LYS A 1 297 ? -63.067 -1.252 64.602 1.00 90.56 297 LYS A C 1
ATOM 2280 O O . LYS A 1 297 ? -63.659 -0.685 63.678 1.00 90.56 297 LYS A O 1
ATOM 2285 N N . ASN A 1 298 ? -63.470 -2.409 65.121 1.00 81.38 298 ASN A N 1
ATOM 2286 C CA . ASN A 1 298 ? -64.804 -2.954 64.879 1.00 81.38 298 ASN A CA 1
ATOM 2287 C C . ASN A 1 298 ? -65.828 -2.215 65.750 1.00 81.38 298 ASN A C 1
ATOM 2289 O O . ASN A 1 298 ? -65.562 -1.886 66.904 1.00 81.38 298 ASN A O 1
ATOM 2293 N N . GLU A 1 299 ? -67.002 -1.931 65.188 1.00 72.81 299 GLU A N 1
ATOM 2294 C CA . GLU A 1 299 ? -68.046 -1.137 65.857 1.00 72.81 299 GLU A CA 1
ATOM 2295 C C . GLU A 1 299 ? -68.773 -1.901 66.976 1.00 72.81 299 GLU A C 1
ATOM 2297 O O . GLU A 1 299 ? -69.396 -1.284 67.838 1.00 72.81 299 GLU A O 1
ATOM 2302 N N . THR A 1 300 ? -68.608 -3.225 67.037 1.00 57.88 300 THR A N 1
ATOM 2303 C CA . THR A 1 300 ? -69.101 -4.088 68.123 1.00 57.88 300 THR A CA 1
ATOM 2304 C C . THR A 1 300 ? -68.575 -3.692 69.505 1.00 57.88 300 THR A C 1
ATOM 2306 O O . THR A 1 300 ? -69.268 -3.898 70.498 1.00 57.88 300 THR A O 1
ATOM 2309 N N . ASP A 1 301 ? -67.390 -3.077 69.580 1.00 52.47 301 ASP A N 1
ATOM 2310 C CA . ASP A 1 301 ? -66.735 -2.727 70.848 1.00 52.47 301 ASP A CA 1
ATOM 2311 C C . ASP A 1 301 ? -67.260 -1.424 71.480 1.00 52.47 301 ASP A C 1
ATOM 2313 O O . ASP A 1 301 ? -66.873 -1.091 72.601 1.00 52.47 301 ASP A O 1
ATOM 2317 N N . MET A 1 302 ? -68.119 -0.660 70.789 1.00 49.03 302 MET A N 1
ATOM 2318 C CA . MET A 1 302 ? -68.665 0.599 71.325 1.00 49.03 302 MET A CA 1
ATOM 2319 C C . MET A 1 302 ? -70.003 0.440 72.064 1.00 49.03 302 MET A C 1
ATOM 2321 O O . MET A 1 302 ? -70.372 1.333 72.820 1.00 49.03 302 MET A O 1
ATOM 2325 N N . ASN A 1 303 ? -70.697 -0.695 71.924 1.00 45.69 303 ASN A N 1
ATOM 2326 C CA . ASN A 1 303 ? -72.087 -0.856 72.384 1.00 45.69 303 ASN A CA 1
ATOM 2327 C C . ASN A 1 303 ? -72.266 -1.617 73.718 1.00 45.69 303 ASN A C 1
ATOM 2329 O O . ASN A 1 303 ? -73.357 -2.094 74.016 1.00 45.69 303 ASN A O 1
ATOM 2333 N N . THR A 1 304 ? -71.212 -1.746 74.533 1.00 45.72 304 THR A N 1
ATOM 2334 C CA . THR A 1 304 ? -71.229 -2.509 75.805 1.00 45.72 304 THR A CA 1
ATOM 2335 C C . THR A 1 304 ? -70.893 -1.678 77.050 1.00 45.72 304 THR A C 1
ATOM 2337 O O . THR A 1 304 ? -70.609 -2.241 78.107 1.00 45.72 304 THR A O 1
ATOM 2340 N N . LYS A 1 305 ? -70.928 -0.337 76.9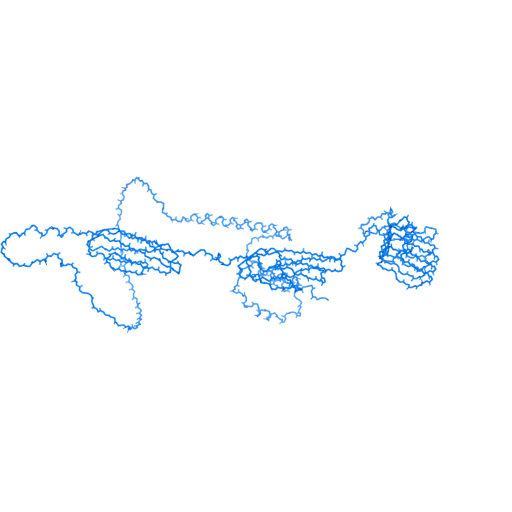58 1.00 47.72 305 LYS A N 1
ATOM 2341 C CA . LYS A 1 305 ? -70.659 0.571 78.095 1.00 47.72 305 LYS A CA 1
ATOM 2342 C C . LYS A 1 305 ? -71.823 1.448 78.564 1.00 47.72 305 LYS A C 1
ATOM 2344 O O . LYS A 1 305 ? -71.705 2.042 79.630 1.00 47.72 305 LYS A O 1
ATOM 2349 N N . GLU A 1 306 ? -72.951 1.475 77.859 1.00 45.28 306 GLU A N 1
ATOM 2350 C CA . GLU A 1 306 ? -74.179 2.131 78.334 1.00 45.28 306 GLU A CA 1
ATOM 2351 C C . GLU A 1 306 ? -75.175 1.096 78.874 1.00 45.28 306 GLU A C 1
ATOM 2353 O O . GLU A 1 306 ? -76.102 0.701 78.173 1.00 45.28 306 GLU A O 1
ATOM 2358 N N . ASN A 1 307 ? -74.926 0.615 80.100 1.00 40.28 307 ASN A N 1
ATOM 2359 C CA . ASN A 1 307 ? -75.907 0.143 81.100 1.00 40.28 307 ASN A CA 1
ATOM 2360 C C . ASN A 1 307 ? -75.181 -0.612 82.232 1.00 40.28 307 ASN A C 1
ATOM 2362 O O . ASN A 1 307 ? -74.967 -1.816 82.112 1.00 40.28 307 ASN A O 1
ATOM 2366 N N . LEU A 1 308 ? -74.800 0.097 83.306 1.00 39.44 308 LEU A N 1
ATOM 2367 C CA . LEU A 1 308 ? -74.607 -0.405 84.685 1.00 39.44 308 LEU A CA 1
ATOM 2368 C C . LEU A 1 308 ? -74.066 0.731 85.582 1.00 39.44 308 LEU A C 1
ATOM 2370 O O . LEU A 1 308 ? -72.899 0.745 85.969 1.00 39.44 308 LEU A O 1
ATOM 2374 N N . GLU A 1 309 ? -74.921 1.698 85.920 1.00 37.53 309 GLU A N 1
ATOM 2375 C CA . GLU A 1 309 ? -74.699 2.541 87.104 1.00 37.53 309 GLU A CA 1
ATOM 2376 C C . GLU A 1 309 ? -75.330 1.845 88.319 1.00 37.53 309 GLU A C 1
ATOM 2378 O O . GLU A 1 309 ? -76.501 1.467 88.271 1.00 37.53 309 GLU A O 1
ATOM 2383 N N . GLY A 1 310 ? -74.566 1.643 89.398 1.00 31.16 310 GLY A N 1
ATOM 2384 C CA . GLY A 1 310 ? -75.061 0.918 90.573 1.00 31.16 310 GLY A CA 1
ATOM 2385 C C . GLY A 1 310 ? -74.002 0.611 91.634 1.00 31.16 310 GLY A C 1
ATOM 2386 O O . GLY A 1 310 ? -73.488 -0.497 91.666 1.00 31.16 310 GLY A O 1
ATOM 2387 N N . GLU A 1 311 ? -73.761 1.591 92.514 1.00 30.77 311 GLU A N 1
ATOM 2388 C CA . GLU A 1 311 ? -73.158 1.480 93.862 1.00 30.77 311 GLU A CA 1
ATOM 2389 C C . GLU A 1 311 ? -71.720 0.914 94.043 1.00 30.77 311 GLU A C 1
ATOM 2391 O O . GLU A 1 311 ? -71.281 -0.035 93.408 1.00 30.77 311 GLU A O 1
ATOM 2396 N N . GLY A 1 312 ? -71.010 1.438 95.057 1.00 27.67 312 GLY A N 1
ATOM 2397 C CA . GLY A 1 312 ? -70.182 0.568 95.913 1.00 27.67 312 GLY A CA 1
ATOM 2398 C C . GLY A 1 312 ? -68.654 0.501 95.728 1.00 27.67 312 GLY A C 1
ATOM 2399 O O . GLY A 1 312 ? -68.125 -0.573 95.493 1.00 27.67 312 GLY A O 1
ATOM 2400 N N . ALA A 1 313 ? -67.951 1.599 96.034 1.00 26.31 313 ALA A N 1
ATOM 2401 C CA . ALA A 1 313 ? -66.623 1.636 96.688 1.00 26.31 313 ALA A CA 1
ATOM 2402 C C . ALA A 1 313 ? -65.354 0.970 96.066 1.00 26.31 313 ALA A C 1
ATOM 2404 O O . ALA A 1 313 ? -65.273 -0.221 95.810 1.00 26.31 313 ALA A O 1
ATOM 2405 N N . SER A 1 314 ? -64.263 1.754 96.095 1.00 27.88 314 SER A N 1
ATOM 2406 C CA . SER A 1 314 ? -62.865 1.335 96.348 1.00 27.88 314 SER A CA 1
ATOM 2407 C C . SER A 1 314 ? -62.185 0.296 95.433 1.00 27.88 314 SER A C 1
ATOM 2409 O O . SER A 1 314 ? -62.275 -0.908 95.664 1.00 27.88 314 SER A O 1
ATOM 2411 N N . GLY A 1 315 ? -61.281 0.767 94.561 1.00 26.61 315 GLY A N 1
ATOM 2412 C CA . GLY A 1 315 ? -60.118 -0.030 94.137 1.00 26.61 315 GLY A CA 1
ATOM 2413 C C . GLY A 1 315 ? -59.636 0.174 92.697 1.00 26.61 315 GLY A C 1
ATOM 2414 O O . GLY A 1 315 ? -60.372 -0.104 91.759 1.00 26.61 315 GLY A O 1
ATOM 2415 N N . THR A 1 316 ? -58.350 0.515 92.543 1.00 26.03 316 THR A N 1
ATOM 2416 C CA . THR A 1 316 ? -57.515 0.366 91.323 1.00 26.03 316 THR A CA 1
ATOM 2417 C C . THR A 1 316 ? -57.957 1.061 90.023 1.00 26.03 316 THR A C 1
ATOM 2419 O O . THR A 1 316 ? -58.952 0.706 89.397 1.00 26.03 316 THR A O 1
ATOM 2422 N N . GLU A 1 317 ? -57.104 1.961 89.526 1.00 31.41 317 GLU A N 1
ATOM 2423 C CA . GLU A 1 317 ? -57.096 2.380 88.116 1.00 31.41 317 GLU A CA 1
ATOM 2424 C C . GLU A 1 317 ? -56.639 1.236 87.173 1.00 31.41 317 GLU A C 1
ATOM 2426 O O . GLU A 1 317 ? -56.210 0.170 87.615 1.00 31.41 317 GLU A O 1
ATOM 2431 N N . ASN A 1 318 ? -56.685 1.477 85.856 1.00 33.53 318 ASN A N 1
ATOM 2432 C CA . ASN A 1 318 ? -56.239 0.572 84.781 1.00 33.53 318 ASN A CA 1
ATOM 2433 C C . ASN A 1 318 ? -57.030 -0.740 84.578 1.00 33.53 318 ASN A C 1
ATOM 2435 O O . ASN A 1 318 ? -56.483 -1.842 84.562 1.00 33.53 318 ASN A O 1
ATOM 2439 N N . LYS A 1 319 ? -58.307 -0.600 84.193 1.00 34.00 319 LYS A N 1
ATOM 2440 C CA . LYS A 1 319 ? -59.003 -1.571 83.320 1.00 34.00 319 LYS A CA 1
ATOM 2441 C C . LYS A 1 319 ? -59.383 -0.936 81.978 1.00 34.00 319 LYS A C 1
ATOM 2443 O O . LYS A 1 319 ? -60.540 -0.618 81.718 1.00 34.00 319 LYS A O 1
ATOM 2448 N N . GLY A 1 320 ? -58.370 -0.744 81.130 1.00 30.88 320 GLY A N 1
ATOM 2449 C CA . GLY A 1 320 ? -58.518 -0.156 79.790 1.00 30.88 320 GLY A CA 1
ATOM 2450 C C . GLY A 1 320 ? -57.485 -0.602 78.746 1.00 30.88 320 GLY A C 1
ATOM 2451 O O . GLY A 1 320 ? -57.472 -0.041 77.656 1.00 30.88 320 GLY A O 1
ATOM 2452 N N . LEU A 1 321 ? -56.619 -1.580 79.056 1.00 33.66 321 LEU A N 1
ATOM 2453 C CA . LEU A 1 321 ? -55.533 -2.013 78.161 1.00 33.66 321 LEU A CA 1
ATOM 2454 C C . LEU A 1 321 ? -55.147 -3.500 78.334 1.00 33.66 321 LEU A C 1
ATOM 2456 O O . LEU A 1 321 ? -53.972 -3.843 78.419 1.00 33.66 321 LEU A O 1
ATOM 2460 N N . ILE A 1 322 ? -56.132 -4.400 78.410 1.00 29.92 322 ILE A N 1
ATOM 2461 C CA . ILE A 1 322 ? -55.895 -5.856 78.453 1.00 29.92 322 ILE A CA 1
ATOM 2462 C C . ILE A 1 322 ? -56.665 -6.498 77.299 1.00 29.92 322 ILE A C 1
ATOM 2464 O O . ILE A 1 322 ? -57.855 -6.773 77.416 1.00 29.92 322 ILE A O 1
ATOM 2468 N N . GLY A 1 323 ? -55.984 -6.675 76.164 1.00 32.03 323 GLY A N 1
ATOM 2469 C CA . GLY A 1 323 ? -56.623 -7.142 74.929 1.00 32.03 323 GLY A CA 1
ATOM 2470 C C . GLY A 1 323 ? -55.691 -7.458 73.754 1.00 32.03 323 GLY A C 1
ATOM 2471 O O . GLY A 1 323 ? -56.172 -7.454 72.630 1.00 32.03 323 GLY A O 1
ATOM 2472 N N . CYS A 1 324 ? -54.386 -7.693 73.977 1.00 32.19 324 CYS A N 1
ATOM 2473 C CA . CYS A 1 324 ? -53.455 -8.233 72.961 1.00 32.19 324 CYS A CA 1
ATOM 2474 C C . CYS A 1 324 ? -52.088 -8.691 73.541 1.00 32.19 324 CYS A C 1
ATOM 2476 O O . CYS A 1 324 ? -51.038 -8.361 73.000 1.00 32.19 324 CYS A O 1
ATOM 2478 N N . ILE A 1 325 ? -52.066 -9.459 74.644 1.00 30.42 325 ILE A N 1
ATOM 2479 C CA . ILE A 1 325 ? -50.856 -10.204 75.062 1.00 30.42 325 ILE A CA 1
ATOM 2480 C C . ILE A 1 325 ? -51.240 -11.615 75.530 1.00 30.42 325 ILE A C 1
ATOM 2482 O O . ILE A 1 325 ? -51.598 -11.812 76.689 1.00 30.42 325 ILE A O 1
ATOM 2486 N N . THR A 1 326 ? -51.070 -12.599 74.645 1.00 28.33 326 THR A N 1
ATOM 2487 C CA . THR A 1 326 ? -50.962 -14.025 74.995 1.00 28.33 326 THR A CA 1
ATOM 2488 C C . THR A 1 326 ? -49.781 -14.616 74.221 1.00 28.33 326 THR A C 1
ATOM 2490 O O . THR A 1 326 ? -49.491 -14.194 73.104 1.00 28.33 326 THR A O 1
ATOM 2493 N N . ARG A 1 327 ? -49.029 -15.516 74.861 1.00 27.44 327 ARG A N 1
ATOM 2494 C CA . ARG A 1 327 ? -47.663 -15.908 74.469 1.00 27.44 327 ARG A CA 1
ATOM 2495 C C . ARG A 1 327 ? -47.601 -16.765 73.199 1.00 27.44 327 ARG A C 1
ATOM 2497 O O . ARG A 1 327 ? -48.426 -17.652 73.021 1.00 27.44 327 ARG A O 1
ATOM 2504 N N . TYR A 1 328 ? -46.500 -16.614 72.464 1.00 23.81 328 TYR A N 1
ATOM 2505 C CA . TYR A 1 328 ? -45.884 -17.677 71.663 1.00 23.81 328 TYR A CA 1
ATOM 2506 C C . TYR A 1 328 ? -44.418 -17.800 72.109 1.00 23.81 328 TYR A C 1
ATOM 2508 O O . TYR A 1 328 ? -43.682 -16.818 72.030 1.00 23.81 328 TYR A O 1
ATOM 2516 N N . ILE A 1 329 ? -44.009 -18.954 72.649 1.00 25.05 329 ILE A N 1
ATOM 2517 C CA . ILE A 1 329 ? -42.625 -19.262 73.062 1.00 25.05 329 ILE A CA 1
ATOM 2518 C C . ILE A 1 329 ? -42.380 -20.761 72.837 1.00 25.05 329 ILE A C 1
ATOM 2520 O O . ILE A 1 329 ? -43.185 -21.573 73.285 1.00 25.05 329 ILE A O 1
ATOM 2524 N N . GLY A 1 330 ? -41.240 -21.101 72.227 1.00 23.62 330 GLY A N 1
ATOM 2525 C CA . GLY A 1 330 ? -40.798 -22.476 71.962 1.00 23.62 330 GLY A CA 1
ATOM 2526 C C . GLY A 1 330 ? -41.195 -22.971 70.561 1.00 23.62 330 GLY A C 1
ATOM 2527 O O . GLY A 1 330 ? -42.339 -22.804 70.158 1.00 23.62 330 GLY A O 1
ATOM 2528 N N . GLY A 1 331 ? -40.291 -23.562 69.777 1.00 24.56 331 GLY A N 1
ATOM 2529 C CA . GLY A 1 331 ? -38.848 -23.737 69.999 1.00 24.56 331 GLY A CA 1
ATOM 2530 C C . GLY A 1 331 ? -38.157 -24.347 68.771 1.00 24.56 331 GLY A C 1
ATOM 2531 O O . GLY A 1 331 ? -38.822 -24.941 67.931 1.00 24.56 331 GLY A O 1
ATOM 2532 N N . THR A 1 332 ? -36.839 -24.181 68.655 1.00 24.28 332 THR A N 1
ATOM 2533 C CA . THR A 1 332 ? -36.017 -24.692 67.541 1.00 24.28 332 THR A CA 1
ATOM 2534 C C . THR A 1 332 ? -35.265 -25.965 67.932 1.00 24.28 332 THR A C 1
ATOM 2536 O O . THR A 1 332 ? -34.511 -25.908 68.902 1.00 24.28 332 THR A O 1
ATOM 2539 N N . SER A 1 333 ? -35.414 -27.050 67.162 1.00 24.69 333 SER A N 1
ATOM 2540 C CA . SER A 1 333 ? -34.383 -28.082 66.913 1.00 24.69 333 SER A CA 1
ATOM 2541 C C . SER A 1 333 ? -34.897 -29.096 65.869 1.00 24.69 333 SER A C 1
ATOM 2543 O O . SER A 1 333 ? -35.822 -29.852 66.145 1.00 24.69 333 SER A O 1
ATOM 2545 N N . ASP A 1 334 ? -34.339 -28.996 64.661 1.00 24.17 334 ASP A N 1
ATOM 2546 C CA . ASP A 1 334 ? -33.730 -30.068 63.849 1.00 24.17 334 ASP A CA 1
ATOM 2547 C C . ASP A 1 334 ? -34.514 -31.330 63.388 1.00 24.17 334 ASP A C 1
ATOM 2549 O O . ASP A 1 334 ? -34.987 -32.149 64.168 1.00 24.17 334 ASP A O 1
ATOM 2553 N N . GLU A 1 335 ? -34.533 -31.479 62.054 1.00 24.98 335 GLU A N 1
ATOM 2554 C CA . GLU A 1 335 ? -34.348 -32.694 61.226 1.00 24.98 335 GLU A CA 1
ATOM 2555 C C . GLU A 1 335 ? -34.985 -34.052 61.612 1.00 24.98 335 GLU A C 1
ATOM 2557 O O . GLU A 1 335 ? -34.474 -34.766 62.469 1.00 24.98 335 GLU A O 1
ATOM 2562 N N . VAL A 1 336 ? -35.936 -34.520 60.779 1.00 23.89 336 VAL A N 1
ATOM 2563 C CA . VAL A 1 336 ? -35.932 -35.885 60.189 1.00 23.89 336 VAL A CA 1
ATOM 2564 C C . VAL A 1 336 ? -36.387 -35.809 58.712 1.00 23.89 336 VAL A C 1
ATOM 2566 O O . VAL A 1 336 ? -37.053 -34.864 58.294 1.00 23.89 336 VAL A O 1
ATOM 2569 N N . GLN A 1 337 ? -35.945 -36.804 57.948 1.00 23.12 337 GLN A N 1
ATOM 2570 C CA . GLN A 1 337 ? -36.000 -37.050 56.504 1.00 23.12 337 GLN A CA 1
ATOM 2571 C C . GLN A 1 337 ? -37.327 -37.594 55.900 1.00 23.12 337 GLN A C 1
ATOM 2573 O O . GLN A 1 337 ? -38.209 -38.050 56.621 1.00 23.12 337 GLN A O 1
ATOM 2578 N N . ASP A 1 338 ? -37.331 -37.637 54.556 1.00 23.88 338 ASP A N 1
ATOM 2579 C CA . ASP A 1 338 ? -37.887 -38.658 53.634 1.00 23.88 338 ASP A CA 1
ATOM 2580 C C . ASP A 1 338 ? -39.421 -38.872 53.453 1.00 23.88 338 ASP A C 1
ATOM 2582 O O . ASP A 1 338 ? -40.111 -39.486 54.262 1.00 23.88 338 ASP A O 1
ATOM 2586 N N . ASP A 1 339 ? -39.867 -38.473 52.250 1.00 23.77 339 ASP A N 1
ATOM 2587 C CA . ASP A 1 339 ? -40.441 -39.323 51.181 1.00 23.77 339 ASP A CA 1
ATOM 2588 C C . ASP A 1 339 ? -41.896 -39.877 51.118 1.00 23.77 339 ASP A C 1
ATOM 2590 O O . ASP A 1 339 ? -42.400 -40.588 51.982 1.00 23.77 339 ASP A O 1
ATOM 2594 N N . ASN A 1 340 ? -42.414 -39.718 49.882 1.00 24.89 340 ASN A N 1
ATOM 2595 C CA . ASN A 1 340 ? -43.211 -40.632 49.035 1.00 24.89 340 ASN A CA 1
ATOM 2596 C C . ASN A 1 340 ? -44.764 -40.654 49.004 1.00 24.89 340 ASN A C 1
ATOM 2598 O O . ASN A 1 340 ? -45.450 -40.853 49.997 1.00 24.89 340 ASN A O 1
ATOM 2602 N N . GLU A 1 341 ? -45.230 -40.578 47.740 1.00 23.45 341 GLU A N 1
ATOM 2603 C CA . GLU A 1 341 ? -46.429 -41.157 47.085 1.00 23.45 341 GLU A CA 1
ATOM 2604 C C . GLU A 1 341 ? -47.852 -40.674 47.517 1.00 23.45 341 GLU A C 1
ATOM 2606 O O . GLU A 1 341 ? -48.139 -40.514 48.695 1.00 23.45 341 GLU A O 1
ATOM 2611 N N . VAL A 1 342 ? -48.776 -40.228 46.628 1.00 24.81 342 VAL A N 1
ATOM 2612 C CA . VAL A 1 342 ? -49.374 -40.827 45.388 1.00 24.81 342 VAL A CA 1
ATOM 2613 C C . VAL A 1 342 ? -50.337 -41.978 45.763 1.00 24.81 342 VAL A C 1
ATOM 2615 O O . VAL A 1 342 ? -49.922 -42.858 46.503 1.00 24.81 342 VAL A O 1
ATOM 2618 N N . GLN A 1 343 ? -51.622 -42.086 45.361 1.00 25.36 343 GLN A N 1
ATOM 2619 C CA . GLN A 1 343 ? -52.566 -41.414 44.413 1.00 25.36 343 GLN A CA 1
ATOM 2620 C C . GLN A 1 343 ? -54.034 -41.702 44.924 1.00 25.36 343 GLN A C 1
ATOM 2622 O O . GLN A 1 343 ? -54.150 -42.452 45.891 1.00 25.36 343 GLN A O 1
ATOM 2627 N N . ASP A 1 344 ? -55.211 -41.258 44.428 1.00 24.95 344 ASP A N 1
ATOM 2628 C CA . ASP A 1 344 ? -55.720 -40.361 43.355 1.00 24.95 344 ASP A CA 1
ATOM 2629 C C . ASP A 1 344 ? -57.237 -40.019 43.622 1.00 24.95 344 ASP A C 1
ATOM 2631 O O . ASP A 1 344 ? -57.735 -40.286 44.713 1.00 24.95 344 ASP A O 1
ATOM 2635 N N . GLU A 1 345 ? -57.965 -39.532 42.599 1.00 25.45 345 GLU A N 1
ATOM 2636 C CA . GLU A 1 345 ? -59.422 -39.651 42.306 1.00 25.45 345 GLU A CA 1
ATOM 2637 C C . GLU A 1 345 ? -60.459 -38.704 42.983 1.00 25.45 345 GLU A C 1
ATOM 2639 O O . GLU A 1 345 ? -60.918 -38.929 44.097 1.00 25.45 345 GLU A O 1
ATOM 2644 N N . SER A 1 346 ? -60.832 -37.643 42.229 1.00 26.41 346 SER A N 1
ATOM 2645 C CA . SER A 1 346 ? -62.179 -37.293 41.662 1.00 26.41 346 SER A CA 1
ATOM 2646 C C . SER A 1 346 ? -63.477 -37.410 42.529 1.00 26.41 346 SER A C 1
ATOM 2648 O O . SER A 1 346 ? -63.532 -38.106 43.529 1.00 26.41 346 SER A O 1
ATOM 2650 N N . ILE A 1 347 ? -64.597 -36.694 42.287 1.00 27.16 347 ILE A N 1
ATOM 2651 C CA . ILE A 1 347 ? -65.406 -36.471 41.057 1.00 27.16 347 ILE A CA 1
ATOM 2652 C C . ILE A 1 347 ? -66.242 -35.152 41.134 1.00 27.16 347 ILE A C 1
ATOM 2654 O O . ILE A 1 347 ? -66.577 -34.702 42.226 1.00 27.16 347 ILE A O 1
ATOM 2658 N N . ASP A 1 348 ? -66.558 -34.583 39.955 1.00 27.95 348 ASP A N 1
ATOM 2659 C CA . ASP A 1 348 ? -67.637 -33.660 39.485 1.00 27.95 348 ASP A CA 1
ATOM 2660 C C . ASP A 1 348 ? -68.680 -33.068 40.484 1.00 27.95 348 ASP A C 1
ATOM 2662 O O . ASP A 1 348 ? -69.134 -33.753 41.393 1.00 27.95 348 ASP A O 1
ATOM 2666 N N . ALA A 1 349 ? -69.178 -31.814 40.433 1.00 27.25 349 ALA A N 1
ATOM 2667 C CA . ALA A 1 349 ? -69.392 -30.754 39.412 1.00 27.25 349 ALA A CA 1
ATOM 2668 C C . ALA A 1 349 ? -70.830 -30.644 38.827 1.00 27.25 349 ALA A C 1
ATOM 2670 O O . ALA A 1 349 ? -71.319 -31.570 38.192 1.00 27.25 349 ALA A O 1
ATOM 2671 N N . GLU A 1 350 ? -71.469 -29.464 38.955 1.00 25.95 350 GLU A N 1
ATOM 2672 C CA . GLU A 1 350 ? -72.609 -29.002 38.124 1.00 25.95 350 GLU A CA 1
ATOM 2673 C C . GLU A 1 350 ? -72.798 -27.460 38.224 1.00 25.95 350 GLU A C 1
ATOM 2675 O O . GLU A 1 350 ? -72.240 -26.838 39.131 1.00 25.95 350 GLU A O 1
ATOM 2680 N N . ALA A 1 351 ? -73.528 -26.809 37.294 1.00 26.98 351 ALA A N 1
ATOM 2681 C CA . ALA A 1 351 ? -73.617 -25.334 37.222 1.00 26.98 351 ALA A CA 1
ATOM 2682 C C . ALA A 1 351 ? -74.880 -24.755 36.529 1.00 26.98 351 ALA A C 1
ATOM 2684 O O . ALA A 1 351 ? -75.267 -25.209 35.455 1.00 26.98 351 ALA A O 1
ATOM 2685 N N . THR A 1 352 ? -75.447 -23.669 37.086 1.00 26.09 352 THR A N 1
ATOM 2686 C CA . THR A 1 352 ? -76.454 -22.748 36.486 1.00 26.09 352 THR A CA 1
ATOM 2687 C C . THR A 1 352 ? -76.367 -21.355 37.165 1.00 26.09 352 THR A C 1
ATOM 2689 O O . THR A 1 352 ? -75.956 -21.287 38.318 1.00 26.09 352 THR A O 1
ATOM 2692 N N . GLY A 1 353 ? -76.716 -20.197 36.575 1.00 24.38 353 GLY A N 1
ATOM 2693 C CA . GLY A 1 353 ? -76.996 -19.870 35.166 1.00 24.38 353 GLY A CA 1
ATOM 2694 C C . GLY A 1 353 ? -77.855 -18.594 34.947 1.00 24.38 353 GLY A C 1
ATOM 2695 O O . GLY A 1 353 ? -79.072 -18.698 35.017 1.00 24.38 353 GLY A O 1
ATOM 2696 N N . ASN A 1 354 ? -77.235 -17.463 34.545 1.00 24.52 354 ASN A N 1
ATOM 2697 C CA . ASN A 1 354 ? -77.836 -16.252 33.903 1.00 24.52 354 ASN A CA 1
ATOM 2698 C C . ASN A 1 354 ? -78.802 -15.353 34.749 1.00 24.52 354 ASN A C 1
ATOM 2700 O O . ASN A 1 354 ? -79.334 -15.809 35.751 1.00 24.52 354 ASN A O 1
ATOM 2704 N N . SER A 1 355 ? -79.064 -14.055 34.457 1.00 23.91 355 SER A N 1
ATOM 2705 C CA . SER A 1 355 ? -78.647 -13.121 33.369 1.00 23.91 355 SER A CA 1
ATOM 2706 C C . SER A 1 355 ? -78.624 -11.617 33.774 1.00 23.91 355 SER A C 1
ATOM 2708 O O . SER A 1 355 ? -79.406 -11.203 34.621 1.00 23.91 355 SER A O 1
ATOM 2710 N N . GLU A 1 356 ? -77.772 -10.848 33.067 1.00 27.88 356 GLU A N 1
ATOM 2711 C CA . GLU A 1 356 ? -77.781 -9.428 32.578 1.00 27.88 356 GLU A CA 1
ATOM 2712 C C . GLU A 1 356 ? -79.075 -8.546 32.589 1.00 27.88 356 GLU A C 1
ATOM 2714 O O . GLU A 1 356 ? -80.142 -9.091 32.877 1.00 27.88 356 GLU A O 1
ATOM 2719 N N . PRO A 1 357 ? -79.065 -7.225 32.193 1.00 39.91 357 PRO A N 1
ATOM 2720 C CA . PRO A 1 357 ? -77.998 -6.363 31.589 1.00 39.91 357 PRO A CA 1
ATOM 2721 C C . PRO A 1 357 ? -77.818 -4.934 32.209 1.00 39.91 357 PRO A C 1
ATOM 2723 O O . PRO A 1 357 ? -78.535 -4.573 33.138 1.00 39.91 357 PRO A O 1
ATOM 2726 N N . GLY A 1 358 ? -76.936 -4.067 31.648 1.00 23.06 358 GLY A N 1
ATOM 2727 C CA . GLY A 1 358 ? -77.064 -2.593 31.827 1.00 23.06 358 GLY A CA 1
ATOM 2728 C C . GLY A 1 358 ? -75.869 -1.632 31.566 1.00 23.06 358 GLY A C 1
ATOM 2729 O O . GLY A 1 358 ? -75.222 -1.211 32.515 1.00 23.06 358 GLY A O 1
ATOM 2730 N N . ASP A 1 359 ? -75.714 -1.173 30.314 1.00 25.27 359 ASP A N 1
ATOM 2731 C CA . ASP A 1 359 ? -75.342 0.211 29.888 1.00 25.27 359 ASP A CA 1
ATOM 2732 C C . ASP A 1 359 ? -73.908 0.840 30.018 1.00 25.27 359 ASP A C 1
ATOM 2734 O O . ASP A 1 359 ? -72.943 0.238 30.492 1.00 25.27 359 ASP A O 1
ATOM 2738 N N . GLU A 1 360 ? -73.754 2.042 29.429 1.00 24.61 360 GLU A N 1
ATOM 2739 C CA . GLU A 1 360 ? -72.512 2.696 28.956 1.00 24.61 360 GLU A CA 1
ATOM 2740 C C . GLU A 1 360 ? -71.605 3.414 29.989 1.00 24.61 360 GLU A C 1
ATOM 2742 O O . GLU A 1 360 ? -72.022 4.365 30.651 1.00 24.61 360 GLU A O 1
ATOM 2747 N N . SER A 1 361 ? -70.287 3.124 29.961 1.00 23.67 361 SER A N 1
ATOM 2748 C CA . SER A 1 361 ? -69.189 4.124 29.812 1.00 23.67 361 SER A CA 1
ATOM 2749 C C . SER A 1 361 ? -67.775 3.544 30.031 1.00 23.67 361 SER A C 1
ATOM 2751 O O . SER A 1 361 ? -67.575 2.662 30.857 1.00 23.67 361 SER A O 1
ATOM 2753 N N . LYS A 1 362 ? -66.762 4.104 29.341 1.00 27.05 362 LYS A N 1
ATOM 2754 C CA . LYS A 1 362 ? -65.303 3.917 29.584 1.00 27.05 362 LYS A CA 1
ATOM 2755 C C . LYS A 1 362 ? -64.814 2.460 29.768 1.00 27.05 362 LYS A C 1
ATOM 2757 O O . LYS A 1 362 ? -64.316 2.091 30.830 1.00 27.05 362 LYS A O 1
ATOM 2762 N N . ARG A 1 363 ? -64.856 1.643 28.708 1.00 28.05 363 ARG A N 1
ATOM 2763 C CA . ARG A 1 363 ? -64.238 0.300 28.723 1.00 28.05 363 ARG A CA 1
ATOM 2764 C C . ARG A 1 363 ? -62.707 0.354 28.620 1.00 28.05 363 ARG A C 1
ATOM 2766 O O . ARG A 1 363 ? -62.158 1.003 27.735 1.00 28.05 363 ARG A O 1
ATOM 2773 N N . ILE A 1 364 ? -62.040 -0.380 29.510 1.00 26.72 364 ILE A N 1
ATOM 2774 C CA . ILE A 1 364 ? -60.596 -0.657 29.476 1.00 26.72 364 ILE A CA 1
ATOM 2775 C C . ILE A 1 364 ? -60.336 -1.751 28.429 1.00 26.72 364 ILE A C 1
ATOM 2777 O O . ILE A 1 364 ? -61.062 -2.743 28.385 1.00 26.72 364 ILE A O 1
ATOM 2781 N N . ILE A 1 365 ? -59.308 -1.588 27.591 1.00 24.73 365 ILE A N 1
ATOM 2782 C CA . ILE A 1 365 ? -58.912 -2.613 26.614 1.00 24.73 365 ILE A CA 1
ATOM 2783 C C . ILE A 1 365 ? -58.096 -3.693 27.329 1.00 24.73 365 ILE A C 1
ATOM 2785 O O . ILE A 1 365 ? -57.038 -3.418 27.893 1.00 24.73 365 ILE A O 1
ATOM 2789 N N . GLN A 1 366 ? -58.591 -4.927 27.290 1.00 27.05 366 GLN A N 1
ATOM 2790 C CA . GLN A 1 366 ? -57.941 -6.093 27.879 1.00 27.05 366 GLN A CA 1
ATOM 2791 C C . GLN A 1 366 ? -57.060 -6.770 26.817 1.00 27.05 366 GLN A C 1
ATOM 2793 O O . GLN A 1 366 ? -57.549 -7.144 25.753 1.00 27.05 366 GLN A O 1
ATOM 2798 N N . GLY A 1 367 ? -55.756 -6.885 27.089 1.00 27.81 367 GLY A N 1
ATOM 2799 C CA . GLY A 1 367 ? -54.720 -7.272 26.119 1.00 27.81 367 GLY A CA 1
ATOM 2800 C C . GLY A 1 367 ? -54.709 -8.750 25.715 1.00 27.81 367 GLY A C 1
ATOM 2801 O O . GLY A 1 367 ? -53.720 -9.443 25.940 1.00 27.81 367 GLY A O 1
ATOM 2802 N N . ILE A 1 368 ? -55.793 -9.239 25.113 1.00 29.34 368 ILE A N 1
ATOM 2803 C CA . ILE A 1 368 ? -55.861 -10.567 24.495 1.00 29.34 368 ILE A CA 1
ATOM 2804 C C . ILE A 1 368 ? -55.335 -10.449 23.061 1.00 29.34 368 ILE A C 1
ATOM 2806 O O . ILE A 1 368 ? -56.060 -9.980 22.181 1.00 29.34 368 ILE A O 1
ATOM 2810 N N . ILE A 1 369 ? -54.093 -10.888 22.824 1.00 29.28 369 ILE A N 1
ATOM 2811 C CA . ILE A 1 369 ? -53.504 -10.965 21.475 1.00 29.28 369 ILE A CA 1
ATOM 2812 C C . ILE A 1 369 ? -54.406 -11.845 20.609 1.00 29.28 369 ILE A C 1
ATOM 2814 O O . ILE A 1 369 ? -54.562 -13.043 20.868 1.00 29.28 369 ILE A O 1
ATOM 2818 N N . HIS A 1 370 ? -55.027 -11.259 19.589 1.00 30.42 370 HIS A N 1
ATOM 2819 C CA . HIS A 1 370 ? -55.982 -11.990 18.771 1.00 30.42 370 HIS A CA 1
ATOM 2820 C C . HIS A 1 370 ? -55.256 -12.909 17.790 1.00 30.42 370 HIS A C 1
ATOM 2822 O O . HIS A 1 370 ? -54.247 -12.555 17.179 1.00 30.42 370 HIS A O 1
ATOM 2828 N N . LYS A 1 371 ? -55.818 -14.103 17.572 1.00 32.31 371 LYS A N 1
ATOM 2829 C CA . LYS A 1 371 ? -55.235 -15.131 16.693 1.00 32.31 371 LYS A CA 1
ATOM 2830 C C . LYS A 1 371 ? -54.979 -14.621 15.261 1.00 32.31 371 LYS A C 1
ATOM 2832 O O . LYS A 1 371 ? -54.065 -15.106 14.610 1.00 32.31 371 LYS A O 1
ATOM 2837 N N . GLY A 1 372 ? -55.730 -13.612 14.802 1.00 31.28 372 GLY A N 1
ATOM 2838 C CA . GLY A 1 372 ? -55.517 -12.933 13.517 1.00 31.28 372 GLY A CA 1
ATOM 2839 C C . GLY A 1 372 ? -54.328 -11.959 13.475 1.00 31.28 372 GLY A C 1
ATOM 2840 O O . GLY A 1 372 ? -53.718 -11.809 12.421 1.00 31.28 372 GLY A O 1
ATOM 2841 N N . GLU A 1 373 ? -53.936 -11.342 14.593 1.00 31.59 373 GLU A N 1
ATOM 2842 C CA . GLU A 1 373 ? -52.745 -10.476 14.651 1.00 31.59 373 GLU A CA 1
ATOM 2843 C C . GLU A 1 373 ? -51.468 -11.310 14.509 1.00 31.59 373 GLU A C 1
ATOM 2845 O O . GLU A 1 373 ? -50.544 -10.930 13.791 1.00 31.59 373 GLU A O 1
ATOM 2850 N N . LEU A 1 374 ? -51.456 -12.508 15.103 1.00 32.44 374 LEU A N 1
ATOM 2851 C CA . LEU A 1 374 ? -50.370 -13.471 14.937 1.00 32.44 374 LEU A CA 1
ATOM 2852 C C . LEU A 1 374 ? -50.239 -13.950 13.478 1.00 32.44 374 LEU A C 1
ATOM 2854 O O . LEU A 1 374 ? -49.120 -14.094 12.990 1.00 32.44 374 LEU A O 1
ATOM 2858 N N . GLU A 1 375 ? -51.349 -14.154 12.758 1.00 33.28 375 GLU A N 1
ATOM 2859 C CA . GLU A 1 375 ? -51.309 -14.466 11.319 1.00 33.28 375 GLU A CA 1
ATOM 2860 C C . GLU A 1 375 ? -50.919 -13.251 10.455 1.00 33.28 375 GLU A C 1
ATOM 2862 O O . GLU A 1 375 ? -50.234 -13.421 9.450 1.00 33.28 375 GLU A O 1
ATOM 2867 N N . SER A 1 376 ? -51.249 -12.021 10.865 1.00 33.38 376 SER A N 1
ATOM 2868 C CA . SER A 1 376 ? -50.755 -10.791 10.220 1.00 33.38 376 SER A CA 1
ATOM 2869 C C . SER A 1 376 ? -49.228 -10.655 10.346 1.00 33.38 376 SER A C 1
ATOM 2871 O O . SER A 1 376 ? -48.531 -10.395 9.364 1.00 33.38 376 SER A O 1
ATOM 2873 N N . ILE A 1 377 ? -48.679 -10.939 11.533 1.00 33.53 377 ILE A N 1
ATOM 2874 C CA . ILE A 1 377 ? -47.229 -10.953 11.782 1.00 33.53 377 ILE A CA 1
ATOM 2875 C C . ILE A 1 377 ? -46.549 -12.105 11.026 1.00 33.53 377 ILE A C 1
ATOM 2877 O O . ILE A 1 377 ? -45.498 -11.908 10.420 1.00 33.53 377 ILE A O 1
ATOM 2881 N N . LYS A 1 378 ? -47.150 -13.302 10.977 1.00 32.59 378 LYS A N 1
ATOM 2882 C CA . LYS A 1 378 ? -46.646 -14.392 10.121 1.00 32.59 378 LYS A CA 1
ATOM 2883 C C . LYS A 1 378 ? -46.659 -14.003 8.643 1.00 32.59 378 LYS A C 1
ATOM 2885 O O . LYS A 1 378 ? -45.684 -14.277 7.954 1.00 32.59 378 LYS A O 1
ATOM 2890 N N . SER A 1 379 ? -47.711 -13.336 8.169 1.00 33.34 379 SER A N 1
ATOM 2891 C CA . SER A 1 379 ? -47.831 -12.852 6.790 1.00 33.34 379 SER A CA 1
ATOM 2892 C C . SER A 1 379 ? -46.710 -11.871 6.426 1.00 33.34 379 SER A C 1
ATOM 2894 O O . SER A 1 379 ? -46.056 -12.043 5.397 1.00 33.34 379 SER A O 1
ATOM 2896 N N . SER A 1 380 ? -46.386 -10.903 7.294 1.00 30.98 380 SER A N 1
ATOM 2897 C CA . SER A 1 380 ? -45.270 -9.975 7.044 1.00 30.98 380 SER A CA 1
ATOM 2898 C C . SER A 1 380 ? -43.890 -10.647 7.149 1.00 30.98 380 SER A C 1
ATOM 2900 O O . SER A 1 380 ? -42.987 -10.320 6.374 1.00 30.98 380 SER A O 1
ATOM 2902 N N . VAL A 1 381 ? -43.724 -11.646 8.024 1.00 29.59 381 VAL A N 1
ATOM 2903 C CA . VAL A 1 381 ? -42.496 -12.463 8.133 1.00 29.59 381 VAL A CA 1
ATOM 2904 C C . VAL A 1 381 ? -42.318 -13.430 6.949 1.00 29.59 381 VAL A C 1
ATOM 2906 O O . VAL A 1 381 ? -41.189 -13.724 6.557 1.00 29.59 381 VAL A O 1
ATOM 2909 N N . VAL A 1 382 ? -43.405 -13.907 6.336 1.00 31.66 382 VAL A N 1
ATOM 2910 C CA . VAL A 1 382 ? -43.370 -14.682 5.083 1.00 31.66 382 VAL A CA 1
ATOM 2911 C C . VAL A 1 382 ? -43.072 -13.763 3.897 1.00 31.66 382 VAL A C 1
ATOM 2913 O O . VAL A 1 382 ? -42.113 -14.011 3.178 1.00 31.66 382 VAL A O 1
ATOM 2916 N N . SER A 1 383 ? -43.774 -12.633 3.771 1.00 31.80 383 SER A N 1
ATOM 2917 C CA . SER A 1 383 ? -43.521 -11.600 2.752 1.00 31.80 383 SER A CA 1
ATOM 2918 C C . SER A 1 383 ? -42.059 -11.123 2.730 1.00 31.80 383 SER A C 1
ATOM 2920 O O . SER A 1 383 ? -41.434 -11.033 1.671 1.00 31.80 383 SER A O 1
ATOM 2922 N N . THR A 1 384 ? -41.458 -10.892 3.902 1.00 32.09 384 THR A N 1
ATOM 2923 C CA . THR A 1 384 ? -40.036 -10.518 4.000 1.00 32.09 384 THR A CA 1
ATOM 2924 C C . THR A 1 384 ? -39.083 -11.676 3.694 1.00 32.09 384 THR A C 1
ATOM 2926 O O . THR A 1 384 ? -38.037 -11.436 3.090 1.00 32.09 384 THR A O 1
ATOM 2929 N N . LYS A 1 385 ? -39.436 -12.931 4.009 1.00 34.03 385 LYS A N 1
ATOM 2930 C CA . LYS A 1 385 ? -38.679 -14.107 3.545 1.00 34.03 385 LYS A CA 1
ATOM 2931 C C . LYS A 1 385 ? -38.724 -14.257 2.028 1.00 34.03 385 LYS A C 1
ATOM 2933 O O . LYS A 1 385 ? -37.666 -14.413 1.428 1.00 34.03 385 LYS A O 1
ATOM 2938 N N . ASP A 1 386 ? -39.897 -14.171 1.413 1.00 36.78 386 ASP A N 1
ATOM 2939 C CA . ASP A 1 386 ? -40.057 -14.350 -0.033 1.00 36.78 386 ASP A CA 1
ATOM 2940 C C . ASP A 1 386 ? -39.401 -13.202 -0.817 1.00 36.78 386 ASP A C 1
ATOM 2942 O O . ASP A 1 386 ? -38.783 -13.433 -1.856 1.00 36.78 386 ASP A O 1
ATOM 2946 N N . SER A 1 387 ? -39.410 -11.983 -0.265 1.00 35.84 387 SER A N 1
ATOM 2947 C CA . SER A 1 387 ? -38.613 -10.849 -0.755 1.00 35.84 387 SER A CA 1
ATOM 2948 C C . SER A 1 387 ? -37.104 -11.146 -0.743 1.00 35.84 387 SER A C 1
ATOM 2950 O O . SER A 1 387 ? -36.428 -10.983 -1.761 1.00 35.84 387 SER A O 1
ATOM 2952 N N . VAL A 1 388 ? -36.566 -11.667 0.369 1.00 34.41 388 VAL A N 1
ATOM 2953 C CA . VAL A 1 388 ? -35.143 -12.047 0.473 1.00 34.41 388 VAL A CA 1
ATOM 2954 C C . VAL A 1 388 ? -34.801 -13.235 -0.434 1.00 34.41 388 VAL A C 1
ATOM 2956 O O . VAL A 1 388 ? -33.757 -13.219 -1.082 1.00 34.41 388 VAL A O 1
ATOM 2959 N N . VAL A 1 389 ? -35.670 -14.244 -0.542 1.00 36.56 389 VAL A N 1
ATOM 2960 C CA . VAL A 1 389 ? -35.481 -15.393 -1.445 1.00 36.56 389 VAL A CA 1
ATOM 2961 C C . VAL A 1 389 ? -35.502 -14.947 -2.908 1.00 36.56 389 VAL A C 1
ATOM 2963 O O . VAL A 1 389 ? -34.643 -15.375 -3.675 1.00 36.56 389 VAL A O 1
ATOM 2966 N N . SER A 1 390 ? -36.399 -14.034 -3.287 1.00 39.50 390 SER A N 1
ATOM 2967 C CA . SER A 1 390 ? -36.439 -13.418 -4.619 1.00 39.50 390 SER A CA 1
ATOM 2968 C C . SER A 1 390 ? -35.153 -12.638 -4.927 1.00 39.50 390 SER A C 1
ATOM 2970 O O . SER A 1 390 ? -34.521 -12.865 -5.961 1.00 39.50 390 SER A O 1
ATOM 2972 N N . ALA A 1 391 ? -34.695 -11.791 -3.997 1.00 35.06 391 ALA A N 1
ATOM 2973 C CA . ALA A 1 391 ? -33.460 -11.017 -4.140 1.00 35.06 391 ALA A CA 1
ATOM 2974 C C . ALA A 1 391 ? -32.193 -11.894 -4.208 1.00 35.06 391 ALA A C 1
ATOM 2976 O O . ALA A 1 391 ? -31.257 -11.578 -4.942 1.00 35.06 391 ALA A O 1
ATOM 2977 N N . VAL A 1 392 ? -32.152 -13.011 -3.475 1.00 35.97 392 VAL A N 1
ATOM 2978 C CA . VAL A 1 392 ? -31.051 -13.984 -3.554 1.00 35.97 392 VAL A CA 1
ATOM 2979 C C . VAL A 1 392 ? -31.127 -14.793 -4.849 1.00 35.97 392 VAL A C 1
ATOM 2981 O O . VAL A 1 392 ? -30.101 -14.989 -5.495 1.00 35.97 392 VAL A O 1
ATOM 2984 N N . SER A 1 393 ? -32.317 -15.231 -5.269 1.00 37.78 393 SER A N 1
ATOM 2985 C CA . SER A 1 393 ? -32.486 -16.027 -6.488 1.00 37.78 393 SER A CA 1
ATOM 2986 C C . SER A 1 393 ? -32.161 -15.225 -7.749 1.00 37.78 393 SER A C 1
ATOM 2988 O O . SER A 1 393 ? -31.499 -15.753 -8.640 1.00 37.78 393 SER A O 1
ATOM 2990 N N . SER A 1 394 ? -32.555 -13.949 -7.824 1.00 37.31 394 SER A N 1
ATOM 2991 C CA . SER A 1 394 ? -32.176 -13.078 -8.945 1.00 37.31 394 SER A CA 1
ATOM 2992 C C . SER A 1 394 ? -30.662 -12.864 -9.003 1.00 37.31 394 SER A C 1
ATOM 2994 O O . SER A 1 394 ? -30.073 -12.975 -10.076 1.00 37.31 394 SER A O 1
ATOM 2996 N N . LYS A 1 395 ? -30.012 -12.665 -7.848 1.00 37.41 395 LYS A N 1
ATOM 2997 C CA . LYS A 1 395 ? -28.562 -12.459 -7.768 1.00 37.41 395 LYS A CA 1
ATOM 2998 C C . LYS A 1 395 ? -27.754 -13.715 -8.115 1.00 37.41 395 LYS A C 1
ATOM 3000 O O . LYS A 1 395 ? -26.794 -13.637 -8.881 1.00 37.41 395 LYS A O 1
ATOM 3005 N N . VAL A 1 396 ? -28.189 -14.889 -7.647 1.00 35.75 396 VAL A N 1
ATOM 3006 C CA . VAL A 1 396 ? -27.625 -16.187 -8.062 1.00 35.75 396 VAL A CA 1
ATOM 3007 C C . VAL A 1 396 ? -27.815 -16.410 -9.563 1.00 35.75 396 VAL A C 1
ATOM 3009 O O . VAL A 1 396 ? -26.885 -16.876 -10.223 1.00 35.75 396 VAL A O 1
ATOM 3012 N N . HIS A 1 397 ? -28.966 -16.036 -10.128 1.00 35.25 397 HIS A N 1
ATOM 3013 C CA . HIS A 1 397 ? -29.200 -16.144 -11.565 1.00 35.25 397 HIS A CA 1
ATOM 3014 C C . HIS A 1 397 ? -28.250 -15.242 -12.369 1.00 35.25 397 HIS A C 1
ATOM 3016 O O . HIS A 1 397 ? -27.626 -15.720 -13.314 1.00 35.25 397 HIS A O 1
ATOM 3022 N N . THR A 1 398 ? -28.040 -13.985 -11.957 1.00 33.53 398 THR A N 1
ATOM 3023 C CA . THR A 1 398 ? -27.088 -13.076 -12.628 1.00 33.53 398 THR A CA 1
ATOM 3024 C C . THR A 1 398 ? -25.623 -13.500 -12.506 1.00 33.53 398 THR A C 1
ATOM 3026 O O . THR A 1 398 ? -24.837 -13.198 -13.397 1.00 33.53 398 THR A O 1
ATOM 3029 N N . GLU A 1 399 ? -25.240 -14.203 -11.435 1.00 35.53 399 GLU A N 1
ATOM 3030 C CA . GLU A 1 399 ? -23.849 -14.628 -11.199 1.00 35.53 399 GLU A CA 1
ATOM 3031 C C . GLU A 1 399 ? -23.541 -16.057 -11.703 1.00 35.53 399 GLU A C 1
ATOM 3033 O O . GLU A 1 399 ? -22.370 -16.424 -11.813 1.00 35.53 399 GLU A O 1
ATOM 3038 N N . THR A 1 400 ? -24.556 -16.882 -12.011 1.00 35.88 400 THR A N 1
ATOM 3039 C CA . THR A 1 400 ? -24.362 -18.306 -12.381 1.00 35.88 400 THR A CA 1
ATOM 3040 C C . THR A 1 400 ? -25.208 -18.827 -13.551 1.00 35.88 400 THR A C 1
ATOM 3042 O O . THR A 1 400 ? -24.937 -19.922 -14.040 1.00 35.88 400 THR A O 1
ATOM 3045 N N . GLY A 1 401 ? -26.240 -18.102 -13.994 1.00 32.31 401 GLY A N 1
ATOM 3046 C CA . GLY A 1 401 ? -27.180 -18.533 -15.042 1.00 32.31 401 GLY A CA 1
ATOM 3047 C C . GLY A 1 401 ? -28.180 -19.625 -14.627 1.00 32.31 401 GLY A C 1
ATOM 3048 O O . GLY A 1 401 ? -29.054 -19.990 -15.412 1.00 32.31 401 GLY A O 1
ATOM 3049 N N . ILE A 1 402 ? -28.095 -20.147 -13.400 1.00 38.66 402 ILE A N 1
ATOM 3050 C CA . ILE A 1 402 ? -28.967 -21.216 -12.888 1.00 38.66 402 ILE A CA 1
ATOM 3051 C C . ILE A 1 402 ? -30.278 -20.604 -12.363 1.00 38.66 402 ILE A C 1
ATOM 3053 O O . ILE A 1 402 ? -30.259 -19.544 -11.740 1.00 38.66 402 ILE A O 1
ATOM 3057 N N . SER A 1 403 ? -31.419 -21.256 -12.607 1.00 35.47 403 SER A N 1
ATOM 3058 C CA . SER A 1 403 ? -32.706 -20.926 -11.967 1.00 35.47 403 SER A CA 1
ATOM 3059 C C . SER A 1 403 ? -33.019 -21.925 -10.846 1.00 35.47 403 SER A C 1
ATOM 3061 O O . SER A 1 403 ? -32.688 -23.107 -10.959 1.00 35.47 403 SER A O 1
ATOM 3063 N N . LEU A 1 404 ? -33.638 -21.455 -9.761 1.00 41.22 404 LEU A N 1
ATOM 3064 C CA . LEU A 1 404 ? -33.937 -22.239 -8.559 1.00 41.22 404 LEU A CA 1
ATOM 3065 C C . LEU A 1 404 ? -35.449 -22.311 -8.315 1.00 41.22 404 LEU A C 1
ATOM 3067 O O . LEU A 1 404 ? -36.035 -21.410 -7.722 1.00 41.22 404 LEU A O 1
ATOM 3071 N N . GLU A 1 405 ? -36.074 -23.418 -8.716 1.00 33.06 405 GLU A N 1
ATOM 3072 C CA . GLU A 1 405 ? -37.455 -23.719 -8.330 1.00 33.06 405 GLU A CA 1
ATOM 3073 C C . GLU A 1 405 ? -37.525 -24.393 -6.948 1.00 33.06 405 GLU A C 1
ATOM 3075 O O . GLU A 1 405 ? -36.847 -25.385 -6.684 1.00 33.06 405 GLU A O 1
ATOM 3080 N N . ASN A 1 406 ? -38.389 -23.844 -6.089 1.00 33.09 406 ASN A N 1
ATOM 3081 C CA . ASN A 1 406 ? -39.023 -24.435 -4.904 1.00 33.09 406 ASN A CA 1
ATOM 3082 C C . ASN A 1 406 ? -38.238 -25.449 -4.036 1.00 33.09 406 ASN A C 1
ATOM 3084 O O . ASN A 1 406 ? -38.196 -26.650 -4.294 1.00 33.09 406 ASN A O 1
ATOM 3088 N N . GLY A 1 407 ? -37.871 -24.994 -2.833 1.00 36.69 407 GLY A N 1
ATOM 3089 C CA . GLY A 1 407 ? -38.236 -25.742 -1.620 1.00 36.69 407 GLY A CA 1
ATOM 3090 C C . GLY A 1 407 ? -37.377 -26.950 -1.218 1.00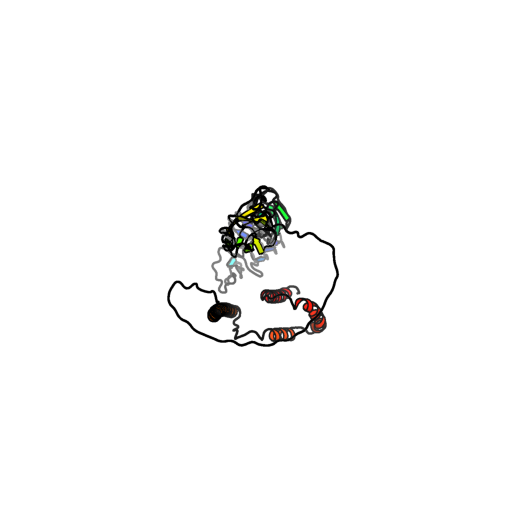 36.69 407 GLY A C 1
ATOM 3091 O O . GLY A 1 407 ? -37.848 -28.081 -1.182 1.00 36.69 407 GLY A O 1
ATOM 3092 N N . THR A 1 408 ? -36.158 -26.682 -0.748 1.00 37.69 408 THR A N 1
ATOM 3093 C CA . THR A 1 408 ? -35.649 -27.271 0.514 1.00 37.69 408 THR A CA 1
ATOM 3094 C C . THR A 1 408 ? -35.611 -28.810 0.670 1.00 37.69 408 THR A C 1
ATOM 3096 O O . THR A 1 408 ? -35.708 -29.285 1.796 1.00 37.69 408 THR A O 1
ATOM 3099 N N . LEU A 1 409 ? -35.407 -29.628 -0.381 1.00 30.91 409 LEU A N 1
ATOM 3100 C CA . LEU A 1 409 ? -35.117 -31.074 -0.181 1.00 30.91 409 LEU A CA 1
ATOM 3101 C C . LEU A 1 409 ? -34.332 -31.807 -1.303 1.00 30.91 409 LEU A C 1
ATOM 3103 O O . LEU A 1 409 ? -34.579 -32.979 -1.586 1.00 30.91 409 LEU A O 1
ATOM 3107 N N . ARG A 1 410 ? -33.339 -31.157 -1.939 1.00 33.09 410 ARG A N 1
ATOM 3108 C CA . ARG A 1 410 ? -32.445 -31.815 -2.936 1.00 33.09 410 ARG A CA 1
ATOM 3109 C C . ARG A 1 410 ? -30.928 -31.672 -2.741 1.00 33.09 410 ARG A C 1
ATOM 3111 O O . ARG A 1 410 ? -30.179 -32.383 -3.406 1.00 33.09 410 ARG A O 1
ATOM 3118 N N . VAL A 1 411 ? -30.457 -30.821 -1.826 1.00 34.53 411 VAL A N 1
ATOM 3119 C CA . VAL A 1 411 ? -29.018 -30.495 -1.695 1.00 34.53 411 VAL A CA 1
ATOM 3120 C C . VAL A 1 411 ? -28.154 -31.722 -1.361 1.00 34.53 411 VAL A C 1
ATOM 3122 O O . VAL A 1 411 ? -27.106 -31.910 -1.972 1.00 34.53 411 VAL A O 1
ATOM 3125 N N . GLN A 1 412 ? -28.606 -32.593 -0.451 1.00 31.64 412 GLN A N 1
ATOM 3126 C CA . GLN A 1 412 ? -27.808 -33.719 0.053 1.00 31.64 412 GLN A CA 1
ATOM 3127 C C . GLN A 1 412 ? -27.423 -34.730 -1.046 1.00 31.64 412 GLN A C 1
ATOM 3129 O O . GLN A 1 412 ? -26.236 -34.964 -1.267 1.00 31.64 412 GLN A O 1
ATOM 3134 N N . LYS A 1 413 ? -28.401 -35.229 -1.820 1.00 33.06 413 LYS A N 1
ATOM 3135 C CA . LYS A 1 413 ? -28.144 -36.152 -2.945 1.00 33.06 413 LYS A CA 1
ATOM 3136 C C . LYS A 1 413 ? -27.271 -35.542 -4.049 1.00 33.06 413 LYS A C 1
ATOM 3138 O O . LYS A 1 413 ? -26.552 -36.271 -4.726 1.00 33.06 413 LYS A O 1
ATOM 3143 N N . SER A 1 414 ? -27.327 -34.220 -4.236 1.00 40.81 414 SER A N 1
ATOM 3144 C CA . SER A 1 414 ? -26.516 -33.527 -5.246 1.00 40.81 414 SER A CA 1
ATOM 3145 C C . SER A 1 414 ? -25.033 -33.443 -4.854 1.00 40.81 414 SER A C 1
ATOM 3147 O O . SER A 1 414 ? -24.163 -33.495 -5.717 1.00 40.81 414 SER A O 1
ATOM 3149 N N . ILE A 1 415 ? -24.725 -33.370 -3.553 1.00 38.59 415 ILE A N 1
ATOM 3150 C CA . ILE A 1 415 ? -23.340 -33.367 -3.052 1.00 38.59 415 ILE A CA 1
ATOM 3151 C C . ILE A 1 415 ? -22.735 -34.774 -3.123 1.00 38.59 415 ILE A C 1
ATOM 3153 O O . ILE A 1 415 ? -21.612 -34.930 -3.598 1.00 38.59 415 ILE A O 1
ATOM 3157 N N . GLU A 1 416 ? -23.485 -35.799 -2.711 1.00 38.31 416 GLU A N 1
ATOM 3158 C CA . GLU A 1 416 ? -23.052 -37.204 -2.781 1.00 38.31 416 GLU A CA 1
ATOM 3159 C C . GLU A 1 416 ? -22.731 -37.605 -4.234 1.00 38.31 416 GLU A C 1
ATOM 3161 O O . GLU A 1 416 ? -21.610 -38.021 -4.532 1.00 38.31 416 GLU A O 1
ATOM 3166 N N . GLY A 1 417 ? -23.654 -37.338 -5.168 1.00 41.62 417 GLY A N 1
ATOM 3167 C CA . GLY A 1 417 ? -23.446 -37.588 -6.598 1.00 41.62 417 GLY A CA 1
ATOM 3168 C C . GLY A 1 417 ? -22.364 -36.724 -7.263 1.00 41.62 417 GLY A C 1
ATOM 3169 O O . GLY A 1 417 ? -21.870 -37.090 -8.329 1.00 41.62 417 GLY A O 1
ATOM 3170 N N . PHE A 1 418 ? -21.955 -35.600 -6.666 1.00 40.91 418 PHE A N 1
ATOM 3171 C CA . PHE A 1 418 ? -20.836 -34.800 -7.175 1.00 40.91 418 PHE A CA 1
ATOM 3172 C C . PHE A 1 418 ? -19.475 -35.391 -6.781 1.00 40.91 418 PHE A C 1
ATOM 3174 O O . PHE A 1 418 ? -18.539 -35.347 -7.582 1.00 40.91 418 PHE A O 1
ATOM 3181 N N . ILE A 1 419 ? -19.368 -35.962 -5.575 1.00 43.25 419 ILE A N 1
ATOM 3182 C CA . ILE A 1 419 ? -18.130 -36.555 -5.047 1.00 43.25 419 ILE A CA 1
ATOM 3183 C C . ILE A 1 419 ? -17.773 -37.839 -5.808 1.00 43.25 419 ILE A C 1
ATOM 3185 O O . ILE A 1 419 ? -16.646 -37.957 -6.294 1.00 43.25 419 ILE A O 1
ATOM 3189 N N . ASP A 1 420 ? -18.731 -38.756 -5.981 1.00 43.91 420 ASP A N 1
ATOM 3190 C CA . ASP A 1 420 ? -18.487 -40.050 -6.642 1.00 43.91 420 ASP A CA 1
ATOM 3191 C C . ASP A 1 420 ? -18.057 -39.907 -8.116 1.00 43.91 420 ASP A C 1
ATOM 3193 O O . ASP A 1 420 ? -17.275 -40.716 -8.612 1.00 43.91 420 ASP A O 1
ATOM 3197 N N . ASN A 1 421 ? -18.502 -38.849 -8.807 1.00 43.47 421 ASN A N 1
ATOM 3198 C CA . ASN A 1 421 ? -18.177 -38.600 -10.218 1.00 43.47 421 ASN A CA 1
ATOM 3199 C C . ASN A 1 421 ? -16.838 -37.865 -10.458 1.00 43.47 421 ASN A C 1
ATOM 3201 O O . ASN A 1 421 ? -16.429 -37.728 -11.609 1.00 43.47 421 ASN A O 1
ATOM 3205 N N . HIS A 1 422 ? -16.149 -37.381 -9.415 1.00 44.12 422 HIS A N 1
ATOM 3206 C CA . HIS A 1 422 ? -14.937 -36.550 -9.567 1.00 44.12 422 HIS A CA 1
ATOM 3207 C C . HIS A 1 422 ? -13.720 -37.011 -8.742 1.00 44.12 422 HIS A C 1
ATOM 3209 O O . HIS A 1 422 ? -12.670 -36.362 -8.789 1.00 44.12 422 HIS A O 1
ATOM 3215 N N . ALA A 1 423 ? -13.825 -38.114 -7.998 1.00 40.12 423 ALA A N 1
ATOM 3216 C CA . ALA A 1 423 ? -12.740 -38.651 -7.176 1.00 40.12 423 ALA A CA 1
ATOM 3217 C C . ALA A 1 423 ? -11.906 -39.716 -7.932 1.00 40.12 423 ALA A C 1
ATOM 3219 O O . ALA A 1 423 ? -12.458 -40.735 -8.352 1.00 40.12 423 ALA A O 1
ATOM 3220 N N . PRO A 1 424 ? -10.573 -39.552 -8.087 1.00 39.41 424 PRO A N 1
ATOM 3221 C CA . PRO A 1 424 ? -9.723 -40.577 -8.693 1.00 39.41 424 PRO A CA 1
ATOM 3222 C C . PRO A 1 424 ? -9.597 -41.804 -7.779 1.00 39.41 424 PRO A C 1
ATOM 3224 O O . PRO A 1 424 ? -9.587 -41.687 -6.551 1.00 39.41 424 PRO A O 1
ATOM 3227 N N . GLU A 1 425 ? -9.463 -42.992 -8.371 1.00 44.78 425 GLU A N 1
ATOM 3228 C CA . GLU A 1 425 ? -9.656 -44.269 -7.662 1.00 44.78 425 GLU A CA 1
ATOM 3229 C C . GLU A 1 425 ? -8.702 -44.515 -6.486 1.00 44.78 425 GLU A C 1
ATOM 3231 O O . GLU A 1 425 ? -9.090 -45.150 -5.506 1.00 44.78 425 GLU A O 1
ATOM 3236 N N . SER A 1 426 ? -7.501 -43.932 -6.522 1.00 43.06 426 SER A N 1
ATOM 3237 C CA . SER A 1 426 ? -6.517 -43.972 -5.432 1.00 43.06 426 SER A CA 1
ATOM 3238 C C . SER A 1 426 ? -7.011 -43.364 -4.110 1.00 43.06 426 SER A C 1
ATOM 3240 O O . SER A 1 426 ? -6.401 -43.597 -3.068 1.00 43.06 426 SER A O 1
ATOM 3242 N N . SER A 1 427 ? -8.118 -42.613 -4.122 1.00 46.09 427 SER A N 1
ATOM 3243 C CA . SER A 1 427 ? -8.712 -41.993 -2.929 1.00 46.09 427 SER A CA 1
ATOM 3244 C C . SER A 1 427 ? -9.771 -42.847 -2.216 1.00 46.09 427 SER A C 1
ATOM 3246 O O . SER A 1 427 ? -10.100 -42.562 -1.064 1.00 46.09 427 SER A O 1
ATOM 3248 N N . LYS A 1 428 ? -10.284 -43.921 -2.838 1.00 44.12 428 LYS A N 1
ATOM 3249 C CA . LYS A 1 428 ? -11.434 -44.689 -2.312 1.00 44.12 428 LYS A CA 1
ATOM 3250 C C . LYS A 1 428 ? -11.157 -45.355 -0.949 1.00 44.12 428 LYS A C 1
ATOM 3252 O O . LYS A 1 428 ? -12.067 -45.472 -0.131 1.00 44.12 428 LYS A O 1
ATOM 3257 N N . ASN A 1 429 ? -9.902 -45.710 -0.657 1.00 43.19 429 ASN A N 1
ATOM 3258 C CA . ASN A 1 429 ? -9.525 -46.419 0.576 1.00 43.19 429 ASN A CA 1
ATOM 3259 C C . ASN A 1 429 ? -9.514 -45.553 1.853 1.00 43.19 429 ASN A C 1
ATOM 3261 O O . ASN A 1 429 ? -9.561 -46.113 2.945 1.00 43.19 429 ASN A O 1
ATOM 3265 N N . SER A 1 430 ? -9.488 -44.215 1.763 1.00 47.03 430 SER A N 1
ATOM 3266 C CA . SER A 1 430 ? -9.501 -43.329 2.948 1.00 47.03 430 SER A CA 1
ATOM 3267 C C . SER A 1 430 ? -10.900 -42.833 3.341 1.00 47.03 430 SER A C 1
ATOM 3269 O O . SER A 1 430 ? -11.063 -42.154 4.359 1.00 47.03 430 SER A O 1
ATOM 3271 N N . LEU A 1 431 ? -11.940 -43.207 2.586 1.00 43.16 431 LEU A N 1
ATOM 3272 C CA . LEU A 1 431 ? -13.327 -42.800 2.834 1.00 43.16 431 LEU A CA 1
ATOM 3273 C C . LEU A 1 431 ? -13.856 -43.156 4.248 1.00 43.16 431 LEU A C 1
ATOM 3275 O O . LEU A 1 431 ? -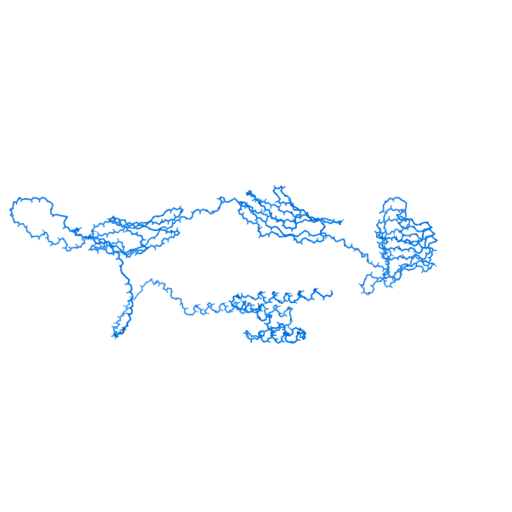14.538 -42.310 4.835 1.00 43.16 431 LEU A O 1
ATOM 3279 N N . PRO A 1 432 ? -13.547 -44.325 4.857 1.00 45.84 432 PRO A N 1
ATOM 3280 C CA . PRO A 1 432 ? -13.959 -44.624 6.236 1.00 45.84 432 PRO A CA 1
ATOM 3281 C C . PRO A 1 432 ? -13.302 -43.700 7.273 1.00 45.84 432 PRO A C 1
ATOM 3283 O O . PRO A 1 432 ? -13.900 -43.362 8.296 1.00 45.84 432 PRO A O 1
ATOM 3286 N N . GLU A 1 433 ? -12.072 -43.268 7.001 1.00 42.94 433 GLU A N 1
ATOM 3287 C CA . GLU A 1 433 ? -11.249 -42.471 7.909 1.00 42.94 433 GLU A CA 1
ATOM 3288 C C . GLU A 1 433 ? -11.603 -40.978 7.836 1.00 42.94 433 GLU A C 1
ATOM 3290 O O . GLU A 1 433 ? -11.697 -40.303 8.864 1.00 42.94 433 GLU A O 1
ATOM 3295 N N . MET A 1 434 ? -11.949 -40.486 6.640 1.00 38.47 434 MET A N 1
ATOM 3296 C CA . MET A 1 434 ? -12.597 -39.182 6.459 1.00 38.47 434 MET A CA 1
ATOM 3297 C C . MET A 1 434 ? -13.954 -39.117 7.173 1.00 38.47 434 MET A C 1
ATOM 3299 O O . MET A 1 434 ? -14.212 -38.157 7.899 1.00 38.47 434 MET A O 1
ATOM 3303 N N . LYS A 1 435 ? -14.795 -40.158 7.054 1.00 41.31 435 LYS A N 1
ATOM 3304 C CA . LYS A 1 435 ? -16.082 -40.233 7.772 1.00 41.31 435 LYS A CA 1
ATOM 3305 C C . LYS A 1 435 ? -15.896 -40.171 9.296 1.00 41.31 435 LYS A C 1
ATOM 3307 O O . LYS A 1 435 ? -16.614 -39.423 9.958 1.00 41.31 435 LYS A O 1
ATOM 3312 N N . LYS A 1 436 ? -14.881 -40.852 9.849 1.00 43.91 436 LYS A N 1
ATOM 3313 C CA . LYS A 1 436 ? -14.515 -40.751 11.278 1.00 43.91 436 LYS A CA 1
ATOM 3314 C C . LYS A 1 436 ? -14.107 -39.338 11.719 1.00 43.91 436 LYS A C 1
ATOM 3316 O O . LYS A 1 436 ? -14.422 -38.960 12.843 1.00 43.91 436 LYS A O 1
ATOM 3321 N N . ARG A 1 437 ? -13.434 -38.554 10.868 1.00 39.78 437 ARG A N 1
ATOM 3322 C CA . ARG A 1 437 ? -13.013 -37.174 11.198 1.00 39.78 437 ARG A CA 1
ATOM 3323 C C . ARG A 1 437 ? -14.149 -36.145 11.156 1.00 39.78 437 ARG A C 1
ATOM 3325 O O . ARG A 1 437 ? -14.043 -35.123 11.823 1.00 39.78 437 ARG A O 1
ATOM 3332 N N . ILE A 1 438 ? -15.212 -36.404 10.393 1.00 38.59 438 ILE A N 1
ATOM 3333 C CA . ILE A 1 438 ? -16.349 -35.478 10.225 1.00 38.59 438 ILE A CA 1
ATOM 3334 C C . ILE A 1 438 ? -17.432 -35.700 11.297 1.00 38.59 438 ILE A C 1
ATOM 3336 O O . ILE A 1 438 ? -18.081 -34.745 11.719 1.00 38.59 438 ILE A O 1
ATOM 3340 N N . ALA A 1 439 ? -17.592 -36.934 11.789 1.00 34.66 439 ALA A N 1
ATOM 3341 C CA . ALA A 1 439 ? -18.627 -37.310 12.759 1.00 34.66 439 ALA A CA 1
ATOM 3342 C C . ALA A 1 439 ? -18.774 -36.400 14.011 1.00 34.66 439 ALA A C 1
ATOM 3344 O O . ALA A 1 439 ? -19.917 -36.169 14.406 1.00 34.66 439 ALA A O 1
ATOM 3345 N N . PRO A 1 440 ? -17.706 -35.835 14.623 1.00 34.88 440 PRO A N 1
ATOM 3346 C CA . PRO A 1 440 ? -17.847 -34.981 15.812 1.00 34.88 440 PRO A CA 1
ATOM 3347 C C . PRO A 1 440 ? -18.563 -33.638 15.583 1.00 34.88 440 PRO A C 1
ATOM 3349 O O . PRO A 1 440 ? -18.985 -33.012 16.547 1.00 34.88 440 PRO A O 1
ATOM 3352 N N . TRP A 1 441 ? -18.696 -33.180 14.332 1.00 32.31 441 TRP A N 1
ATOM 3353 C CA . TRP A 1 441 ? -19.197 -31.837 13.993 1.00 32.31 441 TRP A CA 1
ATOM 3354 C C . TRP A 1 441 ? -20.694 -31.783 13.643 1.00 32.31 441 TRP A C 1
ATOM 3356 O O . TRP A 1 441 ? -21.204 -30.739 13.245 1.00 32.31 441 TRP A O 1
ATOM 3366 N N . VAL A 1 442 ? -21.410 -32.905 13.744 1.00 35.59 442 VAL A N 1
ATOM 3367 C CA . VAL A 1 442 ? -22.756 -33.047 13.160 1.00 35.59 442 VAL A CA 1
ATOM 3368 C C . VAL A 1 442 ? -23.904 -32.426 13.995 1.00 35.59 442 VAL A C 1
ATOM 3370 O O . VAL A 1 442 ? -24.893 -32.031 13.378 1.00 35.59 442 VAL A O 1
ATOM 3373 N N . PRO A 1 443 ? -23.814 -32.251 15.337 1.00 35.47 443 PRO A N 1
ATOM 3374 C CA . PRO A 1 443 ? -24.891 -31.632 16.118 1.00 35.47 443 PRO A CA 1
ATOM 3375 C C . PRO A 1 443 ? -24.493 -30.344 16.880 1.00 35.47 443 PRO A C 1
ATOM 3377 O O . PRO A 1 443 ? -24.780 -30.243 18.070 1.00 35.47 443 PRO A O 1
ATOM 3380 N N . SER A 1 444 ? -23.868 -29.345 16.231 1.00 33.03 444 SER A N 1
ATOM 3381 C CA . SER A 1 444 ? -23.892 -27.926 16.681 1.00 33.03 444 SER A CA 1
ATOM 3382 C C . SER A 1 444 ? -23.300 -26.940 15.657 1.00 33.03 444 SER A C 1
ATOM 3384 O O . SER A 1 444 ? -22.099 -26.701 15.672 1.00 33.03 444 SER A O 1
ATOM 3386 N N . PHE A 1 445 ? -24.152 -26.367 14.792 1.00 26.86 445 PHE A N 1
ATOM 3387 C CA . PHE A 1 445 ? -24.246 -24.941 14.384 1.00 26.86 445 PHE A CA 1
ATOM 3388 C C . PHE A 1 445 ? -24.940 -24.797 13.017 1.00 26.86 445 PHE A C 1
ATOM 3390 O O . PHE A 1 445 ? -24.554 -25.415 12.027 1.00 26.86 445 PHE A O 1
ATOM 3397 N N . LEU A 1 446 ? -25.946 -23.921 12.946 1.00 36.06 446 LEU A N 1
ATOM 3398 C CA . LEU A 1 446 ? -26.563 -23.476 11.694 1.00 36.06 446 LEU A CA 1
ATOM 3399 C C . LEU A 1 446 ? -25.750 -22.318 11.097 1.00 36.06 446 LEU A C 1
ATOM 3401 O O . LEU A 1 446 ? -25.456 -21.351 11.793 1.00 36.06 446 LEU A O 1
ATOM 3405 N N . GLY A 1 447 ? -25.437 -22.375 9.798 1.00 30.27 447 GLY A N 1
ATOM 3406 C CA . GLY A 1 447 ? -24.806 -21.250 9.101 1.00 30.27 447 GLY A CA 1
ATOM 3407 C C . GLY A 1 447 ? -24.377 -21.553 7.664 1.00 30.27 447 GLY A C 1
ATOM 3408 O O . GLY A 1 447 ? -23.403 -22.267 7.434 1.00 30.27 447 GLY A O 1
ATOM 3409 N N . LEU A 1 448 ? -25.047 -20.933 6.684 1.00 36.38 448 LEU A N 1
ATOM 3410 C CA . LEU A 1 448 ? -24.721 -21.039 5.247 1.00 36.38 448 LEU A CA 1
ATOM 3411 C C . LEU A 1 448 ? -23.266 -20.644 4.910 1.00 36.38 448 LEU A C 1
ATOM 3413 O O . LEU A 1 448 ? -22.698 -21.151 3.942 1.00 36.38 448 LEU A O 1
ATOM 3417 N N . ALA A 1 449 ? -22.632 -19.812 5.744 1.00 35.69 449 ALA A N 1
ATOM 3418 C CA . ALA A 1 449 ? -21.224 -19.433 5.620 1.00 35.69 449 ALA A CA 1
ATOM 3419 C C . ALA A 1 449 ? -20.253 -20.634 5.646 1.00 35.69 449 ALA A C 1
ATOM 3421 O O . ALA A 1 449 ? -19.256 -20.627 4.923 1.00 35.69 449 ALA A O 1
ATOM 3422 N N . GLY A 1 450 ? -20.547 -21.691 6.418 1.00 34.97 450 GLY A N 1
ATOM 3423 C CA . GLY A 1 450 ? -19.668 -22.864 6.528 1.00 34.97 450 GLY A CA 1
ATOM 3424 C C . GLY A 1 450 ? -19.525 -23.638 5.211 1.00 34.97 450 GLY A C 1
ATOM 3425 O O . GLY A 1 450 ? -18.433 -24.090 4.862 1.00 34.97 450 GLY A O 1
ATOM 3426 N N . VAL A 1 451 ? -20.605 -23.719 4.427 1.00 40.47 451 VAL A N 1
ATOM 3427 C CA . VAL A 1 451 ? -20.603 -24.380 3.110 1.00 40.47 451 VAL A CA 1
ATOM 3428 C C . VAL A 1 451 ? -19.788 -23.565 2.101 1.00 40.47 451 VAL A C 1
ATOM 3430 O O . VAL A 1 451 ? -18.958 -24.126 1.384 1.00 40.47 451 VAL A O 1
ATOM 3433 N N . ALA A 1 452 ? -19.946 -22.237 2.094 1.00 39.78 452 ALA A N 1
ATOM 3434 C CA . ALA A 1 452 ? -19.145 -21.347 1.252 1.00 39.78 452 ALA A CA 1
ATOM 3435 C C . ALA A 1 452 ? -17.640 -21.435 1.582 1.00 39.78 452 ALA A C 1
ATOM 3437 O O . ALA A 1 452 ? -16.804 -21.484 0.676 1.00 39.78 452 ALA A O 1
ATOM 3438 N N . PHE A 1 453 ? -17.287 -21.533 2.869 1.00 37.72 453 PHE A N 1
ATOM 3439 C CA . PHE A 1 453 ? -15.901 -21.690 3.315 1.00 37.72 453 PHE A CA 1
ATOM 3440 C C . PHE A 1 453 ? -15.282 -23.025 2.859 1.00 37.72 453 PHE A C 1
ATOM 3442 O O . PHE A 1 453 ? -14.167 -23.041 2.336 1.00 37.72 453 PHE A O 1
ATOM 3449 N N . MET A 1 454 ? -16.026 -24.133 2.962 1.00 38.38 454 MET A N 1
ATOM 3450 C CA . MET A 1 454 ? -15.605 -25.455 2.467 1.00 38.38 454 MET A CA 1
ATOM 3451 C C . MET A 1 454 ? -15.375 -25.470 0.945 1.00 38.38 454 MET A C 1
ATOM 3453 O O . MET A 1 454 ? -14.352 -25.974 0.477 1.00 38.38 454 MET A O 1
ATOM 3457 N N . VAL A 1 455 ? -16.272 -24.861 0.160 1.00 43.28 455 VAL A N 1
ATOM 3458 C CA . VAL A 1 455 ? -16.112 -24.744 -1.304 1.00 43.28 455 VAL A CA 1
ATOM 3459 C C . VAL A 1 455 ? -14.911 -23.856 -1.672 1.00 43.28 455 VAL A C 1
ATOM 3461 O O . VAL A 1 455 ? -14.176 -24.166 -2.613 1.00 43.28 45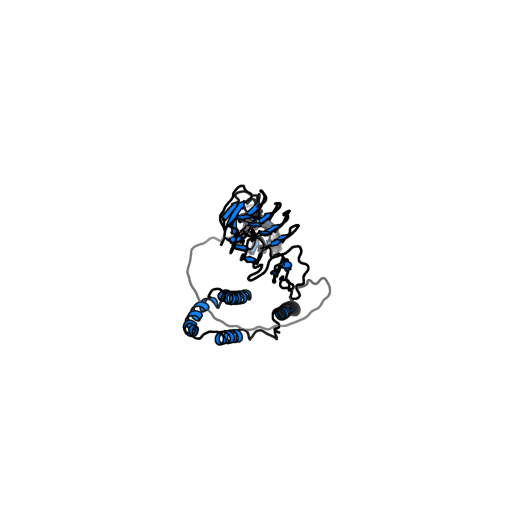5 VAL A O 1
ATOM 3464 N N . SER A 1 456 ? -14.654 -22.792 -0.904 1.00 39.78 456 SER A N 1
ATOM 3465 C CA . SER A 1 456 ? -13.471 -21.934 -1.066 1.00 39.78 456 SER A CA 1
ATOM 3466 C C . SER A 1 456 ? -12.161 -22.685 -0.780 1.00 39.78 456 SER A C 1
ATOM 3468 O O . SER A 1 456 ? -11.224 -22.627 -1.583 1.00 39.78 456 SER A O 1
ATOM 3470 N N . MET A 1 457 ? -12.112 -23.477 0.299 1.00 39.03 457 MET A N 1
ATOM 3471 C CA . MET A 1 457 ? -10.976 -24.353 0.620 1.00 39.03 457 MET A CA 1
ATOM 3472 C C . MET A 1 457 ? -10.700 -25.376 -0.491 1.00 39.03 457 MET A C 1
ATOM 3474 O O . MET A 1 457 ? -9.553 -25.523 -0.916 1.00 39.03 457 MET A O 1
ATOM 3478 N N . LEU A 1 458 ? -11.739 -26.025 -1.030 1.00 41.00 458 LEU A N 1
ATOM 3479 C CA . LEU A 1 458 ? -11.601 -26.987 -2.132 1.00 41.00 458 LEU A CA 1
ATOM 3480 C C . LEU A 1 458 ? -11.107 -26.340 -3.441 1.00 41.00 458 LEU A C 1
ATOM 3482 O O . LEU A 1 458 ? -10.355 -26.974 -4.184 1.00 41.00 458 LEU A O 1
ATOM 3486 N N . LYS A 1 459 ? -11.445 -25.069 -3.713 1.00 40.41 459 LYS A N 1
ATOM 3487 C CA . LYS A 1 459 ? -10.833 -24.304 -4.817 1.00 40.41 459 LYS A CA 1
ATOM 3488 C C . LYS A 1 459 ? -9.370 -23.931 -4.532 1.00 40.41 459 LYS A C 1
ATOM 3490 O O . LYS A 1 459 ? -8.537 -24.065 -5.428 1.00 40.41 459 LYS A O 1
ATOM 3495 N N . ARG A 1 460 ? -9.025 -23.502 -3.309 1.00 37.25 460 ARG A N 1
ATOM 3496 C CA . ARG A 1 460 ? -7.642 -23.120 -2.941 1.00 37.25 460 ARG A CA 1
ATOM 3497 C C . ARG A 1 460 ? -6.669 -24.302 -2.911 1.00 37.25 460 ARG A C 1
ATOM 3499 O O . ARG A 1 460 ? -5.545 -24.160 -3.388 1.00 37.25 460 ARG A O 1
ATOM 3506 N N . GLY A 1 461 ? -7.106 -25.481 -2.463 1.00 34.66 461 GLY A N 1
ATOM 3507 C CA . GLY A 1 461 ? -6.286 -26.702 -2.446 1.00 34.66 461 GLY A CA 1
ATOM 3508 C C . GLY A 1 461 ? -5.799 -27.176 -3.826 1.00 34.66 461 GLY A C 1
ATOM 3509 O O . GLY A 1 461 ? -4.896 -28.003 -3.902 1.00 34.66 461 GLY A O 1
ATOM 3510 N N . ARG A 1 462 ? -6.350 -26.638 -4.924 1.00 39.88 462 ARG A N 1
ATOM 3511 C CA . ARG A 1 462 ? -6.041 -27.044 -6.306 1.00 39.88 462 ARG A CA 1
ATOM 3512 C C . ARG A 1 462 ? -4.999 -26.161 -7.018 1.00 39.88 462 ARG A C 1
ATOM 3514 O O . ARG A 1 462 ? -4.777 -26.351 -8.210 1.00 39.88 462 ARG A O 1
ATOM 3521 N N . ARG A 1 463 ? -4.360 -25.211 -6.315 1.00 37.50 463 ARG A N 1
ATOM 3522 C CA . ARG A 1 463 ? -3.277 -24.347 -6.852 1.00 37.50 463 ARG A CA 1
ATOM 3523 C C . ARG A 1 463 ? -1.888 -24.556 -6.226 1.00 37.50 463 ARG A C 1
ATOM 3525 O O . ARG A 1 463 ? -0.957 -23.880 -6.639 1.00 37.50 463 ARG A O 1
ATOM 3532 N N . SER A 1 464 ? -1.718 -25.503 -5.299 1.00 39.97 464 SER A N 1
ATOM 3533 C CA . SER A 1 464 ? -0.400 -25.870 -4.745 1.00 39.97 464 SER A CA 1
ATOM 3534 C C . SER A 1 464 ? -0.127 -27.370 -4.903 1.00 39.97 464 SER A C 1
ATOM 3536 O O . SER A 1 464 ? -0.259 -28.141 -3.953 1.00 39.97 464 SER A O 1
ATOM 3538 N N . ARG A 1 465 ? 0.161 -27.773 -6.152 1.00 38.34 465 ARG A N 1
ATOM 3539 C CA . ARG A 1 465 ? 0.921 -28.976 -6.565 1.00 38.34 465 ARG A CA 1
ATOM 3540 C C . ARG A 1 465 ? 0.950 -29.106 -8.096 1.00 38.34 465 ARG A C 1
ATOM 3542 O O . ARG A 1 465 ? 0.160 -29.836 -8.695 1.00 38.34 465 ARG A O 1
ATOM 3549 N N . LYS A 1 466 ? 1.894 -28.395 -8.700 1.00 34.72 466 LYS A N 1
ATOM 3550 C CA . LYS A 1 466 ? 2.662 -28.814 -9.875 1.00 34.72 466 LYS A CA 1
ATOM 3551 C C . LYS A 1 466 ? 4.109 -28.401 -9.631 1.00 34.72 466 LYS A C 1
ATOM 3553 O O . LYS A 1 466 ? 4.273 -27.422 -8.870 1.00 34.72 466 LYS A O 1
#

pLDDT: mean 71.55, std 28.94, range [23.06, 98.12]

Mean predicted aligned error: 22.38 Å

Solvent-accessible surface area (backbone atoms only — not comparable to full-atom values): 27715 Å² total; per-residue (Å²): 79,69,72,77,57,47,51,44,76,43,68,69,48,61,66,49,76,52,61,70,45,55,23,36,67,25,47,27,21,36,37,32,33,53,22,31,52,27,41,38,31,51,27,40,21,31,59,8,66,68,19,14,31,38,30,41,73,21,35,59,26,40,36,26,52,26,37,26,43,31,86,32,42,59,44,57,70,41,59,46,38,33,44,83,93,50,10,28,24,50,78,84,69,87,70,47,57,91,82,76,83,48,46,20,79,45,62,45,67,56,24,70,93,73,66,21,46,19,70,32,23,24,72,55,78,83,71,79,75,75,77,56,28,42,40,38,70,48,63,78,62,47,68,46,47,31,66,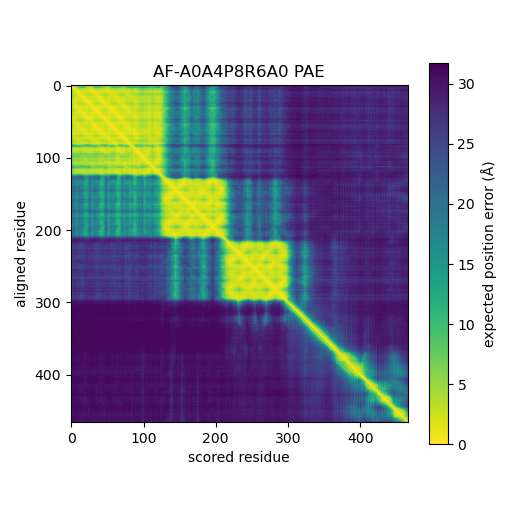30,73,41,44,38,40,63,65,53,40,68,49,79,47,56,41,38,36,50,58,82,84,53,70,46,67,63,71,57,47,75,49,68,44,71,54,59,45,80,26,54,30,34,39,39,25,22,42,100,79,40,69,29,69,34,73,50,69,34,37,26,37,60,54,92,69,73,66,81,77,69,60,24,48,37,38,75,51,58,82,60,54,59,52,40,46,72,33,75,38,46,35,39,62,67,54,41,67,48,81,45,57,40,39,35,54,58,82,81,53,69,47,68,62,62,66,44,74,49,73,41,75,61,62,47,77,28,56,30,36,39,38,22,26,38,99,68,39,68,26,68,36,73,49,66,33,44,32,33,74,60,76,78,77,71,78,82,73,90,84,84,89,80,84,82,81,90,82,80,84,88,91,82,85,87,86,87,84,80,89,88,82,86,84,91,82,84,88,85,84,87,87,85,82,90,90,87,84,90,81,88,89,87,90,86,83,89,80,88,89,88,88,92,78,88,81,80,87,76,92,70,83,50,78,65,57,58,50,51,52,49,49,55,56,46,53,53,48,53,50,50,51,49,57,49,50,54,50,48,25,75,76,67,72,54,84,85,82,79,81,96,80,60,69,69,66,55,52,56,61,51,49,73,76,71,60,64,77,92,54,65,85,50,51,71,59,53,51,64,71,53,60,86,65,76,90,78,82,91,60,77,64,59,59,57,50,53,56,50,49,61,59,58,66,73,75,76,85,131

Sequence (466 aa):
ITEGRCGVFLNRVDNCTVNDNKISNLEAGIYLFESSNNLLSNNMVYSNLDCGIKLLSSPDNVIYRNYFNNTNNARDNKFNTWNDSRGNYWSDYEGSDENGDGIGDSAYAVNPEAGSMDYMPLMEYLHSSPVLPTARFTSDITEGFAPLSVRFKDFSENATSRLWMFGDGNTSDSPSPLHTFFNEGEYIVSLIVSNENDSDSASVTIRALNASRQSDPVLPEAKLISNATGGRVPLVIKFVDLSRNADCITWSFGDGKKSCCPEPEHTFCCPGNYTVSLVAGNENGTSTTCIAISVLKNETDMNTKENLEGEGASGTENKGLIGCITRYIGGTSDEVQDDNEVQDESIDAEATGNSEPGDESKRIIQGIIHKGELESIKSSVVSTKDSVVSAVSSKVHTETGISLENGTLRVQKSIEGFIDNHAPESSKNSLPEMKKRIAPWVPSFLGLAGVAFMVSMLKRGRRSRK

InterPro domains:
  IPR000601 PKD domain [PF18911] (129-205)
  IPR000601 PKD domain [PF18911] (233-289)
  IPR000601 PKD domain [PS50093] (164-206)
  IPR000601 PKD domain [PS50093] (250-295)
  IPR007742 Periplasmic copper-binding protein NosD-like, beta helix domain [PF05048] (6-95)
  IPR011050 Pectin lyase fold/virulence factor [SSF51126] (8-119)
  IPR012334 Pectin lyase fold [G3DSA:2.160.20.10] (1-103)
  IPR013783 Immunoglobulin-like fold [G3DSA:2.60.40.10] (130-214)
  IPR013783 Immunoglobulin-like fold [G3DSA:2.60.40.10] (217-303)
  IPR022409 PKD/Chitinase domain [SM00089] (134-211)
  IPR022409 PKD/Chitinase domain [SM00089] (221-298)
  IPR022441 Parallel beta-helix repeat-2 [TIGR03804] (7-48)
  IPR022441 Parallel beta-helix repeat-2 [TIGR03804] (29-73)
  IPR035986 PKD domain superfamily [SSF49299] (131-208)
  IPR035986 PKD domain superfamily [SSF49299] (216-296)
  IPR051200 Multi-functional host-pathogen interaction and enzymatic activity protein [PTHR47197] (134-213)

Nearest PDB structures (foldseek):
  2kzw-assembly1_A  TM=5.478E-01  e=7.145E-15  Methanosarcina mazei
  1l0q-assembly4_D  TM=4.975E-01  e=1.308E-08  Methanosarcina mazei S-6
  7kv7-assembly1_AAA  TM=4.183E-01  e=3.826E-04  Bacteroides fluxus YIT 12057
  7wmp-assembly1_B  TM=5.842E-01  e=3.578E-03  Helicobacter phage KHP30
  7kv7-assembly1_BBB  TM=4.114E-01  e=5.658E-04  Bacteroides fluxus YIT 12057

Foldseek 3Di:
DADDAEQAEAACEEDEEAEDAEAEDHQEHYEYHCYENYEYEHYEFEHHANEDYEYHVYEHYAAALYEAHYPHHADHDYHYHQYDPAGYEDPPDPADDPPPPQWGCDWDCRDPVHSHIRRTYGNDRPPPPPPWKAWDKDKPDQEDAAQDKIKIATPIPPFPFKKKDFQPRDIDRDRIDIDTRHDFDWTKIKMWTGDPPGIDMDIGIHGHDHPVVVDDDDWKAWDKDKPDQEDEAFDKIKMATPIPPFPFKKKDFQPRDIDGDRIDIDTDRDFDKGKIKMWGHDPRGIDMDIGIHGYHYDPVVVPPPPDDDDDDDDDDDDPPDDDDDDDDDDDDDDDDDDDDDDDDDDDDDDDDDDDDDDDDDDDDDDPDPDPVVVVVVVVVVVVVVVVVVVVVQVVCCVVPVDHDDDDDDDPPVVVVVVPVVPDDPVCPVCVVVVVVVCVVPDPDDDDPVVVVVVVVVVVVVVPPDD

Organism: Methanosarcina mazei (NCBI:txid2209)

Secondary structure (DSSP, 8-state):
--SSSEEEEEES--S-EEES-EEESSSEEEEEES--S-EEES-EEES-SSEEEEEES--S-EEES-EEESSS-EEE-S--B--SSS--EETT-----SSSSSB-SSPEEEETTTTEEESS-BSS---------B--EEES-SEEESSEEEEEEE--BS-SEEEEE-SSS-EE--SS-EEEE-S-EEEEEEEEEE-SS-EEEEEEEEEEEPGGGS------B--EEES-SEEESSEEEEEEE--BS-SEEEEE-SSS-EE--SS-EEEE-S-EEEEEEEEEEETTEEEEEEEEEEEE--GGGGSSSSS---------S--S--SS------------------------------------S-PPPP----HHHHHHHHHHHHHHHHHHHHHHHHHHHHHH-----S-S--HHHHHHHHHHTT--GGGGGGHHHHHHHHGGGTTS---HHHHHHHHHHHHHTTSS--